Protein AF-A0A9Q0R7N0-F1 (afdb_monomer)

Organism: Anaeramoeba ignava (NCBI:txid1746090)

Secondary structure (DSSP, 8-state):
-TTSTTGGGSHHHHHHHHHHHHHHHHHHHHHHHHHHHHHHHHHHHHH-HHHHHHSHHHHHHHHHHHHHHHHHHHHHHHS--HHHHHTSTTHHHHHHHHHHHHHHHHHHHHHHHHHHHHHSGGGGGS-HHHHHHHHHTTT-HHHHHHHHHHH-SS--EEEEPTTSSSEEEEE-TT--EEEEEEEE-GGG-S-HHHHHHHHHHHHHHHHHHHHHHHHHHHHHHTSSSS--HHHHHHHHHHS-HHHHHHHHHHHHHHHHHHHHHSSHHHHHHHHHHHHHHHHHHHHHHTTS---HHHHHHHHHHHHHHHHHHHHHHHHHHTT--STT-HHHHTS-EEEE-TTS-TTTSEEEEETTEEEEE------SPPPPP--HHHHHHHHHHHHHHHTT--------TTSSHHHHHTTSEE---SPPPSS-----TT----EEEE-------------------

Structure (mmCIF, N/CA/C/O backbone):
data_AF-A0A9Q0R7N0-F1
#
_entry.id   AF-A0A9Q0R7N0-F1
#
loop_
_atom_site.group_PDB
_atom_site.id
_atom_site.type_symbol
_atom_site.label_atom_id
_atom_site.label_alt_id
_atom_site.label_comp_id
_atom_site.label_asym_id
_atom_site.label_entity_id
_atom_site.label_seq_id
_atom_site.pdbx_PDB_ins_code
_atom_site.Cartn_x
_atom_site.Cartn_y
_atom_site.Cartn_z
_atom_site.occupancy
_atom_site.B_iso_or_equiv
_atom_site.auth_seq_id
_atom_site.auth_comp_id
_atom_site.auth_asym_id
_atom_site.auth_atom_id
_atom_site.pdbx_PDB_model_num
ATOM 1 N N . MET A 1 1 ? 5.202 -20.655 -55.057 1.00 58.59 1 MET A N 1
ATOM 2 C CA . MET A 1 1 ? 5.910 -20.552 -56.353 1.00 58.59 1 MET A CA 1
ATOM 3 C C . MET A 1 1 ? 6.678 -21.834 -56.673 1.00 58.59 1 MET A C 1
ATOM 5 O O . MET A 1 1 ? 6.399 -22.392 -57.721 1.00 58.59 1 MET A O 1
ATOM 9 N N . LYS A 1 2 ? 7.528 -22.354 -55.762 1.00 58.66 2 LYS A N 1
ATOM 10 C CA . LYS A 1 2 ? 8.365 -23.578 -55.902 1.00 58.66 2 LYS A CA 1
ATOM 11 C C . LYS A 1 2 ? 7.694 -24.867 -56.412 1.00 58.66 2 LYS A C 1
ATOM 13 O O . LYS A 1 2 ? 8.379 -25.748 -56.905 1.00 58.66 2 LYS A O 1
ATOM 18 N N . THR A 1 3 ? 6.373 -24.982 -56.319 1.00 64.12 3 THR A N 1
ATOM 19 C CA . THR A 1 3 ? 5.592 -26.145 -56.775 1.00 64.12 3 THR A CA 1
ATOM 20 C C . THR A 1 3 ? 5.078 -26.042 -58.218 1.00 64.12 3 THR A C 1
ATOM 22 O O . THR A 1 3 ? 4.443 -26.975 -58.703 1.00 64.12 3 THR A O 1
ATOM 25 N N . LEU A 1 4 ? 5.320 -24.929 -58.921 1.00 64.62 4 LEU A N 1
ATOM 26 C CA . LEU A 1 4 ? 4.840 -24.712 -60.290 1.00 64.62 4 LEU A CA 1
ATOM 27 C C . LEU A 1 4 ? 5.820 -25.268 -61.334 1.00 64.62 4 LEU A C 1
ATOM 29 O O . LEU A 1 4 ? 7.022 -25.031 -61.275 1.00 64.62 4 LEU A O 1
ATOM 33 N N . HIS A 1 5 ? 5.283 -25.950 -62.348 1.00 62.41 5 HIS A N 1
ATOM 34 C CA . HIS A 1 5 ? 6.050 -26.671 -63.376 1.00 62.41 5 HIS A CA 1
ATOM 35 C C . HIS A 1 5 ? 6.982 -25.775 -64.225 1.00 62.41 5 HIS A C 1
ATOM 37 O O . HIS A 1 5 ? 7.976 -26.251 -64.767 1.00 62.41 5 HIS A O 1
ATOM 43 N N . PHE A 1 6 ? 6.689 -24.473 -64.315 1.00 63.47 6 PHE A N 1
ATOM 44 C CA . PHE A 1 6 ? 7.446 -23.487 -65.100 1.00 63.47 6 PHE A CA 1
ATOM 45 C C . PHE A 1 6 ? 8.586 -22.811 -64.326 1.00 63.47 6 PHE A C 1
ATOM 47 O O . PHE A 1 6 ? 9.254 -21.930 -64.864 1.00 63.47 6 PHE A O 1
ATOM 54 N N . ILE A 1 7 ? 8.824 -23.199 -63.069 1.00 67.56 7 ILE A N 1
ATOM 55 C CA . ILE A 1 7 ? 9.792 -22.497 -62.224 1.00 67.56 7 ILE A CA 1
ATOM 56 C C . ILE A 1 7 ? 11.246 -22.719 -62.638 1.00 67.56 7 ILE A C 1
ATOM 58 O O . ILE A 1 7 ? 12.070 -21.868 -62.335 1.00 67.56 7 ILE A O 1
ATOM 62 N N . LYS A 1 8 ? 11.548 -23.789 -63.389 1.00 70.88 8 LYS A N 1
ATOM 63 C CA . LYS A 1 8 ? 12.905 -24.100 -63.879 1.00 70.88 8 LYS A CA 1
ATOM 64 C C . LYS A 1 8 ? 13.552 -22.953 -64.667 1.00 70.88 8 LYS A C 1
ATOM 66 O O . LYS A 1 8 ? 14.768 -22.864 -64.718 1.00 70.88 8 LYS A O 1
ATOM 71 N N . VAL A 1 9 ? 12.747 -22.079 -65.282 1.00 79.25 9 VAL A N 1
ATOM 72 C CA . VAL A 1 9 ? 13.232 -20.912 -66.046 1.00 79.25 9 VAL A CA 1
ATOM 73 C C . VAL A 1 9 ? 13.730 -19.788 -65.129 1.00 79.25 9 VAL A C 1
ATOM 75 O O . VAL A 1 9 ? 14.633 -19.054 -65.504 1.00 79.25 9 VAL A O 1
ATOM 78 N N . PHE A 1 10 ? 13.167 -19.671 -63.925 1.00 82.19 10 PHE A N 1
ATOM 79 C CA . PHE A 1 10 ? 13.465 -18.610 -62.955 1.00 82.19 10 PHE A CA 1
ATOM 80 C C . PHE A 1 10 ? 14.066 -19.166 -61.663 1.00 82.19 10 PHE A C 1
ATOM 82 O O . PHE A 1 10 ? 14.082 -18.483 -60.646 1.00 82.19 10 PHE A O 1
ATOM 89 N N . GLU A 1 11 ? 14.500 -20.425 -61.668 1.00 81.06 11 GLU A N 1
ATOM 90 C CA . GLU A 1 11 ? 14.905 -21.144 -60.461 1.00 81.06 11 GLU A CA 1
ATOM 91 C C . GLU A 1 11 ? 16.113 -20.474 -59.801 1.00 81.06 11 GLU A C 1
ATOM 93 O O . GLU A 1 11 ? 16.091 -20.223 -58.598 1.00 81.06 11 GLU A O 1
ATOM 98 N N . GLU A 1 12 ? 17.107 -20.072 -60.596 1.00 84.75 12 GLU A N 1
ATOM 99 C CA . GLU A 1 12 ? 18.283 -19.340 -60.115 1.00 84.75 12 GLU A CA 1
ATOM 100 C C . GLU A 1 12 ? 17.916 -17.974 -59.514 1.00 84.75 12 GLU A C 1
ATOM 102 O O . GLU A 1 12 ? 18.366 -17.633 -58.419 1.00 84.75 12 GLU A O 1
ATOM 107 N N . GLU A 1 13 ? 17.053 -17.204 -60.185 1.00 86.00 13 GLU A N 1
ATOM 108 C CA . GLU A 1 13 ? 16.593 -15.906 -59.677 1.00 86.00 13 GLU A CA 1
ATOM 109 C C . GLU A 1 13 ? 15.749 -16.062 -58.409 1.00 86.00 13 GLU A C 1
ATOM 111 O O . GLU A 1 13 ? 15.900 -15.288 -57.463 1.00 86.00 13 GLU A O 1
ATOM 116 N N . ALA A 1 14 ? 14.877 -17.071 -58.365 1.00 86.12 14 ALA A N 1
ATOM 117 C CA . ALA A 1 14 ? 14.011 -17.348 -57.229 1.00 86.12 14 ALA A CA 1
ATOM 118 C C . ALA A 1 14 ? 14.816 -17.753 -55.989 1.00 86.12 14 AL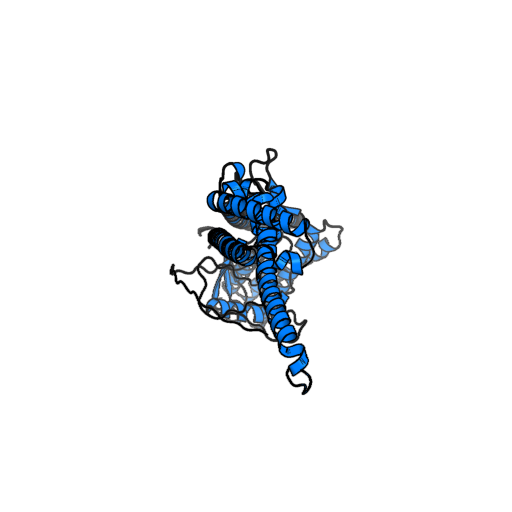A A C 1
ATOM 120 O O . ALA A 1 14 ? 14.521 -17.257 -54.903 1.00 86.12 14 ALA A O 1
ATOM 121 N N . ILE A 1 15 ? 15.845 -18.595 -56.145 1.00 87.50 15 ILE A N 1
ATOM 122 C CA . ILE A 1 15 ? 16.761 -18.970 -55.057 1.00 87.50 15 ILE A CA 1
ATOM 123 C C . ILE A 1 15 ? 17.552 -17.742 -54.588 1.00 87.50 15 ILE A C 1
ATOM 125 O O . ILE A 1 15 ? 17.596 -17.455 -53.395 1.00 87.50 15 ILE A O 1
ATOM 129 N N . ALA A 1 16 ? 18.097 -16.946 -55.513 1.00 88.62 16 ALA A N 1
ATOM 130 C CA . ALA A 1 16 ? 18.835 -15.734 -55.157 1.00 88.62 16 ALA A CA 1
ATOM 131 C C . ALA A 1 16 ? 17.966 -14.706 -54.405 1.00 88.62 16 ALA A C 1
ATOM 133 O O . ALA A 1 16 ? 18.448 -14.017 -53.502 1.00 88.62 16 ALA A O 1
ATOM 134 N N . TRP A 1 17 ? 16.687 -14.577 -54.769 1.00 90.44 17 TRP A N 1
ATOM 135 C CA . TRP A 1 17 ? 15.735 -13.730 -54.050 1.00 90.44 17 TRP A CA 1
ATOM 136 C C . TRP A 1 17 ? 15.337 -14.307 -52.699 1.00 90.44 17 TRP A C 1
ATOM 138 O O . TRP A 1 17 ? 15.247 -13.549 -51.739 1.00 90.44 17 TRP A O 1
ATOM 148 N N . GLU A 1 18 ? 15.133 -15.616 -52.599 1.00 89.06 18 GLU A N 1
ATOM 149 C CA . GLU A 1 18 ? 14.866 -16.284 -51.326 1.00 89.06 18 GLU A CA 1
ATOM 150 C C . GLU A 1 18 ? 16.014 -16.070 -50.335 1.00 89.06 18 GLU A C 1
ATOM 152 O O . GLU A 1 18 ? 15.772 -15.645 -49.208 1.00 89.06 18 GLU A O 1
ATOM 157 N N . ASP A 1 19 ? 17.264 -16.237 -50.770 1.00 89.19 19 ASP A N 1
ATOM 158 C CA . ASP A 1 19 ? 18.440 -15.976 -49.938 1.00 89.19 19 ASP A CA 1
ATOM 159 C C . ASP A 1 19 ? 18.516 -14.508 -49.499 1.00 89.19 19 ASP A C 1
ATOM 161 O O . ASP A 1 19 ? 18.787 -14.209 -48.332 1.00 89.19 19 ASP A O 1
ATOM 165 N N . LYS A 1 20 ? 18.238 -13.564 -50.411 1.00 90.38 20 LYS A N 1
ATOM 166 C CA . LYS A 1 20 ? 18.176 -12.132 -50.073 1.00 90.38 20 LYS A CA 1
ATOM 167 C C . LYS A 1 20 ? 17.072 -11.835 -49.060 1.00 90.38 20 LYS A C 1
ATOM 169 O O . LYS A 1 20 ? 17.319 -11.098 -48.110 1.00 90.38 20 LYS A O 1
ATOM 174 N N . LEU A 1 21 ? 15.877 -12.395 -49.242 1.00 92.44 21 LEU A N 1
ATOM 175 C CA . LEU A 1 21 ? 14.733 -12.186 -48.353 1.00 92.44 21 LEU A CA 1
ATOM 176 C C . LEU A 1 21 ? 14.968 -12.805 -46.972 1.00 92.44 21 LEU A C 1
ATOM 178 O O . LEU A 1 21 ? 14.682 -12.156 -45.971 1.00 92.44 21 LEU A O 1
ATOM 182 N N . ASN A 1 22 ? 15.563 -13.997 -46.904 1.00 92.12 22 ASN A N 1
ATOM 183 C CA . ASN A 1 22 ? 15.937 -14.633 -45.641 1.00 92.12 22 ASN A CA 1
ATOM 184 C C . ASN A 1 22 ? 16.984 -13.808 -44.883 1.00 92.12 22 ASN A C 1
ATOM 186 O O . ASN A 1 22 ? 16.848 -13.579 -43.681 1.00 92.12 22 ASN A O 1
ATOM 190 N N . ARG A 1 23 ? 18.001 -13.289 -45.584 1.00 90.38 23 ARG A N 1
ATOM 191 C CA . ARG A 1 23 ? 18.992 -12.385 -44.979 1.00 90.38 23 ARG A CA 1
ATOM 192 C C . ARG A 1 23 ? 18.360 -11.086 -44.483 1.00 90.38 23 ARG A C 1
ATOM 194 O O . ARG A 1 23 ? 18.744 -10.601 -43.425 1.00 90.38 23 ARG A O 1
ATOM 201 N N . LEU A 1 24 ? 17.404 -10.528 -45.226 1.00 92.31 24 LEU A N 1
ATOM 202 C CA . LEU A 1 24 ? 16.662 -9.338 -44.806 1.00 92.31 24 LEU A CA 1
ATOM 203 C C . LEU A 1 24 ? 15.805 -9.595 -43.568 1.00 92.31 24 LEU A C 1
ATOM 205 O O . LEU A 1 24 ? 15.784 -8.758 -42.672 1.00 92.31 24 LEU A O 1
ATOM 209 N N . HIS A 1 25 ? 15.133 -10.743 -43.502 1.00 92.38 25 HIS A N 1
ATOM 210 C CA . HIS A 1 25 ? 14.335 -11.132 -42.344 1.00 92.38 25 HIS A CA 1
ATOM 211 C C . HIS A 1 25 ? 15.197 -11.204 -41.078 1.00 92.38 25 HIS A C 1
ATOM 213 O O . HIS A 1 25 ? 14.907 -10.518 -40.102 1.00 92.38 25 HIS A O 1
ATOM 219 N N . LEU A 1 26 ? 16.309 -11.948 -41.124 1.00 91.25 26 LEU A N 1
ATOM 220 C CA . LEU A 1 26 ? 17.232 -12.072 -39.990 1.00 91.25 26 LEU A CA 1
ATOM 221 C C . LEU A 1 26 ? 17.825 -10.714 -39.569 1.00 91.25 26 LEU A C 1
ATOM 223 O O . LEU A 1 26 ? 17.963 -10.423 -38.376 1.00 91.25 26 LEU A O 1
ATOM 227 N N . LEU A 1 27 ? 18.156 -9.873 -40.554 1.00 93.00 27 LEU A N 1
ATOM 228 C CA . LEU A 1 27 ? 18.649 -8.522 -40.314 1.00 93.00 27 LEU A CA 1
ATOM 229 C C . LEU A 1 27 ? 17.617 -7.688 -39.553 1.00 93.00 27 LEU A C 1
ATOM 231 O O . LEU A 1 27 ? 17.965 -7.058 -38.557 1.00 93.00 27 LEU A O 1
ATOM 235 N N . PHE A 1 28 ? 16.357 -7.690 -39.993 1.00 93.94 28 PHE A N 1
ATOM 236 C CA . PHE A 1 28 ? 15.299 -6.914 -39.353 1.00 93.94 28 PHE A CA 1
ATOM 237 C C . PHE A 1 28 ? 14.934 -7.424 -37.961 1.00 93.94 28 PHE A C 1
ATOM 239 O O . PHE A 1 28 ? 14.733 -6.591 -37.078 1.00 93.94 28 PHE A O 1
ATOM 246 N N . ASP A 1 29 ? 14.918 -8.740 -37.738 1.00 93.69 29 ASP A N 1
ATOM 247 C CA . ASP A 1 29 ? 14.680 -9.325 -36.412 1.00 93.69 29 ASP A CA 1
ATOM 248 C C . ASP A 1 29 ? 15.728 -8.852 -35.399 1.00 93.69 29 ASP A C 1
ATOM 250 O O . ASP A 1 29 ? 15.405 -8.425 -34.289 1.00 93.69 29 ASP A O 1
ATOM 254 N N . THR A 1 30 ? 16.999 -8.861 -35.804 1.00 94.31 30 THR A N 1
ATOM 255 C CA . THR A 1 30 ? 18.092 -8.384 -34.948 1.00 94.31 30 THR A CA 1
ATOM 256 C C . THR A 1 30 ? 18.014 -6.870 -34.759 1.00 94.31 30 THR A C 1
ATOM 258 O O . THR A 1 30 ? 18.208 -6.357 -33.658 1.00 94.31 30 THR A O 1
ATOM 261 N N . TRP A 1 31 ? 17.708 -6.130 -35.827 1.00 95.44 31 TRP A N 1
ATOM 262 C CA . TRP A 1 31 ? 17.657 -4.671 -35.790 1.00 95.44 31 TRP A CA 1
ATOM 263 C C . TRP A 1 31 ? 16.549 -4.159 -34.877 1.00 95.44 31 TRP A C 1
ATOM 265 O O . TRP A 1 31 ? 16.802 -3.275 -34.059 1.00 95.44 31 TRP A O 1
ATOM 275 N N . ILE A 1 32 ? 15.336 -4.709 -34.973 1.00 94.88 32 ILE A N 1
ATOM 276 C CA . ILE A 1 32 ? 14.221 -4.248 -34.143 1.00 94.88 32 ILE A CA 1
ATOM 277 C C . ILE A 1 32 ? 14.491 -4.492 -32.655 1.00 94.88 32 ILE A C 1
ATOM 279 O O . ILE A 1 32 ? 14.171 -3.629 -31.837 1.00 94.88 32 ILE A O 1
ATOM 283 N N . ASP A 1 33 ? 15.129 -5.612 -32.302 1.00 93.44 33 ASP A N 1
ATOM 284 C CA . ASP A 1 33 ? 15.549 -5.900 -30.928 1.00 93.44 33 ASP A CA 1
ATOM 285 C C . ASP A 1 33 ? 16.608 -4.897 -30.435 1.00 93.44 33 ASP A C 1
ATOM 287 O O . ASP A 1 33 ? 16.434 -4.270 -29.387 1.00 93.44 33 ASP A O 1
ATOM 291 N N . VAL A 1 34 ? 17.657 -4.656 -31.234 1.00 96.19 34 VAL A N 1
ATOM 292 C CA . VAL A 1 34 ? 18.697 -3.653 -30.937 1.00 96.19 34 VAL A CA 1
ATOM 293 C C . VAL A 1 34 ? 18.085 -2.269 -30.738 1.00 96.19 34 VAL A C 1
ATOM 295 O O . VAL A 1 34 ? 18.389 -1.601 -29.753 1.00 96.19 34 VAL A O 1
ATOM 298 N N . GLN A 1 35 ? 17.201 -1.8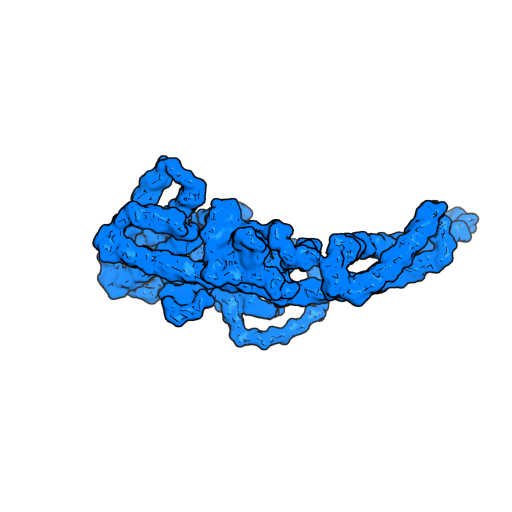39 -31.640 1.00 94.88 35 GLN A N 1
ATOM 299 C CA . GLN A 1 35 ? 16.579 -0.521 -31.571 1.00 94.88 35 GLN A CA 1
ATOM 300 C C . GLN A 1 35 ? 15.701 -0.378 -30.325 1.00 94.88 35 GLN A C 1
ATOM 302 O O . GLN A 1 35 ? 15.788 0.641 -29.646 1.00 94.88 35 GLN A O 1
ATOM 307 N N . ARG A 1 36 ? 14.886 -1.387 -29.987 1.00 93.81 36 ARG A N 1
ATOM 308 C CA . ARG A 1 36 ? 14.048 -1.363 -28.775 1.00 93.81 36 ARG A CA 1
ATOM 309 C C . ARG A 1 36 ? 14.894 -1.231 -27.509 1.00 93.81 36 ARG A C 1
ATOM 311 O O . ARG A 1 36 ? 14.623 -0.357 -26.689 1.00 93.81 36 ARG A O 1
ATOM 318 N N . LYS A 1 37 ? 15.941 -2.053 -27.376 1.00 93.00 37 LYS A N 1
ATOM 319 C CA . LYS A 1 37 ? 16.866 -2.008 -26.231 1.00 93.00 37 LYS A CA 1
ATOM 320 C C . LYS A 1 37 ? 17.619 -0.682 -26.157 1.00 93.00 37 LYS A C 1
ATOM 322 O O . LYS A 1 37 ? 17.760 -0.126 -25.071 1.00 93.00 37 LYS A O 1
ATOM 327 N N . TRP A 1 38 ? 18.082 -0.168 -27.296 1.00 95.06 38 TRP A N 1
ATOM 328 C CA . TRP A 1 38 ? 18.801 1.103 -27.356 1.00 95.06 38 TRP A CA 1
ATOM 329 C C . TRP A 1 38 ? 17.907 2.282 -26.964 1.00 95.06 38 TRP A C 1
ATOM 331 O O . TRP A 1 38 ? 18.322 3.056 -26.115 1.00 95.06 38 TRP A O 1
ATOM 341 N N . VAL A 1 39 ? 16.675 2.382 -27.483 1.00 92.06 39 VAL A N 1
ATOM 342 C CA . VAL A 1 39 ? 15.741 3.475 -27.129 1.00 92.06 39 VAL A CA 1
ATOM 343 C C . VAL A 1 39 ? 15.453 3.494 -25.627 1.00 92.06 39 VAL A C 1
ATOM 345 O O . VAL A 1 39 ? 15.472 4.556 -25.012 1.00 92.06 39 VAL A O 1
ATOM 348 N N . TYR A 1 40 ? 15.226 2.324 -25.023 1.00 89.19 40 TYR A N 1
ATOM 349 C CA . TYR A 1 40 ? 15.027 2.225 -23.578 1.00 89.19 40 TYR A CA 1
ATOM 350 C C . TYR A 1 40 ? 16.267 2.692 -22.801 1.00 89.19 40 TYR A C 1
ATOM 352 O O . TYR A 1 40 ? 16.175 3.579 -21.956 1.00 89.19 40 TYR A O 1
ATOM 360 N N . LEU A 1 41 ? 17.443 2.132 -23.104 1.00 90.00 41 LEU A N 1
ATOM 361 C CA . LEU A 1 41 ? 18.675 2.444 -22.373 1.00 90.00 41 LEU A CA 1
ATOM 362 C C . LEU A 1 41 ? 19.177 3.876 -22.614 1.00 90.00 41 LEU A C 1
ATOM 364 O O . LEU A 1 41 ? 19.794 4.449 -21.717 1.00 90.00 41 LEU A O 1
ATOM 368 N N . GLU A 1 42 ? 18.889 4.466 -23.775 1.00 89.44 42 GLU A N 1
ATOM 369 C CA . GLU A 1 42 ? 19.164 5.875 -24.073 1.00 89.44 42 GLU A CA 1
ATOM 370 C C . GLU A 1 42 ? 18.362 6.777 -23.135 1.00 89.44 42 GLU A C 1
ATOM 372 O O . GLU A 1 42 ? 18.959 7.590 -22.430 1.00 89.44 42 GLU A O 1
ATOM 377 N N . GLY A 1 43 ? 17.054 6.539 -22.998 1.00 84.44 43 GLY A N 1
ATOM 378 C CA . GLY A 1 43 ? 16.218 7.277 -22.051 1.00 84.44 43 GLY A CA 1
ATOM 379 C C . GLY A 1 43 ? 16.723 7.185 -20.605 1.00 84.44 43 GLY A C 1
ATOM 380 O O . GLY A 1 43 ? 16.700 8.176 -19.875 1.00 84.44 43 GLY A O 1
ATOM 381 N N . VAL A 1 44 ? 17.253 6.025 -20.203 1.00 84.94 44 VAL A N 1
ATOM 382 C CA . VAL A 1 44 ? 17.781 5.796 -18.847 1.00 84.94 44 VAL A CA 1
ATOM 383 C C . VAL A 1 44 ? 19.132 6.480 -18.618 1.00 84.94 44 VAL A C 1
ATOM 385 O O . VAL A 1 44 ? 19.296 7.219 -17.646 1.00 84.94 44 VAL A O 1
ATOM 388 N N . PHE A 1 45 ? 20.121 6.237 -19.483 1.00 85.38 45 PHE A N 1
ATOM 389 C CA . PHE A 1 45 ? 21.488 6.713 -19.262 1.00 85.38 45 PHE A CA 1
ATOM 390 C C . PHE A 1 45 ? 21.716 8.147 -19.743 1.00 85.38 45 PHE A C 1
ATOM 392 O O . PHE A 1 45 ? 22.532 8.843 -19.141 1.00 85.38 45 PHE A O 1
ATOM 399 N N . CYS A 1 46 ? 21.024 8.620 -20.781 1.00 75.81 46 CYS A N 1
ATOM 400 C CA . CYS A 1 46 ? 21.144 10.001 -21.262 1.00 75.81 46 CYS A CA 1
ATOM 401 C C . CYS A 1 46 ? 20.210 10.962 -20.510 1.00 75.81 46 CYS A C 1
ATOM 403 O O . CYS A 1 46 ? 20.550 12.135 -20.363 1.00 75.81 46 CYS A O 1
ATOM 405 N N . GLY A 1 47 ? 19.080 10.471 -19.987 1.00 67.44 47 GLY A N 1
ATOM 406 C CA . GLY A 1 47 ? 18.072 11.288 -19.303 1.00 67.44 47 GLY A CA 1
ATOM 407 C C . GLY A 1 47 ? 18.428 11.730 -17.877 1.00 67.44 47 GLY A C 1
ATOM 408 O O . GLY A 1 47 ? 17.925 12.757 -17.424 1.00 67.44 47 GLY A O 1
ATOM 409 N N . SER A 1 48 ? 19.302 11.006 -17.161 1.00 68.81 48 SER A N 1
ATOM 410 C CA . SER A 1 48 ? 19.684 11.334 -15.776 1.00 68.81 48 SER A CA 1
ATOM 411 C C . SER A 1 48 ? 21.194 11.234 -15.546 1.00 68.81 48 SER A C 1
ATOM 413 O O . SER A 1 48 ? 21.793 10.160 -15.636 1.00 68.81 48 SER A O 1
ATOM 415 N N . SER A 1 49 ? 21.818 12.356 -15.172 1.00 75.00 49 SER A N 1
ATOM 416 C CA . SER A 1 49 ? 23.230 12.396 -14.761 1.00 75.00 49 SER A CA 1
ATOM 417 C C . SER A 1 49 ? 23.503 11.563 -13.510 1.00 75.00 49 SER A C 1
ATOM 419 O O . SER A 1 49 ? 24.601 11.031 -13.352 1.00 75.00 49 SER A O 1
ATOM 421 N N . ASP A 1 50 ? 22.507 11.430 -12.637 1.00 75.62 50 ASP A N 1
ATOM 422 C CA . ASP A 1 50 ? 22.648 10.760 -11.347 1.00 75.62 50 ASP A CA 1
ATOM 423 C C . ASP A 1 50 ? 22.736 9.241 -11.538 1.00 75.62 50 ASP A C 1
ATOM 425 O O . ASP A 1 50 ? 23.574 8.582 -10.922 1.00 75.62 50 ASP A O 1
ATOM 429 N N . ILE A 1 51 ? 21.977 8.685 -12.490 1.00 79.75 51 ILE A N 1
ATOM 430 C CA . ILE A 1 51 ? 22.087 7.269 -12.873 1.00 79.75 51 ILE A CA 1
ATOM 431 C C . ILE A 1 51 ? 23.472 6.968 -13.465 1.00 79.75 51 ILE A C 1
ATOM 433 O O . ILE A 1 51 ? 24.059 5.930 -13.150 1.00 79.75 51 ILE A O 1
ATOM 437 N N . GLN A 1 52 ? 24.053 7.886 -14.252 1.00 82.44 52 GLN A N 1
ATOM 438 C CA . GLN A 1 52 ? 25.421 7.712 -14.765 1.00 82.44 52 GLN A CA 1
ATOM 439 C C . GLN A 1 52 ? 26.463 7.636 -13.640 1.00 82.44 52 GLN A C 1
ATOM 441 O O . GLN A 1 52 ? 27.458 6.926 -13.786 1.00 82.44 52 GLN A O 1
ATOM 446 N N . GLN A 1 53 ? 26.251 8.352 -12.531 1.00 83.44 53 GLN A N 1
ATOM 447 C CA . GLN A 1 53 ? 27.134 8.295 -11.363 1.00 83.44 53 GLN A CA 1
ATOM 448 C C . GLN A 1 53 ? 26.939 7.010 -10.551 1.00 83.44 53 GLN A C 1
ATOM 450 O O . GLN A 1 53 ? 27.910 6.479 -10.014 1.00 83.44 53 GLN A O 1
ATOM 455 N N . LEU A 1 54 ? 25.708 6.495 -10.481 1.00 82.69 54 LEU A N 1
ATOM 456 C CA . LEU A 1 54 ? 25.387 5.251 -9.776 1.00 82.69 54 LEU A CA 1
ATOM 457 C C . LEU A 1 54 ? 25.903 4.006 -10.513 1.00 82.69 54 LEU A C 1
ATOM 459 O O . LEU A 1 54 ? 26.356 3.061 -9.868 1.00 82.69 54 LEU A O 1
ATOM 463 N N . LEU A 1 55 ? 25.862 4.011 -11.850 1.00 87.06 55 LEU A N 1
ATOM 464 C CA . LEU A 1 55 ? 26.270 2.900 -12.716 1.00 87.06 55 LEU A CA 1
ATOM 465 C C . LEU A 1 55 ? 27.336 3.346 -13.742 1.00 87.06 55 LEU A C 1
ATOM 467 O O . LEU A 1 55 ? 27.079 3.360 -14.951 1.00 87.06 55 LEU A O 1
ATOM 471 N N . PRO A 1 56 ? 28.557 3.708 -13.298 1.00 89.88 56 PRO A N 1
ATOM 472 C CA . PRO A 1 56 ? 29.561 4.330 -14.163 1.00 89.88 56 PRO A CA 1
ATOM 473 C C . PRO A 1 56 ? 30.130 3.373 -15.218 1.00 89.88 56 PRO A C 1
ATOM 475 O O . PRO A 1 56 ? 30.386 3.782 -16.353 1.00 89.88 56 PRO A O 1
ATOM 478 N N . GLN A 1 57 ? 30.307 2.093 -14.871 1.00 91.00 57 GLN A N 1
ATOM 479 C CA . GLN A 1 57 ? 30.804 1.079 -15.807 1.00 91.00 57 GLN A CA 1
ATOM 480 C C . GLN A 1 57 ? 29.803 0.847 -16.945 1.00 91.00 57 GLN A C 1
ATOM 482 O O . GLN A 1 57 ? 30.179 0.821 -18.118 1.00 91.00 57 GLN A O 1
ATOM 487 N N . GLU A 1 58 ? 28.521 0.763 -16.599 1.00 91.44 58 GLU A N 1
ATOM 488 C CA . GLU A 1 58 ? 27.451 0.450 -17.545 1.00 91.44 58 GLU A CA 1
ATOM 489 C C . GLU A 1 58 ? 27.142 1.663 -18.421 1.00 91.44 58 GLU A C 1
ATOM 491 O O . GLU A 1 58 ? 26.995 1.516 -19.632 1.00 91.44 58 GLU A O 1
ATOM 496 N N . SER A 1 59 ? 27.197 2.869 -17.848 1.00 90.56 59 SER A N 1
ATOM 497 C CA . SER A 1 59 ? 27.140 4.134 -18.587 1.00 90.56 59 SER A CA 1
ATOM 498 C C . SER A 1 59 ? 28.283 4.263 -19.604 1.00 90.56 59 SER A C 1
ATOM 500 O O . SER A 1 59 ? 28.059 4.640 -20.754 1.00 90.56 59 SER A O 1
ATOM 502 N N . SER A 1 60 ? 29.518 3.894 -19.238 1.00 91.81 60 SER A N 1
ATOM 503 C CA . SER A 1 60 ? 30.658 3.922 -20.167 1.00 91.81 60 SER A CA 1
ATOM 504 C C . SER A 1 60 ? 30.506 2.917 -21.317 1.00 91.81 60 SER A C 1
ATOM 506 O O . SER A 1 60 ? 30.748 3.263 -22.479 1.00 91.81 60 SER A O 1
ATOM 508 N N . LYS A 1 61 ? 30.047 1.694 -21.017 1.00 92.62 61 LYS A N 1
ATOM 509 C CA . LYS A 1 61 ? 29.726 0.686 -22.039 1.00 92.62 61 LYS A CA 1
ATOM 510 C C . LYS A 1 61 ? 28.621 1.185 -22.967 1.00 92.62 61 LYS A C 1
ATOM 512 O O . LYS A 1 61 ? 28.783 1.114 -24.185 1.00 92.62 61 LYS A O 1
ATOM 517 N N . PHE A 1 62 ? 27.549 1.750 -22.410 1.00 94.19 62 PHE A N 1
ATOM 518 C CA . PHE A 1 62 ? 26.437 2.285 -23.188 1.00 94.19 62 PHE A CA 1
ATOM 519 C C . PHE A 1 62 ? 26.866 3.439 -24.100 1.00 94.19 62 PHE A C 1
ATOM 521 O O . PHE A 1 62 ? 26.521 3.422 -25.271 1.00 94.19 62 PHE A O 1
ATOM 528 N N . LYS A 1 63 ? 27.718 4.368 -23.645 1.00 92.56 63 LYS A N 1
ATOM 529 C CA . LYS A 1 63 ? 28.268 5.439 -24.507 1.00 92.56 63 LYS A CA 1
ATOM 530 C C . LYS A 1 63 ? 29.036 4.905 -25.719 1.00 92.56 63 LYS A C 1
ATOM 532 O O . LYS A 1 63 ? 29.040 5.529 -26.777 1.00 92.56 63 LYS A O 1
ATOM 537 N N . THR A 1 64 ? 29.703 3.762 -25.584 1.00 93.50 64 THR A N 1
ATOM 538 C CA . THR A 1 64 ? 30.393 3.121 -26.716 1.00 93.50 64 THR A CA 1
ATOM 539 C C . THR A 1 64 ? 29.382 2.533 -27.702 1.00 93.50 64 THR A C 1
ATOM 541 O O . THR A 1 64 ? 29.482 2.773 -28.903 1.00 93.50 64 THR A O 1
ATOM 544 N N . ILE A 1 65 ? 28.376 1.822 -27.183 1.00 94.75 65 ILE A N 1
ATOM 545 C CA . ILE A 1 65 ? 27.263 1.253 -27.961 1.00 94.75 65 ILE A CA 1
ATOM 546 C C . ILE A 1 65 ? 26.504 2.354 -28.709 1.00 94.75 65 ILE A C 1
ATOM 548 O O . ILE A 1 65 ? 26.213 2.202 -29.892 1.00 94.75 65 ILE A O 1
ATOM 552 N N . ASP A 1 66 ? 26.219 3.463 -28.031 1.00 94.81 66 ASP A N 1
ATOM 553 C CA . ASP A 1 66 ? 25.504 4.615 -28.567 1.00 94.81 66 ASP A CA 1
ATOM 554 C C . ASP A 1 66 ? 26.234 5.232 -29.766 1.00 94.81 66 ASP A C 1
ATOM 556 O O . ASP A 1 66 ? 25.665 5.375 -30.848 1.00 94.81 66 ASP A O 1
ATOM 560 N N . ASN A 1 67 ? 27.538 5.487 -29.627 1.00 94.44 67 ASN A N 1
ATOM 561 C CA . ASN A 1 67 ? 28.356 5.986 -30.730 1.00 94.44 67 ASN A CA 1
ATOM 562 C C . ASN A 1 67 ? 28.369 5.025 -31.929 1.00 94.44 67 ASN A C 1
ATOM 564 O O . ASN A 1 67 ? 28.192 5.464 -33.069 1.00 94.44 67 ASN A O 1
ATOM 568 N N . ASP A 1 68 ? 28.544 3.723 -31.689 1.00 93.50 68 ASP A N 1
ATOM 569 C CA . ASP A 1 68 ? 28.550 2.707 -32.746 1.00 93.50 68 ASP A CA 1
ATOM 570 C C . ASP A 1 68 ? 27.191 2.625 -33.464 1.00 93.50 68 ASP A C 1
ATOM 572 O O . ASP A 1 68 ? 27.137 2.562 -34.699 1.00 93.50 68 ASP A O 1
ATOM 576 N N . PHE A 1 69 ? 26.090 2.685 -32.708 1.00 94.88 69 PHE A N 1
ATOM 577 C CA . PHE A 1 69 ? 24.731 2.690 -33.243 1.00 94.88 69 PHE A CA 1
ATOM 578 C C . PHE A 1 69 ? 24.458 3.950 -34.074 1.00 94.88 69 PHE A C 1
ATOM 580 O O . PHE A 1 69 ? 23.994 3.853 -35.210 1.00 94.88 69 PHE A O 1
ATOM 587 N N . LEU A 1 70 ? 24.833 5.138 -33.589 1.00 94.06 70 LEU A N 1
ATOM 588 C CA . LEU A 1 70 ? 24.667 6.393 -34.328 1.00 94.06 70 LEU A CA 1
ATOM 589 C C . LEU A 1 70 ? 25.514 6.441 -35.608 1.00 94.06 70 LEU A C 1
ATOM 591 O O . LEU A 1 70 ? 25.053 6.944 -36.637 1.00 94.06 70 LEU A O 1
ATOM 595 N N . ILE A 1 71 ? 26.741 5.907 -35.590 1.00 92.62 71 ILE A N 1
ATOM 596 C CA . ILE A 1 71 ? 27.581 5.783 -36.794 1.00 92.62 71 ILE A CA 1
ATOM 597 C C . ILE A 1 71 ? 26.916 4.854 -37.817 1.00 92.62 71 ILE A C 1
ATOM 599 O O . ILE A 1 71 ? 26.896 5.174 -39.010 1.00 92.62 71 ILE A O 1
ATOM 603 N N . MET A 1 72 ? 26.355 3.727 -37.371 1.00 91.81 72 MET A N 1
ATOM 604 C CA . MET A 1 72 ? 25.600 2.813 -38.230 1.00 91.81 72 MET A CA 1
ATOM 605 C C . MET A 1 72 ? 24.371 3.506 -38.826 1.00 91.81 72 MET A C 1
ATOM 607 O O . MET A 1 72 ? 24.214 3.524 -40.047 1.00 91.81 72 MET A O 1
ATOM 611 N N . MET A 1 73 ? 23.550 4.152 -37.996 1.00 93.50 73 MET A N 1
ATOM 612 C CA . MET A 1 73 ? 22.338 4.843 -38.436 1.00 93.50 73 MET A CA 1
ATOM 613 C C . MET A 1 73 ? 22.638 5.985 -39.416 1.00 93.50 73 MET A C 1
ATOM 615 O O . MET A 1 73 ? 21.887 6.177 -40.368 1.00 93.50 73 MET A O 1
ATOM 619 N N . LYS A 1 74 ? 23.771 6.689 -39.278 1.00 93.56 74 LYS A N 1
ATOM 620 C CA . LYS A 1 74 ? 24.228 7.682 -40.272 1.00 93.56 74 LYS A CA 1
ATOM 621 C C . LYS A 1 74 ? 24.544 7.058 -41.634 1.00 93.56 74 LYS A C 1
ATOM 623 O O . LYS A 1 74 ? 24.243 7.666 -42.660 1.00 93.56 74 LYS A O 1
ATOM 628 N N . LYS A 1 75 ? 25.143 5.860 -41.670 1.00 90.25 75 LYS A N 1
ATOM 629 C CA . LYS A 1 75 ? 25.393 5.132 -42.930 1.00 90.25 75 LYS A CA 1
ATOM 630 C C . LYS A 1 75 ? 24.078 4.716 -43.587 1.00 90.25 75 LYS A C 1
ATOM 632 O O . LYS A 1 75 ? 23.915 4.924 -44.783 1.00 90.25 75 LYS A O 1
ATOM 637 N N . VAL A 1 76 ? 23.136 4.209 -42.794 1.00 92.31 76 VAL A N 1
ATOM 638 C CA . VAL A 1 76 ? 21.797 3.808 -43.254 1.00 92.31 76 VAL A CA 1
ATOM 639 C C . VAL A 1 76 ? 21.014 5.013 -43.781 1.00 92.31 76 VAL A C 1
ATOM 641 O O . VAL A 1 76 ? 20.437 4.947 -44.859 1.00 92.31 76 VAL A O 1
ATOM 644 N N . ALA A 1 77 ? 21.060 6.149 -43.082 1.00 93.31 77 ALA A N 1
ATOM 645 C CA . ALA A 1 77 ? 20.400 7.381 -43.511 1.00 93.31 77 ALA A CA 1
ATOM 646 C C . ALA A 1 77 ? 20.957 7.936 -44.835 1.00 93.31 77 ALA A C 1
ATOM 648 O O . ALA A 1 77 ? 20.227 8.578 -45.587 1.00 93.31 77 ALA A O 1
ATOM 649 N N . LYS A 1 78 ? 22.238 7.683 -45.141 1.00 92.25 78 LYS A N 1
ATOM 650 C CA . LYS A 1 78 ? 22.865 8.101 -46.404 1.00 92.25 78 LYS A CA 1
ATOM 651 C C . LYS A 1 78 ? 22.350 7.304 -47.610 1.00 92.25 78 LYS A C 1
ATOM 653 O O . LYS A 1 78 ? 22.283 7.856 -48.705 1.00 92.25 78 LYS A O 1
ATOM 658 N N . SER A 1 79 ? 21.999 6.034 -47.423 1.00 90.25 79 SER A N 1
ATOM 659 C CA . SER A 1 79 ? 21.462 5.149 -48.465 1.00 90.25 79 SER A CA 1
ATOM 660 C C . SER A 1 79 ? 20.296 4.326 -47.899 1.00 90.25 79 SER A C 1
ATOM 662 O O . SER A 1 79 ? 20.509 3.193 -47.464 1.00 90.25 79 SER A O 1
ATOM 664 N N . PRO A 1 80 ? 19.069 4.883 -47.877 1.00 90.75 80 PRO A N 1
ATOM 665 C CA . PRO A 1 80 ? 17.931 4.279 -47.179 1.00 90.75 80 PRO A CA 1
ATOM 666 C C . PRO A 1 80 ? 17.292 3.103 -47.933 1.00 90.75 80 PRO A C 1
ATOM 668 O O . PRO A 1 80 ? 16.403 2.440 -47.400 1.00 90.75 80 PRO A O 1
ATOM 671 N N . HIS A 1 81 ? 17.699 2.835 -49.178 1.00 92.19 81 HIS A N 1
ATOM 672 C CA . HIS A 1 81 ? 17.174 1.708 -49.941 1.00 92.19 81 HIS A CA 1
ATOM 673 C C . HIS A 1 81 ? 17.626 0.385 -49.324 1.00 92.19 81 HIS A C 1
ATOM 675 O O . HIS A 1 81 ? 18.813 0.131 -49.144 1.00 92.19 81 HIS A O 1
ATOM 681 N N . ILE A 1 82 ? 16.666 -0.493 -49.036 1.00 89.88 82 ILE A N 1
ATOM 682 C CA . ILE A 1 82 ? 16.907 -1.705 -48.248 1.00 89.88 82 ILE A CA 1
ATOM 683 C C . ILE A 1 82 ? 17.944 -2.658 -48.866 1.00 89.88 82 ILE A C 1
ATOM 685 O O . ILE A 1 82 ? 18.711 -3.300 -48.151 1.00 89.88 82 ILE A O 1
ATOM 689 N N . LEU A 1 83 ? 18.014 -2.716 -50.198 1.00 88.62 83 LEU A N 1
ATOM 690 C CA . LEU A 1 83 ? 19.013 -3.520 -50.902 1.00 88.62 83 LEU A CA 1
ATOM 691 C C . LEU A 1 83 ? 20.427 -2.937 -50.755 1.00 88.62 83 LEU A C 1
ATOM 693 O O . LEU A 1 83 ? 21.383 -3.700 -50.654 1.00 88.62 83 LEU A O 1
ATOM 697 N N . ASP A 1 84 ? 20.559 -1.611 -50.675 1.00 89.06 84 ASP A N 1
ATOM 698 C CA . ASP A 1 84 ? 21.840 -0.944 -50.424 1.00 89.06 84 ASP A CA 1
ATOM 699 C C . ASP A 1 84 ? 22.276 -1.144 -48.970 1.00 89.06 84 ASP A C 1
ATOM 701 O O . ASP A 1 84 ? 23.446 -1.417 -48.705 1.00 89.06 84 ASP A O 1
ATOM 705 N N . VAL A 1 85 ? 21.323 -1.096 -48.034 1.00 89.50 85 VAL A N 1
ATOM 706 C CA . VAL A 1 85 ? 21.554 -1.383 -46.611 1.00 89.50 85 VAL A CA 1
ATOM 707 C C . VAL A 1 85 ? 22.045 -2.819 -46.410 1.00 89.50 85 VAL A C 1
ATOM 709 O O . VAL A 1 85 ? 23.015 -3.035 -45.685 1.00 89.50 85 VAL A O 1
ATOM 712 N N . LEU A 1 86 ? 21.450 -3.798 -47.102 1.00 87.81 86 LEU A N 1
ATOM 713 C CA . LEU A 1 86 ? 21.888 -5.200 -47.056 1.00 87.81 86 LEU A CA 1
ATOM 714 C C . LEU A 1 86 ? 23.325 -5.395 -47.579 1.00 87.81 86 LEU A C 1
ATOM 716 O O . LEU A 1 86 ? 24.012 -6.336 -47.172 1.00 87.81 86 LEU A O 1
ATOM 720 N N . ASN A 1 87 ? 23.781 -4.508 -48.468 1.00 87.12 87 ASN A N 1
ATOM 721 C CA . ASN A 1 87 ? 25.127 -4.523 -49.040 1.00 87.12 87 ASN A CA 1
ATOM 722 C C . ASN A 1 87 ? 26.172 -3.804 -48.166 1.00 87.12 87 ASN A C 1
ATOM 724 O O . ASN A 1 87 ? 27.364 -3.852 -48.482 1.00 87.12 87 ASN A O 1
ATOM 728 N N . ILE A 1 88 ? 25.771 -3.166 -47.059 1.00 87.25 88 ILE A N 1
ATOM 729 C CA . ILE A 1 88 ? 26.715 -2.582 -46.101 1.00 87.25 88 ILE A CA 1
ATOM 730 C C . ILE A 1 88 ? 27.541 -3.711 -45.472 1.00 87.25 88 ILE A C 1
ATOM 732 O O . ILE A 1 88 ? 27.027 -4.587 -44.772 1.00 87.25 88 ILE A O 1
ATOM 736 N N . GLN A 1 89 ? 28.855 -3.674 -45.700 1.00 85.94 89 GLN A N 1
ATOM 737 C CA . GLN A 1 89 ? 29.772 -4.697 -45.203 1.00 85.94 89 GLN A CA 1
ATOM 738 C C . GLN A 1 89 ? 29.738 -4.788 -43.671 1.00 85.94 89 GLN A C 1
ATOM 740 O O . GLN A 1 89 ? 29.916 -3.792 -42.970 1.00 85.94 89 GLN A O 1
ATOM 745 N N . GLY A 1 90 ? 29.526 -6.004 -43.160 1.00 86.88 90 GLY A N 1
ATOM 746 C CA . GLY A 1 90 ? 29.556 -6.299 -41.726 1.00 86.88 90 GLY A CA 1
ATOM 747 C C . GLY A 1 90 ? 28.369 -5.764 -40.919 1.00 86.88 90 GLY A C 1
ATOM 748 O O . GLY A 1 90 ? 28.439 -5.791 -39.691 1.00 86.88 90 GLY A O 1
ATOM 749 N N . LEU A 1 91 ? 27.286 -5.297 -41.558 1.00 89.69 91 LEU A N 1
ATOM 750 C CA . LEU A 1 91 ? 26.115 -4.757 -40.853 1.00 89.69 91 LEU A CA 1
ATOM 751 C C . LEU A 1 91 ? 25.489 -5.781 -39.895 1.00 89.69 91 LEU A C 1
ATOM 753 O O . LEU A 1 91 ? 25.322 -5.476 -38.717 1.00 89.69 91 LEU A O 1
ATOM 757 N N . GLN A 1 92 ? 25.226 -6.999 -40.381 1.00 90.12 92 GLN A N 1
ATOM 758 C CA . GLN A 1 92 ? 24.641 -8.091 -39.591 1.00 90.12 92 GLN A CA 1
ATOM 759 C C . GLN A 1 92 ? 25.466 -8.385 -38.329 1.00 90.12 92 GLN A C 1
ATOM 761 O O . GLN A 1 92 ? 24.960 -8.290 -37.218 1.00 90.12 92 GLN A O 1
ATOM 766 N N . HIS A 1 93 ? 26.767 -8.632 -38.496 1.00 92.06 93 HIS A N 1
ATOM 767 C CA . HIS A 1 93 ? 27.680 -8.899 -37.382 1.00 92.06 93 HIS A CA 1
ATOM 768 C C . HIS A 1 93 ? 27.769 -7.710 -36.410 1.00 92.06 93 HIS A C 1
ATOM 770 O O . HIS A 1 93 ? 27.934 -7.881 -35.204 1.00 92.06 93 HIS A O 1
ATOM 776 N N . THR A 1 94 ? 27.668 -6.477 -36.917 1.00 92.12 94 THR A N 1
ATOM 777 C CA . THR A 1 94 ? 27.658 -5.290 -36.055 1.00 92.12 94 THR A CA 1
ATOM 778 C C . THR A 1 94 ? 26.385 -5.238 -35.213 1.00 92.12 94 THR A C 1
ATOM 780 O O . THR A 1 94 ? 26.486 -4.987 -34.017 1.00 92.12 94 THR A O 1
ATOM 783 N N . LEU A 1 95 ? 25.212 -5.508 -35.797 1.00 93.75 95 LEU A N 1
ATOM 784 C CA . LEU A 1 95 ? 23.940 -5.574 -35.070 1.00 93.75 95 LEU A CA 1
ATOM 785 C C . LEU A 1 95 ? 23.919 -6.704 -34.037 1.00 93.75 95 LEU A C 1
ATOM 787 O O . LEU A 1 95 ? 23.516 -6.465 -32.905 1.00 93.75 95 LEU A O 1
ATOM 791 N N . GLU A 1 96 ? 24.416 -7.892 -34.380 1.00 94.06 96 GLU A N 1
ATOM 792 C CA . GLU A 1 96 ? 24.540 -9.018 -33.442 1.00 94.06 96 GLU A CA 1
ATOM 793 C C . GLU A 1 96 ? 25.447 -8.659 -32.256 1.00 94.06 96 GLU A C 1
ATOM 795 O O . GLU A 1 96 ? 25.074 -8.857 -31.098 1.00 94.06 96 GLU A O 1
ATOM 800 N N . ARG A 1 97 ? 26.602 -8.030 -32.526 1.00 95.25 97 ARG A N 1
ATOM 801 C CA . ARG A 1 97 ? 27.505 -7.529 -31.479 1.00 95.25 97 ARG A CA 1
ATOM 802 C C . ARG A 1 97 ? 26.831 -6.470 -30.603 1.00 95.25 97 ARG A C 1
ATOM 804 O O . ARG A 1 97 ? 26.971 -6.521 -29.384 1.00 95.25 97 ARG A O 1
ATOM 811 N N . LEU A 1 98 ? 26.116 -5.512 -31.201 1.00 94.94 98 LEU A N 1
ATOM 812 C CA . LEU A 1 98 ? 25.383 -4.491 -30.446 1.00 94.94 98 LEU A CA 1
ATOM 813 C C . LEU A 1 98 ? 24.270 -5.117 -29.599 1.00 94.94 98 LEU A C 1
ATOM 815 O O . LEU A 1 98 ? 24.112 -4.711 -28.453 1.00 94.94 98 LEU A O 1
ATOM 819 N N . SER A 1 99 ? 23.552 -6.122 -30.109 1.00 94.44 99 SER A N 1
ATOM 820 C CA . SER A 1 99 ? 22.509 -6.828 -29.356 1.00 94.44 99 SER A CA 1
ATOM 821 C C . SER A 1 99 ? 23.076 -7.537 -28.123 1.00 94.44 99 SER A C 1
ATOM 823 O O . SER A 1 99 ? 22.541 -7.370 -27.024 1.00 94.44 99 SER A O 1
ATOM 825 N N . ASP A 1 100 ? 24.196 -8.257 -28.254 1.00 94.81 100 ASP A N 1
ATOM 826 C CA . ASP A 1 100 ? 24.858 -8.913 -27.115 1.00 94.81 100 ASP A CA 1
ATOM 827 C C . ASP A 1 100 ? 25.347 -7.887 -26.076 1.00 94.81 100 ASP A C 1
ATOM 829 O O . ASP A 1 100 ? 25.096 -8.018 -24.875 1.00 94.81 100 ASP A O 1
ATOM 833 N N . MET A 1 101 ? 25.981 -6.802 -26.532 1.00 94.56 101 MET A N 1
ATOM 834 C CA . MET A 1 101 ? 26.436 -5.727 -25.646 1.00 94.56 101 MET A CA 1
ATOM 835 C C . MET A 1 101 ? 25.271 -5.030 -24.923 1.00 94.56 101 MET A C 1
ATOM 837 O O . MET A 1 101 ? 25.355 -4.814 -23.713 1.00 94.56 101 MET A O 1
ATOM 841 N N . LEU A 1 102 ? 24.178 -4.719 -25.628 1.00 94.81 102 LEU A N 1
ATOM 842 C CA . LEU A 1 102 ? 22.962 -4.136 -25.049 1.00 94.81 102 LEU A CA 1
ATOM 843 C C . LEU A 1 102 ? 22.323 -5.081 -24.030 1.00 94.81 102 LEU A C 1
ATOM 845 O O . LEU A 1 102 ? 21.946 -4.642 -22.948 1.00 94.81 102 LEU A O 1
ATOM 849 N N . SER A 1 103 ? 22.260 -6.379 -24.333 1.00 94.56 103 SER A N 1
ATOM 850 C CA . SER A 1 103 ? 21.682 -7.388 -23.438 1.00 94.56 103 SER A CA 1
ATOM 851 C C . SER A 1 103 ? 22.474 -7.506 -22.132 1.00 94.56 103 SER A C 1
ATOM 853 O O . SER A 1 103 ? 21.886 -7.609 -21.057 1.00 94.56 103 SER A O 1
ATOM 855 N N . LYS A 1 104 ? 23.809 -7.405 -22.192 1.00 93.62 104 LYS A N 1
ATOM 856 C CA . LYS A 1 104 ? 24.671 -7.365 -20.998 1.00 93.62 104 LYS A CA 1
ATOM 857 C C . LYS A 1 104 ? 24.424 -6.124 -20.140 1.00 93.62 104 LYS A C 1
ATOM 859 O O . LYS A 1 104 ? 24.341 -6.243 -18.920 1.00 93.62 104 LYS A O 1
ATOM 864 N N . VAL A 1 105 ? 24.288 -4.950 -20.761 1.00 93.81 105 VAL A N 1
ATOM 865 C CA . VAL A 1 105 ? 23.976 -3.700 -20.044 1.00 93.81 105 VAL A CA 1
ATOM 866 C C . VAL A 1 105 ? 22.580 -3.767 -19.420 1.00 93.81 105 VAL A C 1
ATOM 868 O O . VAL A 1 105 ? 22.416 -3.423 -18.252 1.00 93.81 105 VAL A O 1
ATOM 871 N N . GLN A 1 106 ? 21.589 -4.270 -20.158 1.00 91.50 106 GLN A N 1
ATOM 872 C CA . GLN A 1 106 ? 20.220 -4.437 -19.672 1.00 91.50 106 GLN A CA 1
ATOM 873 C C . GLN A 1 106 ? 20.150 -5.410 -18.489 1.00 91.50 106 GLN A C 1
ATOM 875 O O . GLN A 1 106 ? 19.486 -5.114 -17.498 1.00 91.50 106 GLN A O 1
ATOM 880 N N . LYS A 1 107 ? 20.867 -6.539 -18.555 1.00 92.62 107 LYS A N 1
ATOM 881 C CA . LYS A 1 107 ? 20.941 -7.502 -17.450 1.00 92.62 107 LYS A CA 1
ATOM 882 C C . LYS A 1 107 ? 21.538 -6.870 -16.190 1.00 92.62 107 LYS A C 1
ATOM 884 O O . LYS A 1 107 ? 20.947 -6.986 -15.123 1.00 92.62 107 LYS A O 1
ATOM 889 N N . ALA A 1 108 ? 22.655 -6.152 -16.322 1.00 91.38 108 ALA A N 1
ATOM 890 C CA . ALA A 1 108 ? 23.286 -5.462 -15.197 1.00 91.38 108 ALA A CA 1
ATOM 891 C C . ALA A 1 108 ? 22.365 -4.394 -14.574 1.00 91.38 108 ALA A C 1
ATOM 893 O O . ALA A 1 108 ? 22.305 -4.257 -13.352 1.00 91.38 108 ALA A O 1
ATOM 894 N N . LEU A 1 109 ? 21.607 -3.665 -15.403 1.00 91.25 109 LEU A N 1
ATOM 895 C CA . LEU A 1 109 ? 20.595 -2.721 -14.926 1.00 91.25 109 LEU A CA 1
ATOM 896 C C . LEU A 1 109 ? 19.474 -3.439 -14.158 1.00 91.25 109 LEU A C 1
ATOM 898 O O . LEU A 1 109 ? 19.108 -2.995 -13.073 1.00 91.25 109 LEU A O 1
ATOM 902 N N . GLY A 1 110 ? 18.970 -4.560 -14.680 1.00 92.25 110 GLY A N 1
ATOM 903 C CA . GLY A 1 110 ? 17.952 -5.376 -14.012 1.00 92.25 110 GLY A CA 1
ATOM 904 C C . GLY A 1 110 ? 18.414 -5.902 -12.650 1.00 92.25 110 GLY A C 1
ATOM 905 O O . GLY A 1 110 ? 17.705 -5.748 -11.659 1.00 92.25 110 GLY A O 1
ATOM 906 N N . GLU A 1 111 ? 19.637 -6.432 -12.566 1.00 92.38 111 GLU A N 1
ATOM 907 C CA . GLU A 1 111 ? 20.248 -6.879 -11.304 1.00 92.38 111 GLU A CA 1
ATOM 908 C C . GLU A 1 111 ? 20.381 -5.730 -10.289 1.00 92.38 111 GLU A C 1
ATOM 910 O O . GLU A 1 111 ? 20.132 -5.906 -9.093 1.00 92.38 111 GLU A O 1
ATOM 915 N N . TYR A 1 112 ? 20.733 -4.527 -10.755 1.00 90.56 112 TYR A N 1
ATOM 916 C CA . TYR A 1 112 ? 20.784 -3.342 -9.901 1.00 90.56 112 TYR A CA 1
ATOM 917 C C . TYR A 1 112 ? 19.400 -2.952 -9.364 1.00 90.56 112 TYR A C 1
ATOM 919 O O . TYR A 1 112 ? 19.269 -2.692 -8.163 1.00 90.56 112 TYR A O 1
ATOM 927 N N . LEU A 1 113 ? 18.372 -2.926 -10.218 1.00 91.56 113 LEU A N 1
ATOM 928 C CA . LEU A 1 113 ? 16.999 -2.617 -9.805 1.00 91.56 113 LEU A CA 1
ATOM 929 C C . LEU A 1 113 ? 16.475 -3.647 -8.802 1.00 91.56 113 LEU A C 1
ATOM 931 O O . LEU A 1 113 ? 15.896 -3.267 -7.785 1.00 91.56 113 LEU A O 1
ATOM 935 N N . GLU A 1 114 ? 16.756 -4.930 -9.017 1.00 92.31 114 GLU A N 1
ATOM 936 C CA . GLU A 1 114 ? 16.355 -5.998 -8.100 1.00 92.31 114 GLU A CA 1
ATOM 937 C C . GLU A 1 114 ? 17.042 -5.881 -6.733 1.00 92.31 114 GLU A C 1
ATOM 939 O O . GLU A 1 114 ? 16.422 -6.080 -5.683 1.00 92.31 114 GLU A O 1
ATOM 944 N N . LYS A 1 115 ? 18.309 -5.450 -6.711 1.00 91.44 115 LYS A N 1
ATOM 945 C CA . LYS A 1 115 ? 19.008 -5.125 -5.463 1.00 91.44 115 LYS A CA 1
ATOM 946 C C . LYS A 1 115 ? 18.347 -3.959 -4.725 1.00 91.44 115 LYS A C 1
ATOM 948 O O . LYS A 1 115 ? 18.249 -4.005 -3.498 1.00 91.44 115 LYS A O 1
ATOM 953 N N . GLN A 1 116 ? 17.884 -2.928 -5.438 1.00 89.50 116 GLN A N 1
ATOM 954 C CA . GLN A 1 116 ? 17.129 -1.833 -4.814 1.00 89.50 116 GLN A CA 1
ATOM 955 C C . GLN A 1 116 ? 15.776 -2.322 -4.283 1.00 89.50 116 GLN A C 1
ATOM 957 O O . GLN A 1 116 ? 15.427 -1.991 -3.151 1.00 89.50 116 GLN A O 1
ATOM 962 N N . ARG A 1 117 ? 15.052 -3.160 -5.037 1.00 92.25 117 ARG A N 1
ATOM 963 C CA . ARG A 1 117 ? 13.787 -3.775 -4.593 1.00 92.25 117 ARG A CA 1
ATOM 964 C C . ARG A 1 117 ? 13.949 -4.641 -3.353 1.00 92.25 117 ARG A C 1
ATOM 966 O O . ARG A 1 117 ? 13.146 -4.564 -2.431 1.00 92.25 117 ARG A O 1
ATOM 973 N N . SER A 1 118 ? 15.031 -5.404 -3.289 1.00 90.62 118 SER A N 1
ATOM 974 C CA . SER A 1 118 ? 15.369 -6.202 -2.111 1.00 90.62 118 SER A CA 1
ATOM 975 C C . SER A 1 118 ? 15.709 -5.335 -0.893 1.00 90.62 118 SER A C 1
ATOM 977 O O . SER A 1 118 ? 15.392 -5.712 0.232 1.00 90.62 118 SER A O 1
ATOM 979 N N . ALA A 1 119 ? 16.323 -4.163 -1.098 1.00 89.50 119 ALA A N 1
ATOM 980 C CA . ALA A 1 119 ? 16.639 -3.220 -0.022 1.00 89.50 119 ALA A CA 1
ATOM 981 C C . ALA A 1 119 ? 15.410 -2.445 0.491 1.00 89.50 119 ALA A C 1
ATOM 983 O O . ALA A 1 119 ? 15.384 -2.022 1.650 1.00 89.50 119 ALA A O 1
ATOM 984 N N . PHE A 1 120 ? 14.400 -2.252 -0.359 1.00 90.94 120 PHE A N 1
ATOM 985 C CA . PHE A 1 120 ? 13.126 -1.641 0.006 1.00 90.94 120 PHE A CA 1
ATOM 986 C C . PHE A 1 120 ? 11.963 -2.347 -0.707 1.00 90.94 120 PHE A C 1
ATOM 988 O O . PHE A 1 120 ? 11.645 -2.008 -1.852 1.00 90.94 120 PHE A O 1
ATOM 995 N N . PRO A 1 121 ? 11.288 -3.300 -0.031 1.00 88.31 121 PRO A N 1
ATOM 996 C CA . PRO A 1 121 ? 10.268 -4.153 -0.646 1.00 88.31 121 PRO A CA 1
ATOM 997 C C . PRO A 1 121 ? 9.110 -3.406 -1.323 1.00 88.31 121 PRO A C 1
ATOM 999 O O . PRO A 1 121 ? 8.476 -3.934 -2.231 1.00 88.31 121 PRO A O 1
ATOM 1002 N N . ARG A 1 122 ? 8.821 -2.153 -0.954 1.00 89.56 122 ARG A N 1
ATOM 1003 C CA . ARG A 1 122 ? 7.749 -1.392 -1.619 1.00 89.56 122 ARG A CA 1
ATOM 1004 C C . ARG A 1 122 ? 8.069 -1.033 -3.068 1.00 89.56 122 ARG A C 1
ATOM 1006 O O . ARG A 1 122 ? 7.153 -0.717 -3.823 1.00 89.56 122 ARG A O 1
ATOM 1013 N N . PHE A 1 123 ? 9.328 -1.136 -3.490 1.00 89.75 123 PHE A N 1
ATOM 1014 C CA . PHE A 1 123 ? 9.684 -0.974 -4.895 1.00 89.75 123 PHE A CA 1
ATOM 1015 C C . PHE A 1 123 ? 9.184 -2.115 -5.797 1.00 89.75 123 PHE A C 1
ATOM 1017 O O . PHE A 1 123 ? 9.194 -1.962 -7.015 1.00 89.75 123 PHE A O 1
ATOM 1024 N N . TYR A 1 124 ? 8.696 -3.233 -5.245 1.00 88.56 124 TYR A N 1
ATOM 1025 C CA . TYR A 1 124 ? 7.985 -4.239 -6.046 1.00 88.56 124 TYR A CA 1
ATOM 1026 C C . TYR A 1 124 ? 6.610 -3.744 -6.533 1.00 88.56 124 TYR A C 1
ATOM 1028 O O . TYR A 1 124 ? 6.070 -4.307 -7.478 1.00 88.56 124 TYR A O 1
ATOM 1036 N N . PHE A 1 125 ? 6.050 -2.680 -5.939 1.00 87.81 125 PHE A N 1
ATOM 1037 C CA . PHE A 1 125 ? 4.777 -2.081 -6.372 1.00 87.81 125 PHE A CA 1
ATOM 1038 C C . PHE A 1 125 ? 4.930 -1.041 -7.493 1.00 87.81 125 PHE A C 1
ATOM 1040 O O . PHE A 1 125 ? 3.939 -0.446 -7.920 1.00 87.81 125 PHE A O 1
ATOM 1047 N N . VAL A 1 126 ? 6.159 -0.778 -7.947 1.00 89.25 126 VAL A N 1
ATOM 1048 C CA . VAL A 1 126 ? 6.448 0.178 -9.022 1.00 89.25 126 VAL A CA 1
ATOM 1049 C C . VAL A 1 126 ? 7.162 -0.515 -10.181 1.00 89.25 126 VAL A C 1
ATOM 1051 O O . VAL A 1 126 ? 7.985 -1.416 -9.986 1.00 89.25 126 VAL A O 1
ATOM 1054 N N . GLY A 1 127 ? 6.836 -0.087 -11.402 1.00 89.38 127 GLY A N 1
ATOM 1055 C CA . GLY A 1 127 ? 7.505 -0.564 -12.611 1.00 89.38 127 GLY A CA 1
ATOM 1056 C C . GLY A 1 127 ? 8.951 -0.070 -12.698 1.00 89.38 127 GLY A C 1
ATOM 1057 O O . GLY A 1 127 ? 9.358 0.824 -11.955 1.00 89.38 127 GLY A O 1
ATOM 1058 N N . ASP A 1 128 ? 9.725 -0.638 -13.623 1.00 88.94 128 ASP A N 1
ATOM 1059 C CA . ASP A 1 128 ? 11.138 -0.280 -13.811 1.00 88.94 128 ASP A CA 1
ATOM 1060 C C . ASP A 1 128 ? 11.320 1.209 -14.155 1.00 88.94 128 ASP A C 1
ATOM 1062 O O . ASP A 1 128 ? 12.206 1.857 -13.603 1.00 88.94 128 ASP A O 1
ATOM 1066 N N . GLU A 1 129 ? 10.448 1.777 -14.995 1.00 86.31 129 GLU A N 1
ATOM 1067 C CA . GLU A 1 129 ? 10.489 3.198 -15.376 1.00 86.31 129 GLU A CA 1
ATOM 1068 C C . GLU A 1 129 ? 10.282 4.130 -14.172 1.00 86.31 129 GLU A C 1
ATOM 1070 O O . GLU A 1 129 ? 11.086 5.031 -13.935 1.00 86.31 129 GLU A O 1
ATOM 1075 N N . ASP A 1 130 ? 9.245 3.870 -13.365 1.00 90.00 130 ASP A N 1
ATOM 1076 C CA . ASP A 1 130 ? 8.974 4.619 -12.132 1.00 90.00 130 ASP A CA 1
ATOM 1077 C C . ASP A 1 130 ? 10.145 4.496 -11.146 1.00 90.00 130 ASP A C 1
ATOM 1079 O O . ASP A 1 130 ? 10.548 5.472 -10.517 1.00 90.00 130 ASP A O 1
ATOM 1083 N N . LEU A 1 131 ? 10.696 3.288 -10.991 1.00 90.56 131 LEU A N 1
ATOM 1084 C CA . LEU A 1 131 ? 11.801 3.037 -10.072 1.00 90.56 131 LEU A CA 1
ATOM 1085 C C . LEU A 1 131 ? 13.063 3.800 -10.493 1.00 90.56 131 LEU A C 1
ATOM 1087 O O . LEU A 1 131 ? 13.755 4.368 -9.647 1.00 90.56 131 LEU A O 1
ATOM 1091 N N . LEU A 1 132 ? 13.344 3.856 -11.794 1.00 88.31 132 LEU A N 1
ATOM 1092 C CA . LEU A 1 132 ? 14.454 4.632 -12.338 1.00 88.31 132 LEU A CA 1
ATOM 1093 C C . LEU A 1 132 ? 14.244 6.136 -12.151 1.00 88.31 132 LEU A C 1
ATOM 1095 O O . LEU A 1 132 ? 15.197 6.824 -11.787 1.00 88.31 132 LEU A O 1
ATOM 1099 N N . GLU A 1 133 ? 13.020 6.646 -12.313 1.00 87.12 133 GLU A N 1
ATOM 1100 C CA . GLU A 1 133 ? 12.702 8.051 -12.030 1.00 87.12 133 GLU A CA 1
ATOM 1101 C C . GLU A 1 133 ? 12.930 8.394 -10.549 1.00 87.12 133 GLU A C 1
ATOM 1103 O O . GLU A 1 133 ? 13.534 9.424 -10.237 1.00 87.12 133 GLU A O 1
ATOM 1108 N N . ILE A 1 134 ? 12.513 7.503 -9.643 1.00 89.19 134 ILE A N 1
ATOM 1109 C CA . ILE A 1 134 ? 12.701 7.633 -8.192 1.00 89.19 134 ILE A CA 1
ATOM 1110 C C . ILE A 1 134 ? 14.195 7.651 -7.827 1.00 89.19 134 ILE A C 1
ATOM 1112 O O . ILE A 1 134 ? 14.639 8.510 -7.062 1.00 89.19 134 ILE A O 1
ATOM 1116 N N . ILE A 1 135 ? 14.991 6.733 -8.383 1.00 86.94 135 ILE A N 1
ATOM 1117 C CA . ILE A 1 135 ? 16.436 6.642 -8.117 1.00 86.94 135 ILE A CA 1
ATOM 1118 C C . ILE A 1 135 ? 17.182 7.838 -8.726 1.00 86.94 135 ILE A C 1
ATOM 1120 O O . ILE A 1 135 ? 18.029 8.444 -8.062 1.00 86.94 135 ILE A O 1
ATOM 1124 N N . GLY A 1 136 ? 16.843 8.203 -9.964 1.00 83.81 136 GLY A N 1
ATOM 1125 C CA . GLY A 1 136 ? 17.455 9.304 -10.706 1.00 83.81 136 GLY A CA 1
ATOM 1126 C C . GLY A 1 136 ? 17.151 10.688 -10.131 1.00 83.81 136 GLY A C 1
ATOM 1127 O O . GLY A 1 136 ? 17.878 11.627 -10.431 1.00 83.81 136 GLY A O 1
ATOM 1128 N N . HIS A 1 137 ? 16.121 10.815 -9.290 1.00 84.00 137 HIS A N 1
ATOM 1129 C CA . HIS A 1 137 ? 15.761 12.046 -8.583 1.00 84.00 137 HIS A CA 1
ATOM 1130 C C . HIS A 1 137 ? 15.826 11.891 -7.063 1.00 84.00 137 HIS A C 1
ATOM 1132 O O . HIS A 1 137 ? 15.096 12.562 -6.341 1.00 84.00 137 HIS A O 1
ATOM 1138 N N . SER A 1 138 ? 16.714 11.031 -6.556 1.00 80.81 138 SER A N 1
ATOM 1139 C CA . SER A 1 138 ? 16.737 10.624 -5.142 1.00 80.81 138 SER A CA 1
ATOM 1140 C C . SER A 1 138 ? 16.807 11.757 -4.105 1.00 80.81 138 SER A C 1
ATOM 1142 O O . SER A 1 138 ? 16.411 11.553 -2.956 1.00 80.81 138 SER A O 1
ATOM 1144 N N . LYS A 1 139 ? 17.291 12.942 -4.500 1.00 77.62 139 LYS A N 1
ATOM 1145 C CA . LYS A 1 139 ? 17.394 14.148 -3.659 1.00 77.62 139 LYS A CA 1
ATOM 1146 C C . LYS A 1 139 ? 16.223 15.126 -3.815 1.00 77.62 139 LYS A C 1
ATOM 1148 O O . LYS A 1 139 ? 16.086 16.034 -2.998 1.00 77.62 139 LYS A O 1
ATOM 1153 N N . ASP A 1 140 ? 15.399 14.966 -4.846 1.00 84.62 140 ASP A N 1
ATOM 1154 C CA . ASP A 1 140 ? 14.254 15.825 -5.150 1.00 84.62 140 ASP A CA 1
ATOM 1155 C C . ASP A 1 140 ? 12.958 15.137 -4.696 1.00 84.62 140 ASP A C 1
ATOM 1157 O O . ASP A 1 140 ? 12.305 14.398 -5.438 1.00 84.62 140 ASP A O 1
ATOM 1161 N N . VAL A 1 141 ? 12.584 15.379 -3.436 1.00 86.00 141 VAL A N 1
ATOM 1162 C CA . VAL A 1 141 ? 11.392 14.767 -2.828 1.00 86.00 141 VAL A CA 1
ATOM 1163 C C . VAL A 1 141 ? 10.120 15.164 -3.575 1.00 86.00 141 VAL A C 1
ATOM 1165 O O . VAL A 1 141 ? 9.212 14.344 -3.694 1.00 86.00 141 VAL A O 1
ATOM 1168 N N . VAL A 1 142 ? 10.052 16.371 -4.142 1.00 86.38 142 VAL A N 1
ATOM 1169 C CA . VAL A 1 142 ? 8.854 16.866 -4.835 1.00 86.38 142 VAL A CA 1
ATOM 1170 C C . VAL A 1 142 ? 8.502 15.975 -6.026 1.00 86.38 142 VAL A C 1
ATOM 1172 O O . VAL A 1 142 ? 7.325 15.656 -6.222 1.00 86.38 142 VAL A O 1
ATOM 1175 N N . LYS A 1 143 ? 9.507 15.511 -6.781 1.00 86.12 143 LYS A N 1
ATOM 1176 C CA . LYS A 1 143 ? 9.308 14.542 -7.870 1.00 86.12 143 LYS A CA 1
ATOM 1177 C C . LYS A 1 143 ? 8.899 13.169 -7.344 1.00 86.12 143 LYS A C 1
ATOM 1179 O O . LYS A 1 143 ? 7.911 12.603 -7.814 1.00 86.12 143 LYS A O 1
ATOM 1184 N N . ILE A 1 144 ? 9.581 12.680 -6.307 1.00 88.62 144 ILE A N 1
ATOM 1185 C CA . ILE A 1 144 ? 9.335 11.351 -5.719 1.00 88.62 144 ILE A CA 1
ATOM 1186 C C . ILE A 1 144 ? 7.907 11.224 -5.167 1.00 88.62 144 ILE A C 1
ATOM 1188 O O . ILE A 1 144 ? 7.299 10.155 -5.270 1.00 88.62 144 ILE A O 1
ATOM 1192 N N . GLN A 1 145 ? 7.326 12.311 -4.644 1.00 88.81 145 GLN A N 1
ATOM 1193 C CA . GLN A 1 145 ? 5.965 12.318 -4.091 1.00 88.81 145 GLN A CA 1
ATOM 1194 C C . GLN A 1 145 ? 4.898 11.772 -5.048 1.00 88.81 145 GLN A C 1
ATOM 1196 O O . GLN A 1 145 ? 3.923 11.169 -4.599 1.00 88.81 145 GLN A O 1
ATOM 1201 N N . ARG A 1 146 ? 5.085 11.916 -6.366 1.00 89.44 146 ARG A N 1
ATOM 1202 C CA . ARG A 1 146 ? 4.148 11.394 -7.374 1.00 89.44 146 ARG A CA 1
ATOM 1203 C C . ARG A 1 146 ? 4.033 9.869 -7.340 1.00 89.44 146 ARG A C 1
ATOM 1205 O O . ARG A 1 146 ? 2.953 9.336 -7.594 1.00 89.44 146 ARG A O 1
ATOM 1212 N N . HIS A 1 147 ? 5.109 9.180 -6.967 1.00 90.25 147 HIS A N 1
ATOM 1213 C CA . HIS A 1 147 ? 5.163 7.720 -6.911 1.00 90.25 147 HIS A CA 1
ATOM 1214 C C . HIS A 1 147 ? 4.813 7.161 -5.522 1.00 90.25 147 HIS A C 1
ATOM 1216 O O . HIS A 1 147 ? 4.514 5.973 -5.406 1.00 90.25 147 HIS A O 1
ATOM 1222 N N . LEU A 1 148 ? 4.763 7.992 -4.469 1.00 88.56 148 LEU A N 1
ATOM 1223 C CA . LEU A 1 148 ? 4.413 7.537 -3.112 1.00 88.56 148 LEU A CA 1
ATOM 1224 C C . LEU A 1 148 ? 3.038 6.858 -3.062 1.00 88.56 148 LEU A C 1
ATOM 1226 O O . LEU A 1 148 ? 2.890 5.852 -2.380 1.00 88.56 148 LEU A O 1
ATOM 1230 N N . ARG A 1 149 ? 2.068 7.314 -3.867 1.00 86.44 149 ARG A N 1
ATOM 1231 C CA . ARG A 1 149 ? 0.722 6.706 -3.971 1.00 86.44 149 ARG A CA 1
ATOM 1232 C C . ARG A 1 149 ? 0.716 5.280 -4.541 1.00 86.44 149 ARG A C 1
ATOM 1234 O O . ARG A 1 149 ? -0.291 4.570 -4.436 1.00 86.44 149 ARG A O 1
ATOM 1241 N N . LYS A 1 150 ? 1.795 4.880 -5.222 1.00 87.56 150 LYS A N 1
ATOM 1242 C CA . LYS A 1 150 ? 1.999 3.504 -5.697 1.00 87.56 150 LYS A CA 1
ATOM 1243 C C . LYS A 1 150 ? 2.607 2.633 -4.591 1.00 87.56 150 LYS A C 1
ATOM 1245 O O . LYS A 1 150 ? 2.219 1.479 -4.473 1.00 87.56 150 LYS A O 1
ATOM 1250 N N . MET A 1 151 ? 3.483 3.201 -3.756 1.00 87.12 151 MET A N 1
ATOM 1251 C CA . MET A 1 151 ? 4.231 2.485 -2.708 1.00 87.12 151 MET A CA 1
ATOM 1252 C C . MET A 1 151 ? 3.521 2.418 -1.343 1.00 87.12 151 MET A C 1
ATOM 1254 O O . MET A 1 151 ? 3.745 1.484 -0.572 1.00 87.12 151 MET A O 1
ATOM 1258 N N . PHE A 1 152 ? 2.682 3.403 -1.025 1.00 88.38 152 PHE A N 1
ATOM 1259 C CA . PHE A 1 152 ? 1.985 3.537 0.254 1.00 88.38 152 PHE A CA 1
ATOM 1260 C C . PHE A 1 152 ? 0.475 3.612 0.044 1.00 88.38 152 PHE A C 1
ATOM 1262 O O . PHE A 1 152 ? -0.001 4.136 -0.966 1.00 88.38 152 PHE A O 1
ATOM 1269 N N . ALA A 1 153 ? -0.284 3.092 1.010 1.00 84.81 153 ALA A N 1
ATOM 1270 C CA . ALA A 1 153 ? -1.742 3.076 0.921 1.00 84.81 153 ALA A CA 1
ATOM 1271 C C . ALA A 1 153 ? -2.347 4.478 1.114 1.00 84.81 153 ALA A C 1
ATOM 1273 O O . ALA A 1 153 ? -3.126 4.928 0.276 1.00 84.81 153 ALA A O 1
ATOM 1274 N N . GLY A 1 154 ? -1.975 5.160 2.202 1.00 86.06 154 GLY A N 1
ATOM 1275 C CA . GLY A 1 154 ? -2.559 6.442 2.607 1.00 86.06 154 GLY A CA 1
ATOM 1276 C C . GLY A 1 154 ? -1.655 7.662 2.463 1.00 86.06 154 GLY A C 1
ATOM 1277 O O . GLY A 1 154 ? -2.154 8.783 2.550 1.00 86.06 154 GLY A O 1
ATOM 1278 N N . ILE A 1 155 ? -0.348 7.488 2.234 1.00 91.88 155 ILE A N 1
ATOM 1279 C CA . ILE A 1 155 ? 0.572 8.621 2.049 1.00 91.88 155 ILE A CA 1
ATOM 1280 C C . ILE A 1 155 ? 0.404 9.177 0.633 1.00 91.88 155 ILE A C 1
ATOM 1282 O O . ILE A 1 155 ? 0.795 8.552 -0.354 1.00 91.88 155 ILE A O 1
ATOM 1286 N N . ALA A 1 156 ? -0.157 10.380 0.537 1.00 90.25 156 ALA A N 1
ATOM 1287 C CA . ALA A 1 156 ? -0.257 11.117 -0.715 1.00 90.25 156 ALA A CA 1
ATOM 1288 C C . ALA A 1 156 ? 0.904 12.098 -0.899 1.00 90.25 156 ALA A C 1
ATOM 1290 O O . ALA A 1 156 ? 1.368 12.259 -2.026 1.00 90.25 156 ALA A O 1
ATOM 1291 N N . LEU A 1 157 ? 1.334 12.756 0.183 1.00 93.19 157 LEU A N 1
ATOM 1292 C CA . LEU A 1 157 ? 2.416 13.743 0.206 1.00 93.19 157 LEU A CA 1
ATOM 1293 C C . LEU A 1 157 ? 3.215 13.618 1.509 1.00 93.19 157 LEU A C 1
ATOM 1295 O O . LEU A 1 157 ? 2.715 13.108 2.513 1.00 93.19 157 LEU A O 1
ATOM 1299 N N . LEU A 1 158 ? 4.447 14.113 1.491 1.00 94.06 158 LEU A N 1
ATOM 1300 C CA . LEU A 1 158 ? 5.302 14.254 2.661 1.00 94.06 158 LEU A CA 1
ATOM 1301 C C . LEU A 1 158 ? 5.380 15.732 3.033 1.00 94.06 158 LEU A C 1
ATOM 1303 O O . LEU A 1 158 ? 5.541 16.600 2.178 1.00 94.06 158 LEU A O 1
ATOM 1307 N N . LYS A 1 159 ? 5.265 16.026 4.324 1.00 93.88 159 LYS A N 1
ATOM 1308 C CA . LYS A 1 159 ? 5.432 17.383 4.830 1.00 93.88 159 LYS A CA 1
ATOM 1309 C C . LYS A 1 159 ? 6.922 17.659 4.974 1.00 93.88 159 LYS A C 1
ATOM 1311 O O . LYS A 1 159 ? 7.598 16.970 5.738 1.00 93.88 159 LYS A O 1
ATOM 1316 N N . LEU A 1 160 ? 7.425 18.643 4.240 1.00 93.50 160 LEU A N 1
ATOM 1317 C CA . LEU A 1 160 ? 8.808 19.102 4.346 1.00 93.50 160 LEU A CA 1
ATOM 1318 C C . LEU A 1 160 ? 8.918 20.223 5.384 1.00 93.50 160 LEU A C 1
ATOM 1320 O O . LEU A 1 160 ? 7.947 20.936 5.636 1.00 93.50 160 LEU A O 1
ATOM 1324 N N . SER A 1 161 ? 10.092 20.355 5.996 1.00 92.56 161 SER A N 1
ATOM 1325 C CA . SER A 1 161 ? 10.446 21.529 6.796 1.00 92.56 161 SER A CA 1
ATOM 1326 C C . SER A 1 161 ? 10.594 22.780 5.919 1.00 92.56 161 SER A C 1
ATOM 1328 O O . SER A 1 161 ? 10.790 22.666 4.711 1.00 92.56 161 SER A O 1
ATOM 1330 N N . ASP A 1 162 ? 10.530 23.974 6.518 1.00 88.50 162 ASP A N 1
ATOM 1331 C CA . ASP A 1 162 ? 10.603 25.256 5.787 1.00 88.50 162 ASP A CA 1
ATOM 1332 C C . ASP A 1 162 ? 11.916 25.439 5.000 1.00 88.50 162 ASP A C 1
ATOM 1334 O O . ASP A 1 162 ? 11.961 26.136 3.991 1.00 88.50 162 ASP A O 1
ATOM 1338 N N . ASP A 1 163 ? 12.995 24.800 5.453 1.00 87.75 163 ASP A N 1
ATOM 1339 C CA . ASP A 1 163 ? 14.308 24.758 4.800 1.00 87.75 163 ASP A CA 1
ATOM 1340 C C . ASP A 1 163 ? 14.454 23.597 3.790 1.00 87.75 163 ASP A C 1
ATOM 1342 O O . ASP A 1 163 ? 15.514 23.407 3.182 1.00 87.75 163 ASP A O 1
ATOM 1346 N N . GLU A 1 164 ? 13.397 22.798 3.619 1.00 85.75 164 GLU A N 1
ATOM 1347 C CA . GLU A 1 164 ? 13.326 21.615 2.763 1.00 85.75 164 GLU A CA 1
ATOM 1348 C C . GLU A 1 164 ? 14.487 20.636 3.001 1.00 85.75 164 GLU A C 1
ATOM 1350 O O . GLU A 1 164 ? 15.017 20.046 2.063 1.00 85.75 164 GLU A O 1
ATOM 1355 N N . THR A 1 165 ? 14.985 20.494 4.231 1.00 88.19 165 THR A N 1
ATOM 1356 C CA . THR A 1 165 ? 16.086 19.558 4.542 1.00 88.19 165 THR A CA 1
ATOM 1357 C C . THR A 1 165 ? 15.607 18.261 5.174 1.00 88.19 165 THR A C 1
ATOM 1359 O O . THR A 1 165 ? 16.305 17.241 5.119 1.00 88.19 165 THR A O 1
ATOM 1362 N N . SER A 1 166 ? 14.409 18.291 5.753 1.00 92.25 166 SER A N 1
ATOM 1363 C CA . SER A 1 166 ? 13.855 17.195 6.524 1.00 92.25 166 SER A CA 1
ATOM 1364 C C . SER A 1 166 ? 12.383 16.967 6.209 1.00 92.25 166 SER A C 1
ATOM 1366 O O . SER A 1 166 ? 11.654 17.878 5.819 1.00 92.25 166 SER A O 1
ATOM 1368 N N . ILE A 1 167 ? 11.956 15.720 6.368 1.00 94.50 167 ILE A N 1
ATOM 1369 C CA . ILE A 1 167 ? 10.554 15.327 6.304 1.00 94.50 167 ILE A CA 1
ATOM 1370 C C . ILE A 1 167 ? 10.028 15.311 7.737 1.00 94.50 167 ILE A C 1
ATOM 1372 O O . ILE A 1 167 ? 10.518 14.548 8.570 1.00 94.50 167 ILE A O 1
ATOM 1376 N N . ILE A 1 168 ? 9.038 16.153 8.011 1.00 95.88 168 ILE A N 1
ATOM 1377 C CA . ILE A 1 168 ? 8.467 16.378 9.346 1.00 95.88 168 ILE A CA 1
ATOM 1378 C C . ILE A 1 168 ? 7.104 15.705 9.535 1.00 95.88 168 ILE A C 1
ATOM 1380 O O . ILE A 1 168 ? 6.577 15.690 10.642 1.00 95.88 168 ILE A O 1
ATOM 1384 N N . GLY A 1 169 ? 6.523 15.137 8.479 1.00 95.38 169 GLY A N 1
ATOM 1385 C CA . GLY A 1 169 ? 5.234 14.461 8.562 1.00 95.38 169 GLY A CA 1
ATOM 1386 C C . GLY A 1 169 ? 4.755 13.893 7.233 1.00 95.38 169 GLY A C 1
ATOM 1387 O O . GLY A 1 169 ? 5.453 13.933 6.218 1.00 95.38 169 GLY A O 1
ATOM 1388 N N . MET A 1 170 ? 3.528 13.389 7.239 1.00 95.44 170 MET A N 1
ATOM 1389 C CA . MET A 1 170 ? 2.852 12.805 6.083 1.00 95.44 170 MET A CA 1
ATOM 1390 C C . MET A 1 170 ? 1.426 13.336 5.955 1.00 95.44 170 MET A C 1
ATOM 1392 O O . MET A 1 170 ? 0.775 13.634 6.958 1.00 95.44 170 MET A O 1
ATOM 1396 N N . LEU A 1 171 ? 0.942 13.436 4.716 1.00 94.94 171 LEU A N 1
ATOM 1397 C CA . LEU A 1 171 ? -0.410 13.886 4.399 1.00 94.94 171 LEU A CA 1
ATOM 1398 C C . LEU A 1 171 ? -1.163 12.847 3.569 1.00 94.94 171 LEU A C 1
ATOM 1400 O O . LEU A 1 171 ? -0.600 12.231 2.657 1.00 94.94 171 LEU A O 1
ATOM 1404 N N . SER A 1 172 ? -2.457 12.698 3.852 1.00 93.25 172 SER A N 1
ATOM 1405 C CA . SER A 1 172 ? -3.381 11.936 3.010 1.00 93.25 172 SER A CA 1
ATOM 1406 C C . SER A 1 172 ? -3.867 12.748 1.807 1.00 93.25 172 SER A C 1
ATOM 1408 O O . SER A 1 172 ? -3.605 13.945 1.675 1.00 93.25 172 SER A O 1
ATOM 1410 N N . ARG A 1 173 ? -4.618 12.097 0.912 1.00 88.62 173 ARG A N 1
ATOM 1411 C CA . ARG A 1 173 ? -5.270 12.758 -0.228 1.00 88.62 173 ARG A CA 1
ATOM 1412 C C . ARG A 1 173 ? -6.304 13.793 0.227 1.00 88.62 173 ARG A C 1
ATOM 1414 O O . ARG A 1 173 ? -6.500 14.807 -0.438 1.00 88.62 173 ARG A O 1
ATOM 1421 N N . GLU A 1 174 ? -6.945 13.538 1.359 1.00 88.62 174 GLU A N 1
ATOM 1422 C CA . GLU A 1 174 ? -7.933 14.398 2.005 1.00 88.62 174 GLU A CA 1
ATOM 1423 C C . GLU A 1 174 ? -7.278 15.481 2.877 1.00 88.62 174 GLU A C 1
ATOM 1425 O O . GLU A 1 174 ? -7.987 16.204 3.571 1.00 88.62 174 GLU A O 1
ATOM 1430 N N . HIS A 1 175 ? -5.948 15.624 2.805 1.00 89.81 175 HIS A N 1
ATOM 1431 C CA . HIS A 1 175 ? -5.142 16.576 3.574 1.00 89.81 175 HIS A CA 1
ATOM 1432 C C . HIS A 1 175 ? -5.164 16.319 5.091 1.00 89.81 175 HIS A C 1
ATOM 1434 O O . HIS A 1 175 ? -4.919 17.227 5.881 1.00 89.81 175 HI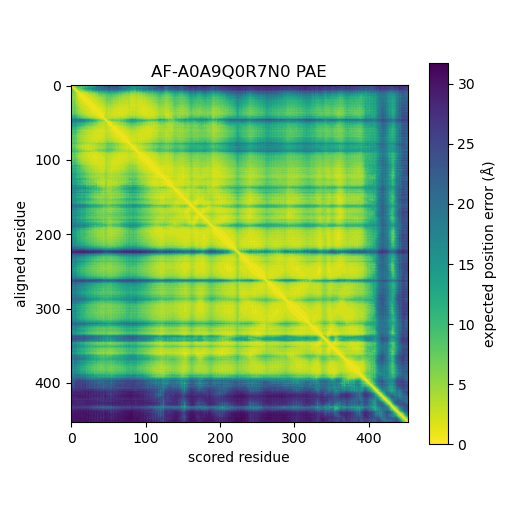S A O 1
ATOM 1440 N N . GLU A 1 176 ? -5.416 15.073 5.509 1.00 93.50 176 GLU A N 1
ATOM 1441 C CA . GLU A 1 176 ? -5.178 14.658 6.892 1.00 93.50 176 GLU A CA 1
ATOM 1442 C C . GLU A 1 176 ? -3.671 14.588 7.144 1.00 93.50 176 GLU A C 1
ATOM 1444 O O . GLU A 1 176 ? -2.964 13.853 6.450 1.00 93.50 176 GLU A O 1
ATOM 1449 N N . GLU A 1 177 ? -3.192 15.347 8.127 1.00 93.88 177 GLU A N 1
ATOM 1450 C CA . GLU A 1 177 ? -1.774 15.478 8.453 1.00 93.88 177 GLU A CA 1
ATOM 1451 C C . GLU A 1 177 ? -1.415 14.686 9.715 1.00 93.88 177 GLU A C 1
ATOM 1453 O O . GLU A 1 177 ? -2.106 14.763 10.732 1.00 93.88 177 GLU A O 1
ATOM 1458 N N . ILE A 1 178 ? -0.290 13.969 9.665 1.00 95.25 178 ILE A N 1
ATOM 1459 C CA . ILE A 1 178 ? 0.334 13.338 10.830 1.00 95.25 178 ILE A CA 1
ATOM 1460 C C . ILE A 1 178 ? 1.808 13.734 10.875 1.00 95.25 178 ILE A C 1
ATOM 1462 O O . ILE A 1 178 ? 2.563 13.456 9.942 1.00 95.25 178 ILE A O 1
ATOM 1466 N N . ASN A 1 179 ? 2.219 14.357 11.979 1.00 95.50 179 ASN A N 1
ATOM 1467 C CA . ASN A 1 179 ? 3.603 14.763 12.199 1.00 95.50 179 ASN A CA 1
ATOM 1468 C C . ASN A 1 179 ? 4.461 13.601 12.722 1.00 95.50 179 ASN A C 1
ATOM 1470 O O . ASN A 1 179 ? 3.993 12.709 13.441 1.00 95.50 179 ASN A O 1
ATOM 1474 N N . PHE A 1 180 ? 5.732 13.609 12.339 1.00 95.44 180 PHE A N 1
ATOM 1475 C CA . PHE A 1 180 ? 6.732 12.657 12.803 1.00 95.44 180 PHE A CA 1
ATOM 1476 C C . PHE A 1 180 ? 7.331 13.132 14.133 1.00 95.44 180 PHE A C 1
ATOM 1478 O O . PHE A 1 180 ? 7.694 14.304 14.233 1.00 95.44 180 PHE A O 1
ATOM 1485 N N . PRO A 1 181 ? 7.436 12.258 15.156 1.00 90.94 181 PRO A N 1
ATOM 1486 C CA . PRO A 1 181 ? 8.144 12.568 16.394 1.00 90.94 181 PRO A CA 1
ATOM 1487 C C . PRO A 1 181 ? 9.586 12.997 16.128 1.00 90.94 181 PRO A C 1
ATOM 1489 O O . PRO A 1 181 ? 10.027 14.005 16.673 1.00 90.94 181 PRO A O 1
ATOM 1492 N N . ASP A 1 182 ? 10.272 12.270 15.239 1.00 92.12 182 ASP A N 1
ATOM 1493 C CA . ASP A 1 182 ? 11.631 12.584 14.814 1.00 92.12 182 ASP A CA 1
ATOM 1494 C C . ASP A 1 182 ? 11.658 12.889 13.305 1.00 92.12 182 ASP A C 1
ATOM 1496 O O . ASP A 1 182 ? 11.344 12.013 12.489 1.00 92.12 182 ASP A O 1
ATOM 1500 N N . PRO A 1 183 ? 12.053 14.110 12.898 1.00 93.50 183 PRO A N 1
ATOM 1501 C CA . PRO A 1 183 ? 12.187 14.466 11.490 1.00 93.50 183 PRO A CA 1
ATOM 1502 C C . PRO A 1 183 ? 13.214 13.603 10.745 1.00 93.50 183 PRO A C 1
ATOM 1504 O O . PRO A 1 183 ? 14.326 13.369 11.224 1.00 93.50 183 PRO A O 1
ATOM 1507 N N . VAL A 1 184 ? 12.885 13.190 9.519 1.00 93.56 184 VAL A N 1
ATOM 1508 C CA . VAL A 1 184 ? 13.793 12.411 8.663 1.00 93.56 184 VAL A CA 1
ATOM 1509 C C . VAL A 1 184 ? 14.623 13.355 7.798 1.00 93.56 184 VAL A C 1
ATOM 1511 O O . VAL A 1 184 ? 14.125 13.939 6.835 1.00 93.56 184 VAL A O 1
ATOM 1514 N N . LYS A 1 185 ? 15.911 13.494 8.115 1.00 91.50 185 LYS A N 1
ATOM 1515 C CA . LYS A 1 185 ? 16.862 14.338 7.373 1.00 91.50 185 LYS A CA 1
ATOM 1516 C C . LYS A 1 185 ? 17.344 13.675 6.081 1.00 91.50 185 LYS A C 1
ATOM 1518 O O . LYS A 1 185 ? 18.466 13.181 5.988 1.00 91.50 185 LYS A O 1
ATOM 1523 N N . TYR A 1 186 ? 16.491 13.660 5.065 1.00 87.56 186 TYR A N 1
ATOM 1524 C CA . TYR A 1 186 ? 16.762 12.946 3.815 1.00 87.56 186 TYR A CA 1
ATOM 1525 C C . TYR A 1 186 ? 17.960 13.505 3.024 1.00 87.56 186 TYR A C 1
ATOM 1527 O O . TYR A 1 186 ? 18.621 12.740 2.329 1.00 87.56 186 TYR A O 1
ATOM 1535 N N . LYS A 1 187 ? 18.292 14.803 3.144 1.00 84.19 187 LYS A N 1
ATOM 1536 C CA . LYS A 1 187 ? 19.446 15.404 2.438 1.00 84.19 187 LYS A CA 1
ATOM 1537 C C . LYS A 1 187 ? 20.809 14.910 2.942 1.00 84.19 187 LYS A C 1
ATOM 1539 O O . LYS A 1 187 ? 21.771 14.930 2.178 1.00 84.19 187 LYS A O 1
ATOM 1544 N N . GLU A 1 188 ? 20.900 14.478 4.203 1.00 85.19 188 GLU A N 1
ATOM 1545 C CA . GLU A 1 188 ? 22.129 13.914 4.789 1.00 85.19 188 GLU A CA 1
ATOM 1546 C C . GLU A 1 188 ? 22.337 12.442 4.377 1.00 85.19 188 GLU A C 1
ATOM 1548 O O . GLU A 1 188 ? 23.436 11.900 4.506 1.00 85.19 188 GLU A O 1
ATOM 1553 N N . ILE A 1 189 ? 21.295 11.792 3.849 1.00 82.69 189 ILE A N 1
ATOM 1554 C CA . ILE A 1 189 ? 21.281 10.364 3.538 1.00 82.69 189 ILE A CA 1
ATOM 1555 C C . ILE A 1 189 ? 21.600 10.156 2.057 1.00 82.69 189 ILE A C 1
ATOM 1557 O O . ILE A 1 189 ? 20.929 10.670 1.166 1.00 82.69 189 ILE A O 1
ATOM 1561 N N . SER A 1 190 ? 22.638 9.365 1.787 1.00 76.44 190 SER A N 1
ATOM 1562 C CA . SER A 1 190 ? 23.124 9.147 0.418 1.00 76.44 190 SER A CA 1
ATOM 1563 C C . SER A 1 190 ? 22.220 8.244 -0.427 1.00 76.44 190 SER A C 1
ATOM 1565 O O . SER A 1 190 ? 22.133 8.441 -1.638 1.00 76.44 190 SER A O 1
ATOM 1567 N N . LYS A 1 191 ? 21.556 7.251 0.181 1.00 84.12 191 LYS A N 1
ATOM 1568 C CA . LYS A 1 191 ? 20.760 6.251 -0.542 1.00 84.12 191 LYS A CA 1
ATOM 1569 C C . LYS A 1 191 ? 19.269 6.435 -0.303 1.00 84.12 191 LYS A C 1
ATOM 1571 O O . LYS A 1 191 ? 18.814 6.531 0.833 1.00 84.12 191 LYS A O 1
ATOM 1576 N N . ILE A 1 192 ? 18.492 6.374 -1.382 1.00 88.12 192 ILE A N 1
ATOM 1577 C CA . ILE A 1 192 ? 17.045 6.593 -1.328 1.00 88.12 192 ILE A CA 1
ATOM 1578 C C . ILE A 1 192 ? 16.290 5.587 -0.453 1.00 88.12 192 ILE A C 1
ATOM 1580 O O . ILE A 1 192 ? 15.433 5.971 0.340 1.00 88.12 192 ILE A O 1
ATOM 1584 N N . HIS A 1 193 ? 16.629 4.301 -0.552 1.00 89.00 193 HIS A N 1
ATOM 1585 C CA . HIS A 1 193 ? 15.959 3.264 0.233 1.00 89.00 193 HIS A CA 1
ATOM 1586 C C . HIS A 1 193 ? 16.180 3.440 1.742 1.00 89.00 193 HIS A C 1
ATOM 1588 O O . HIS A 1 193 ? 15.323 3.051 2.525 1.00 89.00 193 HIS A O 1
ATOM 1594 N N . GLU A 1 194 ? 17.298 4.035 2.171 1.00 90.75 194 GLU A N 1
ATOM 1595 C CA . GLU A 1 194 ? 17.588 4.253 3.594 1.00 90.75 194 GLU A CA 1
ATOM 1596 C C . GLU A 1 194 ? 16.621 5.279 4.192 1.00 90.75 194 GLU A C 1
ATOM 1598 O O . GLU A 1 194 ? 15.966 4.989 5.193 1.00 90.75 194 GLU A O 1
ATOM 1603 N N . TRP A 1 195 ? 16.448 6.442 3.554 1.00 92.06 195 TRP A N 1
ATOM 1604 C CA . TRP A 1 195 ? 15.525 7.450 4.081 1.00 92.06 195 TRP A CA 1
ATOM 1605 C C . TRP A 1 195 ? 14.056 7.044 3.899 1.00 92.06 195 TRP A C 1
ATOM 1607 O O . TRP A 1 195 ? 13.246 7.336 4.776 1.00 92.06 195 TRP A O 1
ATOM 1617 N N . LEU A 1 196 ? 13.698 6.312 2.834 1.00 92.50 196 LEU A N 1
ATOM 1618 C CA . LEU A 1 196 ? 12.346 5.754 2.678 1.00 92.50 196 LEU A CA 1
ATOM 1619 C C . LEU A 1 196 ? 12.016 4.730 3.773 1.00 92.50 196 LEU A C 1
ATOM 1621 O O . LEU A 1 196 ? 10.919 4.767 4.329 1.00 92.50 196 LEU A O 1
ATOM 1625 N N . ASN A 1 197 ? 12.973 3.873 4.145 1.00 92.06 197 ASN A N 1
ATOM 1626 C CA . ASN A 1 197 ? 12.834 2.972 5.292 1.00 92.06 197 ASN A CA 1
ATOM 1627 C C . ASN A 1 197 ? 12.655 3.752 6.606 1.00 92.06 197 ASN A C 1
ATOM 1629 O O . ASN A 1 197 ? 11.848 3.363 7.451 1.00 92.06 197 ASN A O 1
ATOM 1633 N N . MET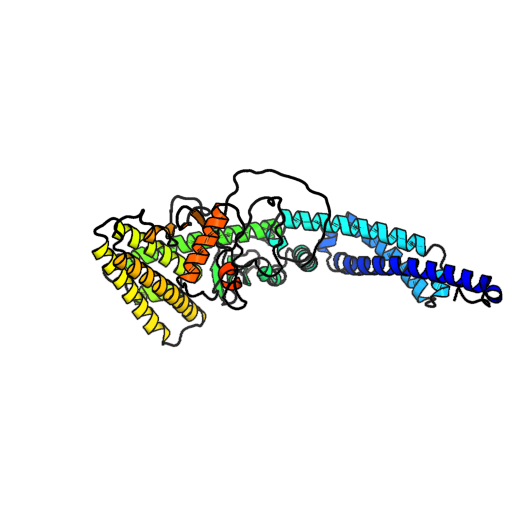 A 1 198 ? 13.365 4.874 6.780 1.00 93.19 198 MET A N 1
ATOM 1634 C CA . MET A 1 198 ? 13.176 5.745 7.946 1.00 93.19 198 MET A CA 1
ATOM 1635 C C . MET A 1 198 ? 11.788 6.391 7.967 1.00 93.19 198 MET A C 1
ATOM 1637 O O . MET A 1 198 ? 11.174 6.430 9.028 1.00 93.19 198 MET A O 1
ATOM 1641 N N . VAL A 1 199 ? 11.268 6.843 6.822 1.00 93.75 199 VAL A N 1
ATOM 1642 C CA . VAL A 1 199 ? 9.896 7.369 6.704 1.00 93.75 199 VAL A CA 1
ATOM 1643 C C . VAL A 1 199 ? 8.870 6.294 7.049 1.00 93.75 199 VAL A C 1
ATOM 1645 O O . VAL A 1 199 ? 7.943 6.560 7.808 1.00 93.75 199 VAL A O 1
ATOM 1648 N N . GLU A 1 200 ? 9.044 5.066 6.558 1.00 92.19 200 GLU A N 1
ATOM 1649 C CA . GLU A 1 200 ? 8.166 3.946 6.905 1.00 92.19 200 GLU A CA 1
ATOM 1650 C C . GLU A 1 200 ? 8.205 3.623 8.407 1.00 92.19 200 GLU A C 1
ATOM 1652 O O . GLU A 1 200 ? 7.166 3.363 9.017 1.00 92.19 200 GLU A O 1
ATOM 1657 N N . ASN A 1 201 ? 9.385 3.669 9.026 1.00 91.88 201 ASN A N 1
ATOM 1658 C CA . ASN A 1 201 ? 9.509 3.477 10.465 1.00 91.88 201 ASN A CA 1
ATOM 1659 C C . ASN A 1 201 ? 8.845 4.620 11.252 1.00 91.88 201 ASN A C 1
ATOM 1661 O O . ASN A 1 201 ? 8.065 4.360 12.166 1.00 91.88 201 ASN A O 1
ATOM 1665 N N . GLN A 1 202 ? 9.095 5.876 10.868 1.00 93.88 202 GLN A N 1
ATOM 1666 C CA . GLN A 1 202 ? 8.487 7.044 11.509 1.00 93.88 202 GLN A CA 1
ATOM 1667 C C . GLN A 1 202 ? 6.966 7.055 11.350 1.00 93.88 202 GLN A C 1
ATOM 1669 O O . GLN A 1 202 ? 6.271 7.321 12.321 1.00 93.88 202 GLN A O 1
ATOM 1674 N N . MET A 1 203 ? 6.424 6.646 10.199 1.00 92.94 203 MET A N 1
ATOM 1675 C CA . MET A 1 203 ? 4.983 6.441 10.014 1.00 92.94 203 MET A CA 1
ATOM 1676 C C . MET A 1 203 ? 4.404 5.503 11.085 1.00 92.94 203 MET A C 1
ATOM 1678 O O . MET A 1 203 ? 3.400 5.834 11.720 1.00 92.94 203 MET A O 1
ATOM 1682 N N . ARG A 1 204 ? 5.043 4.348 11.320 1.00 90.38 204 ARG A N 1
ATOM 1683 C CA . ARG A 1 204 ? 4.580 3.374 12.323 1.00 90.38 204 ARG A CA 1
ATOM 1684 C C . ARG A 1 204 ? 4.653 3.936 13.739 1.00 90.38 204 ARG A C 1
ATOM 1686 O O . ARG A 1 204 ? 3.691 3.815 14.498 1.00 90.38 204 ARG A O 1
ATOM 1693 N N . VAL A 1 205 ? 5.781 4.558 14.085 1.00 91.44 205 VAL A N 1
ATOM 1694 C CA . VAL A 1 205 ? 6.004 5.159 15.408 1.00 91.44 205 VAL A CA 1
ATOM 1695 C C . VAL A 1 205 ? 5.005 6.291 15.658 1.00 91.44 205 VAL A C 1
ATOM 1697 O O . VAL A 1 205 ? 4.365 6.306 16.709 1.00 91.44 205 VAL A O 1
ATOM 1700 N N . SER A 1 206 ? 4.795 7.180 14.683 1.00 93.69 206 SER A N 1
ATOM 1701 C CA . SER A 1 206 ? 3.789 8.244 14.734 1.00 93.69 206 SER A CA 1
ATOM 1702 C C . SER A 1 206 ? 2.400 7.702 15.017 1.00 93.69 206 SER A C 1
ATOM 1704 O O . SER A 1 206 ? 1.756 8.160 15.954 1.00 93.69 206 SER A O 1
ATOM 1706 N N . LEU A 1 207 ? 1.934 6.711 14.251 1.00 92.25 207 LEU A N 1
ATOM 1707 C CA . LEU A 1 207 ? 0.592 6.155 14.438 1.00 92.25 207 LEU A CA 1
ATOM 1708 C C . LEU A 1 207 ? 0.445 5.464 15.799 1.00 92.25 207 LEU A C 1
ATOM 1710 O O . LEU A 1 207 ? -0.578 5.632 16.462 1.00 92.25 207 LEU A O 1
ATOM 1714 N N . GLY A 1 208 ? 1.472 4.734 16.244 1.00 91.25 208 GLY A N 1
ATOM 1715 C CA . GLY A 1 208 ? 1.503 4.138 17.579 1.00 91.25 208 GLY A CA 1
ATOM 1716 C C . GLY A 1 208 ? 1.452 5.186 18.696 1.00 91.25 208 GLY A C 1
ATOM 1717 O O . GLY A 1 208 ? 0.720 5.009 19.669 1.00 91.25 208 GLY A O 1
ATOM 1718 N N . ASN A 1 209 ? 2.177 6.296 18.551 1.00 91.88 209 ASN A N 1
ATOM 1719 C CA . ASN A 1 209 ? 2.162 7.401 19.510 1.00 91.88 209 ASN A CA 1
ATOM 1720 C C . ASN A 1 209 ? 0.824 8.150 19.494 1.00 91.88 209 ASN A C 1
ATOM 1722 O O . ASN A 1 209 ? 0.277 8.437 20.555 1.00 91.88 209 ASN A O 1
ATOM 1726 N N . CYS A 1 210 ? 0.253 8.411 18.315 1.00 93.56 210 CYS A N 1
ATOM 1727 C CA . CYS A 1 210 ? -1.077 9.004 18.189 1.00 93.56 210 CYS A CA 1
ATOM 1728 C C . CYS A 1 210 ? -2.145 8.136 18.863 1.00 93.56 210 CYS A C 1
ATOM 1730 O O . CYS A 1 210 ? -3.022 8.676 19.530 1.00 93.56 210 CYS A O 1
ATOM 1732 N N . LEU A 1 211 ? -2.068 6.807 18.730 1.00 93.25 211 LEU A N 1
ATOM 1733 C CA . LEU A 1 211 ? -2.989 5.895 19.408 1.00 93.25 211 LEU A CA 1
ATOM 1734 C C . LEU A 1 211 ? -2.801 5.907 20.933 1.00 93.25 211 LEU A C 1
ATOM 1736 O O . LEU A 1 211 ? -3.792 5.942 21.655 1.00 93.25 211 LEU A O 1
ATOM 1740 N N . ASP A 1 212 ? -1.558 5.947 21.423 1.00 92.06 212 ASP A N 1
ATOM 1741 C CA . ASP A 1 212 ? -1.247 6.074 22.857 1.00 92.06 212 ASP A CA 1
ATOM 1742 C C . ASP A 1 212 ? -1.867 7.343 23.461 1.00 92.06 212 ASP A C 1
ATOM 1744 O O . ASP A 1 212 ? -2.570 7.288 24.471 1.00 92.06 212 ASP A O 1
ATOM 1748 N N . ILE A 1 213 ? -1.651 8.483 22.796 1.00 92.56 213 ILE A N 1
ATOM 1749 C CA . ILE A 1 213 ? -2.197 9.784 23.194 1.00 92.56 213 ILE A CA 1
ATOM 1750 C C . ILE A 1 213 ? -3.728 9.743 23.148 1.00 92.56 213 ILE A C 1
ATOM 1752 O O . ILE A 1 213 ? -4.380 10.071 24.137 1.00 92.56 213 ILE A O 1
ATOM 1756 N N . SER A 1 214 ? -4.299 9.264 22.040 1.00 94.44 214 SER A N 1
ATOM 1757 C CA . SER A 1 214 ? -5.747 9.201 21.828 1.00 94.44 214 SER A CA 1
ATOM 1758 C C . SER A 1 214 ? -6.456 8.326 22.868 1.00 94.44 214 SER A C 1
ATOM 1760 O O . SER A 1 214 ? -7.516 8.706 23.364 1.00 94.44 214 SER A O 1
ATOM 1762 N N . LEU A 1 215 ? -5.866 7.188 23.254 1.00 92.69 215 LEU A N 1
ATOM 1763 C CA . LEU A 1 215 ? -6.396 6.322 24.310 1.00 92.69 215 LEU A CA 1
ATOM 1764 C C . LEU A 1 215 ? -6.386 7.017 25.675 1.00 92.69 215 LEU A C 1
ATOM 1766 O O . LEU A 1 215 ? -7.386 6.961 26.388 1.00 92.69 215 LEU A O 1
ATOM 1770 N N . ARG A 1 216 ? -5.290 7.696 26.038 1.00 90.81 216 ARG A N 1
ATOM 1771 C CA . ARG A 1 216 ? -5.195 8.427 27.313 1.00 90.81 216 ARG A CA 1
ATOM 1772 C C . ARG A 1 216 ? -6.189 9.577 27.388 1.00 90.81 216 ARG A C 1
ATOM 1774 O O . ARG A 1 216 ? -6.871 9.713 28.403 1.00 90.81 216 ARG A O 1
ATOM 1781 N N . GLU A 1 217 ? -6.294 10.364 26.322 1.00 90.75 217 GLU A N 1
ATOM 1782 C CA . GLU A 1 217 ? -7.279 11.440 26.218 1.00 90.75 217 GLU A CA 1
ATOM 1783 C C . GLU A 1 217 ? -8.693 10.880 26.365 1.00 90.75 217 GLU A C 1
ATOM 1785 O O . GLU A 1 217 ? -9.446 11.334 27.222 1.00 90.75 217 GLU A O 1
ATOM 1790 N N . PHE A 1 218 ? -9.040 9.822 25.627 1.00 89.25 218 PHE A N 1
ATOM 1791 C CA . PHE A 1 218 ? -10.377 9.238 25.703 1.00 89.25 218 PHE A CA 1
ATOM 1792 C C . PHE A 1 218 ? -10.703 8.675 27.094 1.00 89.25 218 PHE A C 1
ATOM 1794 O O . PHE A 1 218 ? -11.810 8.865 27.601 1.00 89.25 218 PHE A O 1
ATOM 1801 N N . ILE A 1 219 ? -9.749 8.009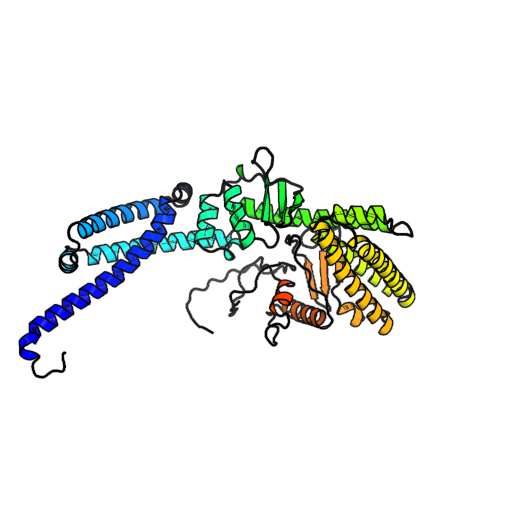 27.751 1.00 85.31 219 ILE A N 1
ATOM 1802 C CA . ILE A 1 219 ? -9.931 7.524 29.126 1.00 85.31 219 ILE A CA 1
ATOM 1803 C C . ILE A 1 219 ? -10.245 8.696 30.062 1.00 85.31 219 ILE A C 1
ATOM 1805 O O . ILE A 1 219 ? -11.190 8.598 30.844 1.00 85.31 219 ILE A O 1
ATOM 1809 N N . GLN A 1 220 ? -9.532 9.820 29.938 1.00 84.44 220 GLN A N 1
ATOM 1810 C CA . GLN A 1 220 ? -9.812 11.025 30.723 1.00 84.44 220 GLN A CA 1
ATOM 1811 C C . GLN A 1 220 ? -11.217 11.578 30.438 1.00 84.44 220 GLN A C 1
ATOM 1813 O O . GLN A 1 220 ? -11.942 11.895 31.383 1.00 84.44 220 GLN A O 1
ATOM 1818 N N . LEU A 1 221 ? -11.649 11.605 29.171 1.00 81.69 221 LEU A N 1
ATOM 1819 C CA . LEU A 1 221 ? -13.004 12.024 28.779 1.00 81.69 221 LEU A CA 1
ATOM 1820 C C . LEU A 1 221 ? -14.097 11.135 29.382 1.00 81.69 221 LEU A C 1
ATOM 1822 O O . LEU A 1 221 ? -15.160 11.625 29.745 1.00 81.69 221 LEU A O 1
ATOM 1826 N N . SER A 1 222 ? -13.823 9.835 29.503 1.00 71.81 222 SER A N 1
ATOM 1827 C CA . SER A 1 222 ? -14.775 8.827 29.988 1.00 71.81 222 SER A CA 1
ATOM 1828 C C . SER A 1 222 ? -14.712 8.551 31.495 1.00 71.81 222 SER A C 1
ATOM 1830 O O . SER A 1 222 ? -15.436 7.689 31.985 1.00 71.81 222 SER A O 1
ATOM 1832 N N . SER A 1 223 ? -13.828 9.241 32.224 1.00 65.50 223 SER A N 1
ATOM 1833 C CA . SER A 1 223 ? -13.642 9.049 33.671 1.00 65.50 223 SER A CA 1
ATOM 1834 C C . SER A 1 223 ? -14.679 9.784 34.526 1.00 65.50 223 SER A C 1
ATOM 1836 O O . SER A 1 223 ? -14.861 9.449 35.694 1.00 65.50 223 SER A O 1
ATOM 1838 N N . LYS A 1 224 ? -15.369 10.770 33.947 1.00 60.97 224 LYS A N 1
ATOM 1839 C CA . LYS A 1 224 ? -16.567 11.382 34.526 1.00 60.97 224 LYS A CA 1
ATOM 1840 C C . LYS A 1 224 ? -17.767 10.526 34.113 1.00 60.97 224 LYS A C 1
ATOM 1842 O O . LYS A 1 224 ? -17.804 10.065 32.976 1.00 60.97 224 LYS A O 1
ATOM 1847 N N . ASP A 1 225 ? -18.732 10.318 35.011 1.00 58.78 225 ASP A N 1
ATOM 1848 C CA . ASP A 1 225 ? -19.908 9.452 34.783 1.00 58.78 225 ASP A CA 1
ATOM 1849 C C . ASP A 1 225 ? -20.729 9.816 33.522 1.00 58.78 225 ASP A C 1
ATOM 1851 O O . ASP A 1 225 ? -21.523 9.007 33.042 1.00 58.78 225 ASP A O 1
ATOM 1855 N N . GLU A 1 226 ? -20.499 10.996 32.937 1.00 70.38 226 GLU A N 1
ATOM 1856 C CA . GLU A 1 226 ? -21.042 11.423 31.650 1.00 70.38 226 GLU A CA 1
ATOM 1857 C C . GLU A 1 226 ? -19.935 11.844 30.672 1.00 70.38 226 GLU A C 1
ATOM 1859 O O . GLU A 1 226 ? -18.968 12.519 31.038 1.00 70.38 226 GLU A O 1
ATOM 1864 N N . LEU A 1 227 ? -20.111 11.471 29.399 1.00 78.00 227 LEU A N 1
ATOM 1865 C CA . LEU A 1 227 ? -19.246 11.895 28.302 1.00 78.00 227 LEU A CA 1
ATOM 1866 C C . LEU A 1 227 ? -19.428 13.396 28.048 1.00 78.00 227 LEU A C 1
ATOM 1868 O O . LEU A 1 227 ? -20.505 13.837 27.642 1.00 78.00 227 LEU A O 1
ATOM 1872 N N . ASP A 1 228 ? -18.355 14.163 28.221 1.00 84.62 228 ASP A N 1
ATOM 1873 C CA . ASP A 1 228 ? -18.320 15.569 27.826 1.00 84.62 228 ASP A CA 1
ATOM 1874 C C . ASP A 1 228 ? -18.402 15.678 26.294 1.00 84.62 228 ASP A C 1
ATOM 1876 O O . ASP A 1 228 ? -17.477 15.297 25.567 1.00 84.62 228 ASP A O 1
ATOM 1880 N N . LYS A 1 229 ? -19.553 16.153 25.806 1.00 86.38 229 LYS A N 1
ATOM 1881 C CA . LYS A 1 229 ? -19.892 16.198 24.378 1.00 86.38 229 LYS A CA 1
ATOM 1882 C C . LYS A 1 229 ? -18.943 17.103 23.599 1.00 86.38 229 LYS A C 1
ATOM 1884 O O . LYS A 1 229 ? -18.489 16.709 22.529 1.00 86.38 229 LYS A O 1
ATOM 1889 N N . ASP A 1 230 ? -18.618 18.274 24.137 1.00 87.06 230 ASP A N 1
ATOM 1890 C CA . ASP A 1 230 ? -17.796 19.263 23.438 1.00 87.06 230 ASP A CA 1
ATOM 1891 C C . ASP A 1 230 ? -16.349 18.780 23.335 1.00 87.06 230 ASP A C 1
ATOM 1893 O O . AS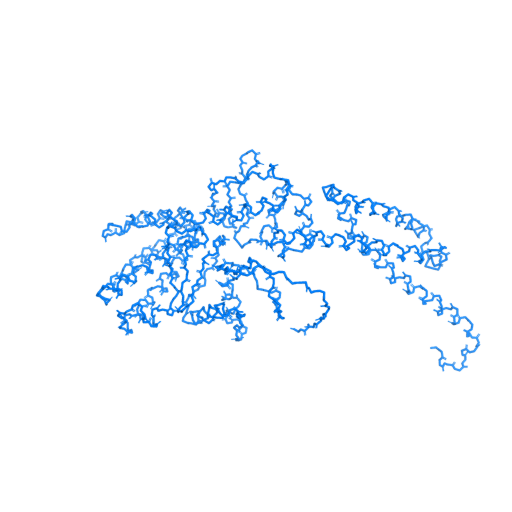P A 1 230 ? -15.720 18.868 22.277 1.00 87.06 230 ASP A O 1
ATOM 1897 N N . LEU A 1 231 ? -15.832 18.187 24.415 1.00 89.00 231 LEU A N 1
ATOM 1898 C CA . LEU A 1 231 ? -14.502 17.590 24.398 1.00 89.00 231 LEU A CA 1
ATOM 1899 C C . LEU A 1 231 ? -14.424 16.364 23.478 1.00 89.00 231 LEU A C 1
ATOM 1901 O O . LEU A 1 231 ? -13.413 16.186 22.799 1.00 89.00 231 LEU A O 1
ATOM 1905 N N . PHE A 1 232 ? -15.477 15.544 23.413 1.00 91.06 232 PHE A N 1
ATOM 1906 C CA . PHE A 1 232 ? -15.543 14.423 22.477 1.00 91.06 232 PHE A CA 1
ATOM 1907 C C . PHE A 1 232 ? -15.508 14.899 21.020 1.00 91.06 232 PHE A C 1
ATOM 1909 O O . PHE A 1 232 ? -14.716 14.385 20.233 1.00 91.06 232 PHE A O 1
ATOM 1916 N N . LEU A 1 233 ? -16.315 15.902 20.655 1.00 91.00 233 LEU A N 1
ATOM 1917 C CA . LEU A 1 233 ? -16.324 16.445 19.292 1.00 91.00 233 LEU A CA 1
ATOM 1918 C C . LEU A 1 233 ? -14.959 17.040 18.925 1.00 91.00 233 LEU A C 1
ATOM 1920 O O . LEU A 1 233 ? -14.434 16.741 17.852 1.00 91.00 233 LEU A O 1
ATOM 1924 N N . LYS A 1 234 ? -14.334 17.775 19.854 1.00 91.69 234 LYS A N 1
ATOM 1925 C CA . LYS A 1 234 ? -12.974 18.301 19.682 1.00 91.69 234 LYS A CA 1
ATOM 1926 C C . LYS A 1 234 ? -11.944 17.189 19.468 1.00 91.69 234 LYS A C 1
ATOM 1928 O O . LYS A 1 234 ? -11.100 17.306 18.585 1.00 91.69 234 LYS A O 1
ATOM 1933 N N . TRP A 1 235 ? -12.027 16.103 20.236 1.00 94.06 235 TRP A N 1
ATOM 1934 C CA . TRP A 1 235 ? -11.147 14.942 20.079 1.00 94.06 235 TRP A CA 1
ATOM 1935 C C . TRP A 1 235 ? -11.290 14.288 18.696 1.00 94.06 235 TRP A C 1
ATOM 1937 O O . TRP A 1 235 ? -10.282 13.922 18.086 1.00 94.06 235 TRP A O 1
ATOM 1947 N N . VAL A 1 236 ? -12.513 14.186 18.160 1.00 92.94 236 VAL A N 1
ATOM 1948 C CA . VAL A 1 236 ? -12.742 13.662 16.800 1.00 92.94 236 VAL A CA 1
ATOM 1949 C C . VAL A 1 236 ? -12.159 14.591 15.727 1.00 92.94 236 VAL A C 1
ATOM 1951 O O . VAL A 1 236 ? -11.646 14.124 14.711 1.00 92.94 236 VAL A O 1
ATOM 1954 N N . GLU A 1 237 ? -12.202 15.906 15.925 1.00 90.81 237 GLU A N 1
ATOM 1955 C CA . GLU A 1 237 ? -11.618 16.855 14.973 1.00 90.81 237 GLU A CA 1
ATOM 1956 C C . GLU A 1 237 ? -10.088 16.760 14.929 1.00 90.81 237 GLU A C 1
ATOM 1958 O O . GLU A 1 237 ? -9.515 16.641 13.840 1.00 90.81 237 GLU A O 1
ATOM 1963 N N . THR A 1 238 ? -9.429 16.747 16.093 1.00 91.81 238 THR A N 1
ATOM 1964 C CA . THR A 1 238 ? -7.960 16.794 16.200 1.00 91.81 238 THR A CA 1
ATOM 1965 C C . THR A 1 238 ? -7.276 15.458 15.930 1.00 91.81 238 THR A C 1
ATOM 1967 O O . THR A 1 238 ? -6.131 15.434 15.485 1.00 91.81 238 THR A O 1
ATOM 1970 N N . THR A 1 239 ? -7.949 14.338 16.190 1.00 94.12 239 THR A N 1
ATOM 1971 C CA . THR A 1 239 ? -7.346 13.005 16.057 1.00 94.12 239 THR A CA 1
ATOM 1972 C C . THR A 1 239 ? -7.464 12.491 14.614 1.00 94.12 239 THR A C 1
ATOM 1974 O O . THR A 1 239 ? -8.506 12.690 13.986 1.00 94.12 239 THR A O 1
ATOM 1977 N N . PRO A 1 240 ? -6.453 11.805 14.047 1.00 94.56 240 PRO A N 1
ATOM 1978 C CA . PRO A 1 240 ? -6.563 11.213 12.710 1.00 94.56 240 PRO A CA 1
ATOM 1979 C C . PRO A 1 240 ? -7.668 10.149 12.605 1.00 94.56 240 PRO A C 1
ATOM 1981 O O . PRO A 1 240 ? -7.900 9.385 13.545 1.00 94.56 240 PRO A O 1
ATOM 1984 N N . ALA A 1 241 ? -8.317 10.046 11.443 1.00 92.00 241 ALA A N 1
ATOM 1985 C CA . ALA A 1 241 ? -9.486 9.199 11.197 1.00 92.00 241 ALA A CA 1
ATOM 1986 C C . ALA A 1 241 ? -9.234 7.721 11.530 1.00 92.00 241 ALA A C 1
ATOM 1988 O O . ALA A 1 241 ? -10.049 7.073 12.192 1.00 92.00 241 ALA A O 1
ATOM 1989 N N . GLN A 1 242 ? -8.083 7.196 11.104 1.00 91.44 242 GLN A N 1
ATOM 1990 C CA . GLN A 1 242 ? -7.665 5.822 11.390 1.00 91.44 242 GLN A CA 1
ATOM 1991 C C . GLN A 1 242 ? -7.509 5.580 12.899 1.00 91.44 242 GLN A C 1
ATOM 1993 O O . GLN A 1 242 ? -7.958 4.555 13.411 1.00 91.44 242 GLN A O 1
ATOM 1998 N N . ILE A 1 243 ? -6.905 6.532 13.614 1.00 94.31 243 ILE A N 1
ATOM 1999 C CA . ILE A 1 243 ? -6.620 6.420 15.048 1.00 94.31 243 ILE A CA 1
ATOM 2000 C C . ILE A 1 243 ? -7.910 6.458 15.863 1.00 94.31 243 ILE A C 1
ATOM 2002 O O . ILE A 1 243 ? -8.085 5.625 16.744 1.00 94.31 243 ILE A O 1
ATOM 2006 N N . ILE A 1 244 ? -8.853 7.336 15.516 1.00 94.31 244 ILE A N 1
ATOM 2007 C CA . ILE A 1 244 ? -10.159 7.432 16.184 1.00 94.31 244 ILE A CA 1
ATOM 2008 C C . ILE A 1 244 ? -10.891 6.084 16.184 1.00 94.31 244 ILE A C 1
ATOM 2010 O O . ILE A 1 244 ? -11.372 5.627 17.222 1.00 94.31 244 ILE A O 1
ATOM 2014 N N . VAL A 1 245 ? -10.937 5.413 15.029 1.00 92.62 245 VAL A N 1
ATOM 2015 C CA . VAL A 1 245 ? -11.572 4.094 14.905 1.00 92.62 245 VAL A CA 1
ATOM 2016 C C . VAL A 1 245 ? -10.853 3.048 15.761 1.00 92.62 245 VAL A C 1
ATOM 2018 O O . VAL A 1 245 ? -11.514 2.248 16.422 1.00 92.62 245 VAL A O 1
ATOM 2021 N N . LEU A 1 246 ? -9.517 3.041 15.769 1.00 93.19 246 LEU A N 1
ATOM 2022 C CA . LEU A 1 246 ? -8.735 2.101 16.580 1.00 93.19 246 LEU A CA 1
ATOM 2023 C C . LEU A 1 246 ? -8.944 2.330 18.080 1.00 93.19 246 LEU A C 1
ATOM 2025 O O . LEU A 1 246 ? -9.159 1.363 18.809 1.00 93.19 246 LEU A O 1
ATOM 2029 N N . THR A 1 247 ? -8.954 3.587 18.530 1.00 94.81 247 THR A N 1
ATOM 2030 C CA . THR A 1 247 ? -9.227 3.956 19.924 1.00 94.81 247 THR A CA 1
ATOM 2031 C C . THR A 1 247 ? -10.582 3.413 20.369 1.00 94.81 247 THR A C 1
ATOM 2033 O O . THR A 1 247 ? -10.664 2.710 21.377 1.00 94.81 247 THR A O 1
ATOM 2036 N N . ILE A 1 248 ? -11.640 3.639 19.581 1.00 93.81 248 ILE A N 1
ATOM 2037 C CA . ILE A 1 248 ? -12.983 3.128 19.893 1.00 93.81 248 ILE A CA 1
ATOM 2038 C C . ILE A 1 248 ? -13.016 1.597 19.931 1.00 93.81 248 ILE A C 1
ATOM 2040 O O . ILE A 1 248 ? -13.617 1.031 20.840 1.00 93.81 248 ILE A O 1
ATOM 2044 N N . LYS A 1 249 ? -12.339 0.908 19.006 1.00 94.00 249 LYS A N 1
ATOM 2045 C CA . LYS A 1 249 ? -12.261 -0.563 18.995 1.00 94.00 249 LYS A CA 1
ATOM 2046 C C . LYS A 1 249 ? -11.574 -1.142 20.232 1.00 94.00 249 LYS A C 1
ATOM 2048 O O . LYS A 1 249 ? -12.067 -2.117 20.804 1.00 94.00 249 LYS A O 1
ATOM 2053 N N . VAL A 1 250 ? -10.460 -0.547 20.660 1.00 94.81 250 VAL A N 1
ATOM 2054 C CA . VAL A 1 250 ? -9.733 -0.964 21.870 1.00 94.81 250 VAL A CA 1
ATOM 2055 C C . VAL A 1 250 ? -10.603 -0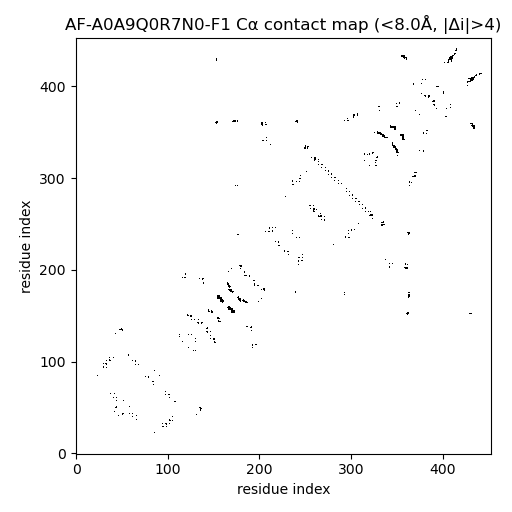.756 23.110 1.00 94.81 250 VAL A C 1
ATOM 2057 O O . VAL A 1 250 ? -10.785 -1.679 23.902 1.00 94.81 250 VAL A O 1
ATOM 2060 N N . ILE A 1 251 ? -11.195 0.430 23.256 1.00 93.69 251 ILE A N 1
ATOM 2061 C CA . ILE A 1 251 ? -12.006 0.781 24.430 1.00 93.69 251 ILE A CA 1
ATOM 2062 C C . ILE A 1 251 ? -13.274 -0.062 24.496 1.00 93.69 251 ILE A C 1
ATOM 2064 O O . ILE A 1 251 ? -13.647 -0.536 25.569 1.00 93.69 251 ILE A O 1
ATOM 2068 N N . TRP A 1 252 ? -13.919 -0.290 23.354 1.00 94.56 252 TRP A N 1
ATOM 2069 C CA . TRP A 1 252 ? -15.065 -1.182 23.265 1.00 94.56 252 TRP A CA 1
ATOM 2070 C C . TRP A 1 252 ? -14.702 -2.608 23.686 1.00 94.56 252 TRP A C 1
ATOM 2072 O O . TRP A 1 252 ? -15.390 -3.173 24.535 1.00 94.56 252 TRP A O 1
ATOM 2082 N N . THR A 1 253 ? -13.589 -3.152 23.178 1.00 95.25 253 THR A N 1
ATOM 2083 C CA . THR A 1 253 ? -13.100 -4.488 23.565 1.00 95.25 253 THR A CA 1
ATOM 2084 C C . THR A 1 253 ? -12.912 -4.564 25.082 1.00 95.25 253 THR A C 1
ATOM 2086 O O . THR A 1 253 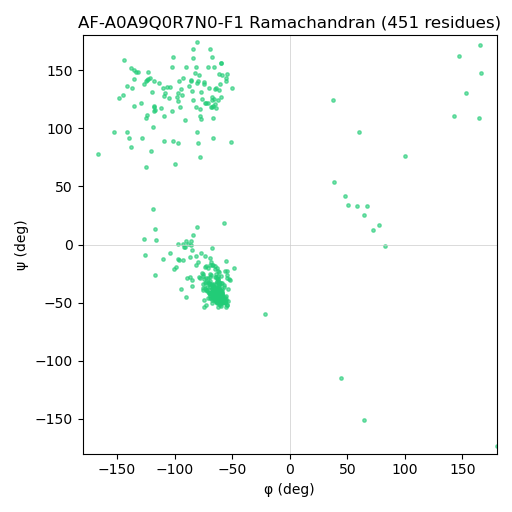? -13.470 -5.447 25.729 1.00 95.25 253 THR A O 1
ATOM 2089 N N . GLN A 1 254 ? -12.217 -3.590 25.678 1.00 93.69 254 GLN A N 1
ATOM 2090 C CA . GLN A 1 254 ? -11.995 -3.534 27.126 1.00 93.69 254 GLN A CA 1
ATOM 2091 C C . GLN A 1 254 ? -13.306 -3.435 27.923 1.00 93.69 254 GLN A C 1
ATOM 2093 O O . GLN A 1 254 ? -13.472 -4.132 28.924 1.00 93.69 254 GLN A O 1
ATOM 2098 N N . LYS A 1 255 ? -14.260 -2.597 27.494 1.00 92.19 255 LYS A N 1
ATOM 2099 C CA . LYS A 1 255 ? -15.567 -2.457 28.160 1.00 92.19 255 LYS A CA 1
ATOM 2100 C C . LYS A 1 255 ? -16.379 -3.750 28.105 1.00 92.19 255 LYS A C 1
ATOM 2102 O O . LYS A 1 255 ? -16.928 -4.152 29.129 1.00 92.19 255 LYS A O 1
ATOM 2107 N N . VAL A 1 256 ? -16.422 -4.420 26.952 1.00 94.06 256 VAL A N 1
ATOM 2108 C CA . VAL A 1 256 ? -17.140 -5.693 26.797 1.00 94.06 256 VAL A CA 1
ATOM 2109 C C . VAL A 1 256 ? -16.490 -6.796 27.627 1.00 94.06 256 VAL A C 1
ATOM 2111 O O . VAL A 1 256 ? -17.201 -7.520 28.317 1.00 94.06 256 VAL A O 1
ATOM 2114 N N . GLU A 1 257 ? -15.161 -6.907 27.649 1.00 94.25 257 GLU A N 1
ATOM 2115 C CA . GLU A 1 257 ? -14.492 -7.922 28.473 1.00 94.25 257 GLU A CA 1
ATOM 2116 C C . GLU A 1 257 ? -14.667 -7.672 29.978 1.00 94.25 257 GLU A C 1
ATOM 2118 O O . GLU A 1 257 ? -14.917 -8.612 30.742 1.00 94.25 257 GLU A O 1
ATOM 2123 N N . ASN A 1 258 ? -14.623 -6.408 30.407 1.00 92.25 258 ASN A N 1
ATOM 2124 C CA . ASN A 1 258 ? -14.922 -6.024 31.787 1.00 92.25 258 ASN A CA 1
ATOM 2125 C C . ASN A 1 258 ? -16.375 -6.340 32.163 1.00 92.25 258 ASN A C 1
ATOM 2127 O O . ASN A 1 258 ? -16.623 -6.809 33.275 1.00 92.25 258 ASN A O 1
ATOM 2131 N N . ALA A 1 259 ? -17.321 -6.132 31.241 1.00 91.56 259 ALA A N 1
ATOM 2132 C CA . ALA A 1 259 ? -18.715 -6.517 31.423 1.00 91.56 259 ALA A CA 1
ATOM 2133 C C . ALA A 1 259 ? -18.864 -8.041 31.503 1.00 91.56 259 ALA A C 1
ATOM 2135 O O . ALA A 1 259 ? -19.471 -8.555 32.430 1.00 91.56 259 ALA A O 1
ATOM 2136 N N . LEU A 1 260 ? -18.262 -8.805 30.591 1.00 91.38 260 LEU A N 1
ATOM 2137 C CA . LEU A 1 260 ? -18.331 -10.269 30.621 1.00 91.38 260 LEU A CA 1
ATOM 2138 C C . LEU A 1 260 ? -17.700 -10.868 31.887 1.00 91.38 260 LEU A C 1
ATOM 2140 O O . LEU A 1 260 ? -18.163 -11.905 32.358 1.00 91.38 260 LEU A O 1
ATOM 2144 N N . SER A 1 261 ? -16.700 -10.198 32.463 1.00 90.56 261 SER A N 1
ATOM 2145 C CA . SER A 1 261 ? -16.066 -10.603 33.724 1.00 90.56 261 SER A CA 1
ATOM 2146 C C . SER A 1 261 ? -16.898 -10.248 34.965 1.00 90.56 261 SER A C 1
ATOM 2148 O O . SER A 1 261 ? -16.832 -10.962 35.964 1.00 90.56 261 SER A O 1
ATOM 2150 N N . ASN A 1 262 ? -17.709 -9.184 34.911 1.00 84.44 262 ASN A N 1
ATOM 2151 C CA . ASN A 1 262 ? -18.497 -8.672 36.035 1.00 84.44 262 ASN A CA 1
ATOM 2152 C C . ASN A 1 262 ? -19.981 -8.597 35.665 1.00 84.44 262 ASN A C 1
ATOM 2154 O O . ASN A 1 262 ? -20.351 -7.760 34.863 1.00 84.44 262 ASN A O 1
ATOM 2158 N N . ASN A 1 263 ? -20.850 -9.424 36.261 1.00 79.62 263 ASN A N 1
ATOM 2159 C CA . ASN A 1 263 ? -22.314 -9.402 36.052 1.00 79.62 263 ASN A CA 1
ATOM 2160 C C . ASN A 1 263 ? -22.751 -9.107 34.590 1.00 79.62 263 ASN A C 1
ATOM 2162 O O . ASN A 1 263 ? -23.530 -8.181 34.334 1.00 79.62 263 ASN A O 1
ATOM 2166 N N . SER A 1 264 ? -22.213 -9.909 33.657 1.00 78.50 264 SER A N 1
ATOM 2167 C CA . SER A 1 264 ? -22.340 -9.824 32.186 1.00 78.50 264 SER A CA 1
ATOM 2168 C C . SER A 1 264 ? -23.540 -9.045 31.662 1.00 78.50 264 SER A C 1
ATOM 2170 O O . SER A 1 264 ? -23.381 -8.044 30.974 1.00 78.50 264 SER A O 1
ATOM 2172 N N . GLN A 1 265 ? -24.755 -9.458 31.997 1.00 85.00 265 GLN A N 1
ATOM 2173 C CA . GLN A 1 265 ? -25.963 -8.905 31.387 1.00 85.00 265 GLN A CA 1
ATOM 2174 C C . GLN A 1 265 ? -26.246 -7.440 31.751 1.00 85.00 265 GLN A C 1
ATOM 2176 O O . GLN A 1 265 ? -26.758 -6.696 30.916 1.00 85.00 265 GLN A O 1
ATOM 2181 N N . VAL A 1 266 ? -25.931 -7.005 32.973 1.00 88.12 266 VAL A N 1
ATOM 2182 C CA . VAL A 1 266 ? -26.187 -5.618 33.401 1.00 88.12 266 VAL A CA 1
ATOM 2183 C C . VAL A 1 266 ? -25.173 -4.677 32.760 1.00 88.12 266 VAL A C 1
ATOM 2185 O O . VAL A 1 266 ? -25.549 -3.672 32.159 1.00 88.12 266 VAL A O 1
ATOM 2188 N N . PHE A 1 267 ? -23.893 -5.036 32.816 1.00 88.75 267 PHE A N 1
ATOM 2189 C CA . PHE A 1 267 ? -22.819 -4.200 32.283 1.00 88.75 267 PHE A CA 1
ATOM 2190 C C . PHE A 1 267 ? -22.782 -4.189 30.746 1.00 88.75 267 PHE A C 1
ATOM 2192 O O . PHE A 1 267 ? -22.424 -3.173 30.149 1.00 88.75 267 PHE A O 1
ATOM 2199 N N . LEU A 1 268 ? -23.227 -5.263 30.079 1.00 91.06 268 LEU A N 1
ATOM 2200 C CA . LEU A 1 268 ? -23.429 -5.251 28.626 1.00 91.06 268 LEU A CA 1
ATOM 2201 C C . LEU A 1 268 ? -24.535 -4.268 28.220 1.00 91.06 268 LEU A C 1
ATOM 2203 O O . LEU A 1 268 ? -24.366 -3.555 27.235 1.00 91.06 268 LEU A O 1
ATOM 2207 N N . LYS A 1 269 ? -25.633 -4.174 28.985 1.00 91.81 269 LYS A N 1
ATOM 2208 C CA . LYS A 1 269 ? -26.686 -3.171 28.738 1.00 91.81 269 LYS A CA 1
ATOM 2209 C C . LYS A 1 269 ? -26.178 -1.746 28.950 1.00 91.81 269 LYS A C 1
ATOM 2211 O O . LYS A 1 269 ? -26.399 -0.908 28.092 1.00 91.81 269 LYS A O 1
ATOM 2216 N N . GLN A 1 270 ? -25.412 -1.497 30.010 1.00 90.69 270 GLN A N 1
ATOM 2217 C CA . GLN A 1 270 ? -24.777 -0.187 30.219 1.00 90.69 270 GLN A CA 1
ATOM 2218 C C . GLN A 1 270 ? -23.823 0.183 29.075 1.00 90.69 270 GLN A C 1
ATOM 2220 O O . GLN A 1 270 ? -23.797 1.324 28.624 1.00 90.69 270 GLN A O 1
ATOM 2225 N N . THR A 1 271 ? -23.058 -0.790 28.569 1.00 91.12 271 THR A N 1
ATOM 2226 C CA . THR A 1 271 ? -22.186 -0.579 27.403 1.00 91.12 271 THR A CA 1
ATOM 2227 C C . THR A 1 271 ? -23.012 -0.297 26.144 1.00 91.12 271 THR A C 1
ATOM 2229 O O . THR A 1 271 ? -22.632 0.552 25.344 1.00 91.12 271 THR A O 1
ATOM 2232 N N . LEU A 1 272 ? -24.163 -0.959 25.978 1.00 93.31 272 LEU A N 1
ATOM 2233 C CA . LEU A 1 272 ? -25.096 -0.709 24.878 1.00 93.31 272 LEU A CA 1
ATOM 2234 C C . LEU A 1 272 ? -25.667 0.717 24.919 1.00 93.31 272 LEU A C 1
ATOM 2236 O O . LEU A 1 272 ? -25.681 1.385 23.886 1.00 93.31 272 LEU A O 1
ATOM 2240 N N . ASP A 1 273 ? -26.091 1.181 26.095 1.00 92.00 273 ASP A N 1
ATOM 2241 C CA . ASP A 1 273 ? -26.614 2.537 26.301 1.00 92.00 273 ASP A CA 1
ATOM 2242 C C . ASP A 1 273 ? -25.525 3.590 26.051 1.00 92.00 273 ASP A C 1
ATOM 2244 O O . ASP A 1 273 ? -25.763 4.596 25.384 1.00 92.00 273 ASP A O 1
ATOM 2248 N N . TRP A 1 274 ? -24.292 3.321 26.497 1.00 90.44 274 TRP A N 1
ATOM 2249 C CA . TRP A 1 274 ? -23.129 4.165 26.217 1.00 90.44 274 TRP A CA 1
ATOM 2250 C C . TRP A 1 274 ? -22.871 4.324 24.709 1.00 90.44 274 TRP A C 1
ATOM 2252 O O . TRP A 1 274 ? -22.684 5.449 24.243 1.00 90.44 274 TRP A O 1
ATOM 2262 N N . ILE A 1 275 ? -22.926 3.235 23.928 1.00 92.81 275 ILE A N 1
ATOM 2263 C CA . ILE A 1 275 ? -22.816 3.314 22.460 1.00 92.81 275 ILE A CA 1
ATOM 2264 C C . ILE A 1 275 ? -23.986 4.105 21.865 1.00 92.81 275 ILE A C 1
ATOM 2266 O O . ILE A 1 275 ? -23.775 4.907 20.956 1.00 92.81 275 ILE A O 1
ATOM 2270 N N . GLY A 1 276 ? -25.206 3.892 22.370 1.00 92.56 276 GLY A N 1
ATOM 2271 C CA . GLY A 1 276 ? -26.403 4.620 21.943 1.00 92.56 276 GLY A CA 1
ATOM 2272 C C . GLY A 1 276 ? -26.237 6.133 22.077 1.00 92.56 276 GLY A C 1
ATOM 2273 O O . GLY A 1 276 ? -26.411 6.853 21.100 1.00 92.56 276 GLY A O 1
ATOM 2274 N N . ASN A 1 277 ? -25.770 6.598 23.237 1.00 91.25 277 ASN A N 1
ATOM 2275 C CA . ASN A 1 277 ? -25.545 8.021 23.497 1.00 91.25 277 ASN A CA 1
ATOM 2276 C C . ASN A 1 277 ? -24.515 8.649 22.541 1.00 91.25 277 ASN A C 1
ATOM 2278 O O . ASN A 1 277 ? -24.697 9.781 22.090 1.00 91.25 277 ASN A O 1
ATOM 2282 N N . ILE A 1 278 ? -23.436 7.926 22.213 1.00 92.06 278 ILE A N 1
ATOM 2283 C CA . ILE A 1 278 ? -22.427 8.403 21.251 1.00 92.06 278 ILE A CA 1
ATOM 2284 C C . ILE A 1 278 ? -23.003 8.427 19.832 1.00 92.06 278 ILE A C 1
ATOM 2286 O O . ILE A 1 278 ? -22.771 9.385 19.095 1.00 92.06 278 ILE A O 1
ATOM 2290 N N . LEU A 1 279 ? -23.761 7.399 19.443 1.00 94.12 279 LEU A N 1
ATOM 2291 C CA . LEU A 1 279 ? -24.425 7.349 18.141 1.00 94.12 279 LEU A CA 1
ATOM 2292 C C . LEU A 1 279 ? -25.409 8.504 17.965 1.00 94.12 279 LEU A C 1
ATOM 2294 O O . LEU A 1 279 ? -25.382 9.143 16.919 1.00 94.12 279 LEU A O 1
ATOM 2298 N N . ASP A 1 280 ? -26.224 8.802 18.975 1.00 92.81 280 ASP A N 1
ATOM 2299 C CA . ASP A 1 280 ? -27.182 9.909 18.931 1.00 92.81 280 ASP A CA 1
ATOM 2300 C C . ASP A 1 280 ? -26.463 11.262 18.824 1.00 92.81 280 ASP A C 1
ATOM 2302 O O . ASP A 1 280 ? -26.862 12.120 18.033 1.00 92.81 280 ASP A O 1
ATOM 2306 N N . LEU A 1 281 ? -25.351 11.433 19.552 1.00 92.25 281 LEU A N 1
ATOM 2307 C CA . LEU A 1 281 ? -24.503 12.622 19.451 1.00 92.25 281 LEU A CA 1
ATOM 2308 C C . LEU A 1 281 ? -23.930 12.788 18.038 1.00 92.25 281 LEU A C 1
ATOM 2310 O O . LEU A 1 281 ? -24.026 13.871 17.459 1.00 92.25 281 LEU A O 1
ATOM 2314 N N . LEU A 1 282 ? -23.338 11.735 17.472 1.00 92.69 282 LEU A N 1
ATOM 2315 C CA . LEU A 1 282 ? -22.756 11.776 16.130 1.00 92.69 282 LEU A CA 1
ATOM 2316 C C . LEU A 1 282 ? -23.831 11.980 15.056 1.00 92.69 282 LEU A C 1
ATOM 2318 O O . LEU A 1 282 ? -23.651 12.810 14.169 1.00 92.69 282 LEU A O 1
ATOM 2322 N N . ALA A 1 283 ? -24.963 11.280 15.154 1.00 90.81 283 ALA A N 1
ATOM 2323 C CA . ALA A 1 283 ? -26.072 11.393 14.211 1.00 90.81 283 ALA A CA 1
ATOM 2324 C C . ALA A 1 283 ? -26.657 12.809 14.183 1.00 90.81 283 ALA A C 1
ATOM 2326 O O . ALA A 1 283 ? -26.952 13.322 13.106 1.00 90.81 283 ALA A O 1
ATOM 2327 N N . PHE A 1 284 ? -26.771 13.461 15.344 1.00 91.50 284 PHE A N 1
ATOM 2328 C CA . PHE A 1 284 ? -27.188 14.858 15.423 1.00 91.50 284 PHE A CA 1
ATOM 2329 C C . PHE A 1 284 ? -26.162 15.797 14.775 1.00 91.50 284 PHE A C 1
ATOM 2331 O O . PHE A 1 284 ? -26.533 16.662 13.985 1.00 91.50 284 PHE A O 1
ATOM 2338 N N . ASN A 1 285 ? -24.869 15.610 15.062 1.00 91.81 285 ASN A N 1
ATOM 2339 C CA . ASN A 1 285 ? -23.820 16.503 14.564 1.00 91.81 285 ASN A CA 1
ATOM 2340 C C . ASN A 1 285 ? -23.568 16.377 13.050 1.00 91.81 285 ASN A C 1
ATOM 2342 O O . ASN A 1 285 ? -23.225 17.365 12.406 1.00 91.81 285 ASN A O 1
ATOM 2346 N N . VAL A 1 286 ? -23.799 15.204 12.451 1.00 90.88 286 VAL A N 1
ATOM 2347 C CA . VAL A 1 286 ? -23.685 14.996 10.991 1.00 90.88 286 VAL A CA 1
ATOM 2348 C C . VAL A 1 286 ? -24.694 15.832 10.186 1.00 90.88 286 VAL A C 1
ATOM 2350 O O . VAL A 1 286 ? -24.469 16.076 9.000 1.00 90.88 286 VAL A O 1
ATOM 2353 N N . LEU A 1 287 ? -25.785 16.304 10.804 1.00 88.31 287 LEU A N 1
ATOM 2354 C CA . LEU A 1 287 ? -26.794 17.139 10.139 1.00 88.31 287 LEU A CA 1
ATOM 2355 C C . LEU A 1 287 ? -26.318 18.575 9.865 1.00 88.31 287 LEU A C 1
ATOM 2357 O O . LEU A 1 287 ? -26.921 19.259 9.037 1.00 88.31 287 LEU A O 1
ATOM 2361 N N . PHE A 1 288 ? -25.269 19.039 10.548 1.00 91.00 288 PHE A N 1
ATOM 2362 C CA . PHE A 1 288 ? -24.719 20.380 10.351 1.00 91.00 288 PHE A CA 1
ATOM 2363 C C . PHE A 1 288 ? -23.739 20.436 9.174 1.00 91.00 288 PHE A C 1
ATOM 2365 O O . PHE A 1 288 ? -23.297 19.418 8.626 1.00 91.00 288 PHE A O 1
ATOM 2372 N N . ASP A 1 289 ? -23.389 21.658 8.771 1.00 88.81 289 ASP A N 1
ATOM 2373 C CA . ASP A 1 289 ? -22.324 21.861 7.798 1.00 88.81 289 ASP A CA 1
ATOM 2374 C C . ASP A 1 289 ? -20.966 21.608 8.464 1.00 88.81 289 ASP A C 1
ATOM 2376 O O . ASP A 1 289 ? -20.631 22.206 9.486 1.00 88.81 289 ASP A O 1
ATOM 2380 N N . LEU A 1 290 ? -20.211 20.666 7.908 1.00 89.69 290 LEU A N 1
ATOM 2381 C CA . LEU A 1 290 ? -18.975 20.144 8.482 1.00 89.69 290 LEU A CA 1
ATOM 2382 C C . LEU A 1 290 ? -17.911 20.131 7.400 1.00 89.69 290 LEU A C 1
ATOM 2384 O O . LEU A 1 290 ? -18.203 19.851 6.235 1.00 89.69 290 LEU A O 1
ATOM 2388 N N . GLN A 1 291 ? -16.655 20.320 7.801 1.00 90.12 291 GLN A N 1
ATOM 2389 C CA . GLN A 1 291 ? -15.545 20.087 6.887 1.00 90.12 291 GLN A CA 1
ATOM 2390 C C . GLN A 1 291 ? -15.609 18.652 6.328 1.00 90.12 291 GLN A C 1
ATOM 2392 O O . GLN A 1 291 ? -15.915 17.719 7.082 1.00 90.12 291 GLN A O 1
ATOM 2397 N N . PRO A 1 292 ? -15.292 18.438 5.035 1.00 90.19 292 PRO A N 1
ATOM 2398 C CA . PRO A 1 292 ? -15.422 17.127 4.398 1.00 90.19 292 PRO A CA 1
ATOM 2399 C C . PRO A 1 292 ? -14.705 15.997 5.148 1.00 90.19 292 PRO A C 1
ATOM 2401 O O . PRO A 1 292 ? -15.234 14.893 5.264 1.00 90.19 292 PRO A O 1
ATOM 2404 N N . ILE A 1 293 ? -13.523 16.282 5.705 1.00 91.19 293 ILE A N 1
ATOM 2405 C CA . ILE A 1 293 ? -12.748 15.319 6.492 1.00 91.19 293 ILE A CA 1
ATOM 2406 C C . ILE A 1 293 ? -13.455 14.937 7.799 1.00 91.19 293 ILE A C 1
ATOM 2408 O O . ILE A 1 293 ? -13.581 13.754 8.105 1.00 91.19 293 ILE A O 1
ATOM 2412 N N . THR A 1 294 ? -13.976 15.916 8.541 1.00 91.69 294 THR A N 1
ATOM 2413 C CA . THR A 1 294 ? -14.699 15.694 9.800 1.00 91.69 294 THR A CA 1
ATOM 2414 C C . THR A 1 294 ? -15.970 14.888 9.564 1.00 91.69 294 THR A C 1
ATOM 2416 O O . THR A 1 294 ? -16.254 13.952 10.308 1.00 91.69 294 THR A O 1
ATOM 2419 N N . ARG A 1 295 ? -16.689 15.172 8.470 1.00 92.56 295 ARG A N 1
ATOM 2420 C CA . ARG A 1 295 ? -17.861 14.386 8.065 1.00 92.56 295 ARG A CA 1
ATOM 2421 C C . ARG A 1 295 ? -17.508 12.913 7.845 1.00 92.56 295 ARG A C 1
ATOM 2423 O O . ARG A 1 295 ? -18.160 12.050 8.427 1.00 92.56 295 ARG A O 1
ATOM 2430 N N . LYS A 1 296 ? -16.434 12.621 7.100 1.00 91.38 296 LYS A N 1
ATOM 2431 C CA . LYS A 1 296 ? -15.956 11.239 6.919 1.00 91.38 296 LYS A CA 1
ATOM 2432 C C . LYS A 1 296 ? -15.560 10.575 8.242 1.00 91.38 296 LYS A C 1
ATOM 2434 O O . LYS A 1 296 ? -15.886 9.411 8.464 1.00 91.38 296 LYS A O 1
ATOM 2439 N N . LYS A 1 297 ? -14.903 11.300 9.159 1.00 93.25 297 LYS A N 1
ATOM 2440 C CA . LYS A 1 297 ? -14.577 10.780 10.503 1.00 93.25 297 LYS A CA 1
ATOM 2441 C C . LYS A 1 297 ? -15.841 10.366 11.268 1.00 93.25 297 LYS A C 1
ATOM 2443 O O . LYS A 1 297 ? -15.863 9.284 11.856 1.00 93.25 297 LYS A O 1
ATOM 2448 N N . TYR A 1 298 ? -16.901 11.178 11.223 1.00 93.75 298 TYR A N 1
ATOM 2449 C CA . TYR A 1 298 ? -18.188 10.837 11.838 1.00 93.75 298 TYR A CA 1
ATOM 2450 C C . TYR A 1 298 ? -18.831 9.617 11.178 1.00 93.75 298 TYR A C 1
ATOM 2452 O O . TYR A 1 298 ? -19.245 8.703 11.885 1.00 93.75 298 TYR A O 1
ATOM 2460 N N . GLU A 1 299 ? -18.853 9.544 9.847 1.00 91.69 299 GLU A N 1
ATOM 2461 C CA . GLU A 1 299 ? -19.364 8.377 9.116 1.00 91.69 299 GLU A CA 1
ATOM 2462 C C . GLU A 1 299 ? -18.625 7.088 9.518 1.00 91.69 299 GLU A C 1
ATOM 2464 O O . GLU A 1 299 ? -19.255 6.076 9.831 1.00 91.69 299 GLU A O 1
ATOM 2469 N N . HIS A 1 300 ? -17.291 7.125 9.600 1.00 89.62 300 HIS A N 1
ATOM 2470 C CA . HIS A 1 300 ? -16.477 5.969 9.992 1.00 89.62 300 HIS A CA 1
ATOM 2471 C C . HIS A 1 300 ? -16.752 5.494 11.421 1.00 89.62 300 HIS A C 1
ATOM 2473 O O . HIS A 1 300 ? -16.726 4.282 11.683 1.00 89.62 300 HIS A O 1
ATOM 2479 N N . LEU A 1 301 ? -16.990 6.438 12.336 1.00 93.50 301 LEU A N 1
ATOM 2480 C CA . LEU A 1 301 ? -17.375 6.157 13.715 1.00 93.50 301 LEU A CA 1
ATOM 2481 C C . LEU A 1 301 ? -18.785 5.585 13.804 1.00 93.50 301 LEU A C 1
ATOM 2483 O O . LEU A 1 301 ? -18.979 4.580 14.476 1.00 93.50 301 LEU A O 1
ATOM 2487 N N . ILE A 1 302 ? -19.753 6.178 13.106 1.00 93.75 302 ILE A N 1
ATOM 2488 C CA . ILE A 1 302 ? -21.140 5.702 13.093 1.00 93.75 302 ILE A CA 1
ATOM 2489 C C . ILE A 1 302 ? -21.194 4.260 12.579 1.00 93.75 302 ILE A C 1
ATOM 2491 O O . ILE A 1 302 ? -21.815 3.411 13.217 1.00 93.75 302 ILE A O 1
ATOM 2495 N N . ILE A 1 303 ? -20.498 3.957 11.477 1.00 90.62 303 ILE A N 1
ATOM 2496 C CA . ILE A 1 303 ? -20.424 2.597 10.922 1.00 90.62 303 ILE A CA 1
ATOM 2497 C C . ILE A 1 303 ? -19.844 1.612 11.951 1.00 90.62 303 ILE A C 1
ATOM 2499 O O . ILE A 1 303 ? -20.388 0.523 12.127 1.00 90.62 303 ILE A O 1
ATOM 2503 N N . GLU A 1 304 ? -18.770 1.995 12.650 1.00 92.25 304 GLU A N 1
ATOM 2504 C CA . GLU A 1 304 ? -18.157 1.160 13.693 1.00 92.25 304 GLU A CA 1
ATOM 2505 C C . GLU A 1 304 ? -19.101 0.915 14.871 1.00 92.25 304 GLU A C 1
ATOM 2507 O O . GLU A 1 304 ? -19.308 -0.219 15.293 1.00 92.25 304 GLU A O 1
ATOM 2512 N N . LEU A 1 305 ? -19.684 1.986 15.403 1.00 94.56 305 LEU A N 1
ATOM 2513 C CA . LEU A 1 305 ? -20.515 1.947 16.598 1.00 94.56 305 LEU A CA 1
ATOM 2514 C C . LEU A 1 305 ? -21.826 1.194 16.347 1.00 94.56 305 LEU A C 1
ATOM 2516 O O . LEU A 1 305 ? -22.303 0.490 17.236 1.00 94.56 305 LEU A O 1
ATOM 2520 N N . ILE A 1 306 ? -22.391 1.275 15.136 1.00 94.69 306 ILE A N 1
ATOM 2521 C CA . ILE A 1 306 ? -23.536 0.447 14.731 1.00 94.69 306 ILE A CA 1
ATOM 2522 C C . ILE A 1 306 ? -23.171 -1.039 14.805 1.00 94.69 306 ILE A C 1
ATOM 2524 O O . ILE A 1 306 ? -23.908 -1.806 15.426 1.00 94.69 306 ILE A O 1
ATOM 2528 N N . HIS A 1 307 ? -22.028 -1.436 14.237 1.00 92.62 307 HIS A N 1
ATOM 2529 C CA . HIS A 1 307 ? -21.562 -2.820 14.307 1.00 92.62 307 HIS A CA 1
ATOM 2530 C C . HIS A 1 307 ? -21.351 -3.267 15.762 1.00 92.62 307 HIS A C 1
ATOM 2532 O O . HIS A 1 307 ? -21.920 -4.272 16.184 1.00 92.62 307 HIS A O 1
ATOM 2538 N N . GLN A 1 308 ? -20.635 -2.478 16.567 1.00 94.69 308 GLN A N 1
ATOM 2539 C CA . GLN A 1 308 ? -20.383 -2.765 17.984 1.00 94.69 308 GLN A CA 1
ATOM 2540 C C . GLN A 1 308 ? -21.671 -2.905 18.810 1.00 94.69 308 GLN A C 1
ATOM 2542 O O . GLN A 1 308 ? -21.798 -3.818 19.630 1.00 94.69 308 GLN A O 1
ATOM 2547 N N . ARG A 1 309 ? -22.663 -2.038 18.575 1.00 95.44 309 ARG A N 1
ATOM 2548 C CA . ARG A 1 309 ? -23.998 -2.128 19.185 1.00 95.44 309 ARG A CA 1
ATOM 2549 C C . ARG A 1 309 ? -24.689 -3.440 18.819 1.00 95.44 309 ARG A C 1
ATOM 2551 O O . ARG A 1 309 ? -25.278 -4.095 19.680 1.00 95.44 309 ARG A O 1
ATOM 2558 N N . ASP A 1 310 ? -24.645 -3.811 17.544 1.00 94.94 310 ASP A N 1
ATOM 2559 C CA . ASP A 1 310 ? -25.318 -5.004 17.039 1.00 94.94 310 ASP A CA 1
ATOM 2560 C C . ASP A 1 310 ? -24.635 -6.291 17.541 1.00 94.94 310 ASP A C 1
ATOM 2562 O O . ASP A 1 310 ? -25.328 -7.252 17.885 1.00 94.94 310 ASP A O 1
ATOM 2566 N N . VAL A 1 311 ? -23.306 -6.286 17.712 1.00 94.56 311 VAL A N 1
ATOM 2567 C CA . VAL A 1 311 ? -22.558 -7.345 18.415 1.00 94.56 311 VAL A CA 1
ATOM 2568 C C . VAL A 1 311 ? -23.030 -7.470 19.866 1.00 94.56 311 VAL A C 1
ATOM 2570 O O . VAL A 1 311 ? -23.420 -8.557 20.284 1.00 94.56 311 VAL A O 1
ATOM 2573 N N . ILE A 1 312 ? -23.082 -6.374 20.636 1.00 94.75 312 ILE A N 1
ATOM 2574 C CA . ILE A 1 312 ? -23.532 -6.425 22.041 1.00 94.75 312 ILE A CA 1
ATOM 2575 C C . ILE A 1 312 ? -24.956 -6.981 22.148 1.00 94.75 312 ILE A C 1
ATOM 2577 O O . ILE A 1 312 ? -25.234 -7.811 23.016 1.00 94.75 312 ILE A O 1
ATOM 2581 N N . ARG A 1 313 ? -25.864 -6.578 21.251 1.00 95.19 313 ARG A N 1
ATOM 2582 C CA . ARG A 1 313 ? -27.229 -7.127 21.204 1.00 95.19 313 ARG A CA 1
ATOM 2583 C C . ARG A 1 313 ? -27.225 -8.639 20.987 1.00 95.19 313 ARG A C 1
ATOM 2585 O O . ARG A 1 313 ? -27.964 -9.333 21.685 1.00 95.19 313 ARG A O 1
ATOM 2592 N N . ARG A 1 314 ? -26.382 -9.153 20.084 1.00 94.12 314 ARG A N 1
ATOM 2593 C CA . ARG A 1 314 ? -26.211 -10.602 19.883 1.00 94.12 314 ARG A CA 1
ATOM 2594 C C . ARG A 1 314 ? -25.662 -11.293 21.131 1.00 94.12 314 ARG A C 1
ATOM 2596 O O . ARG A 1 314 ? -26.210 -12.319 21.520 1.00 94.12 314 ARG A O 1
ATOM 2603 N N . LEU A 1 315 ? -24.658 -10.721 21.799 1.00 94.06 315 LEU A N 1
ATOM 2604 C CA . LEU A 1 315 ? -24.085 -11.283 23.033 1.00 94.06 315 LEU A CA 1
ATOM 2605 C C . LEU A 1 315 ? -25.119 -11.368 24.169 1.00 94.06 315 LEU A C 1
ATOM 2607 O O . LEU A 1 315 ? -25.185 -12.373 24.880 1.00 94.06 315 LEU A O 1
ATOM 2611 N N . ILE A 1 316 ? -25.956 -10.334 24.321 1.00 93.81 316 ILE A N 1
ATOM 2612 C CA . ILE A 1 316 ? -27.062 -10.311 25.290 1.00 93.81 316 ILE A CA 1
ATOM 2613 C C . ILE A 1 316 ? -28.093 -11.393 24.946 1.00 93.81 316 ILE A C 1
ATOM 2615 O O . ILE A 1 316 ? -28.471 -12.171 25.820 1.00 93.81 316 ILE A O 1
ATOM 2619 N N . GLN A 1 317 ? -28.520 -11.476 23.681 1.00 93.44 317 GLN A N 1
ATOM 2620 C CA . GLN A 1 317 ? -29.496 -12.472 23.217 1.00 93.44 317 GLN A CA 1
ATOM 2621 C C . GLN A 1 317 ? -28.992 -13.912 23.379 1.00 93.44 317 GLN A C 1
ATOM 2623 O O . GLN A 1 317 ? -29.756 -14.779 23.794 1.00 93.44 317 GLN A O 1
ATOM 2628 N N . ALA A 1 318 ? -27.711 -14.158 23.096 1.00 91.44 318 ALA A N 1
ATOM 2629 C CA . ALA A 1 318 ? -27.065 -15.454 23.284 1.00 91.44 318 ALA A CA 1
ATOM 2630 C C . ALA A 1 318 ? -26.800 -15.788 24.764 1.00 91.44 318 ALA A C 1
ATOM 2632 O O . ALA A 1 318 ? -26.453 -16.921 25.088 1.00 91.44 318 ALA A O 1
ATOM 2633 N N . GLY A 1 319 ? -26.976 -14.827 25.679 1.00 90.50 319 GLY A N 1
ATOM 2634 C CA . GLY A 1 319 ? -26.784 -15.045 27.108 1.00 90.50 319 GLY A CA 1
ATOM 2635 C C . GLY A 1 319 ? -25.329 -15.324 27.488 1.00 90.50 319 GLY A C 1
ATOM 2636 O O . GLY A 1 319 ? -25.095 -16.082 28.430 1.00 90.50 319 GLY A O 1
ATOM 2637 N N . VAL A 1 320 ? -24.365 -14.729 26.774 1.00 89.94 320 VAL A N 1
ATOM 2638 C CA . VAL A 1 320 ? -22.924 -14.952 26.981 1.00 89.94 320 VAL A CA 1
ATOM 2639 C C . VAL A 1 320 ? -22.504 -14.529 28.390 1.00 89.94 320 VAL A C 1
ATOM 2641 O O . VAL A 1 320 ? -22.863 -13.450 28.867 1.00 89.94 320 VAL A O 1
ATOM 2644 N N . LYS A 1 321 ? -21.733 -15.389 29.067 1.00 85.19 321 LYS A N 1
ATOM 2645 C CA . LYS A 1 321 ? -21.277 -15.173 30.457 1.00 85.19 321 LYS A CA 1
ATOM 2646 C C . LYS A 1 321 ? -19.770 -15.265 30.652 1.00 85.19 321 LYS A C 1
ATOM 2648 O O . LYS A 1 321 ? -19.300 -14.998 31.750 1.00 85.19 321 LYS A O 1
ATOM 2653 N N . THR A 1 322 ? -19.020 -15.706 29.644 1.00 87.75 322 THR A N 1
ATOM 2654 C CA . THR A 1 322 ? -17.582 -15.959 29.789 1.00 87.75 322 THR A CA 1
ATOM 2655 C C . THR A 1 322 ? -16.807 -15.395 28.609 1.00 87.75 322 THR A C 1
ATOM 2657 O O . THR A 1 322 ? -17.301 -15.388 27.486 1.00 87.75 322 THR A O 1
ATOM 2660 N N . LEU A 1 323 ? -15.559 -14.993 28.851 1.00 90.56 323 LEU A N 1
ATOM 2661 C CA . LEU A 1 323 ? -14.642 -14.512 27.809 1.00 90.56 323 LEU A CA 1
ATOM 2662 C C . LEU A 1 323 ? -14.237 -15.596 26.798 1.00 90.56 323 LEU A C 1
ATOM 2664 O O . LEU A 1 323 ? -13.721 -15.282 25.732 1.00 90.56 323 LEU A O 1
ATOM 2668 N N . LYS A 1 324 ? -14.436 -16.873 27.143 1.00 90.94 324 LYS A N 1
ATOM 2669 C CA . LYS A 1 324 ? -14.106 -18.021 26.285 1.00 90.94 324 LYS A CA 1
ATOM 2670 C C . LYS A 1 324 ? -15.269 -18.444 25.389 1.00 90.94 324 LYS A C 1
ATOM 2672 O O . LYS A 1 324 ? -15.123 -19.399 24.633 1.00 90.94 324 LYS A O 1
ATOM 2677 N N . ASP A 1 325 ? -16.418 -17.788 25.514 1.00 93.06 325 ASP A N 1
ATOM 2678 C CA . ASP A 1 325 ? -17.590 -18.100 24.710 1.00 93.06 325 ASP A CA 1
ATOM 2679 C C . ASP A 1 325 ? -17.317 -17.802 23.236 1.00 93.06 325 ASP A C 1
ATOM 2681 O O . ASP A 1 325 ? -16.787 -16.740 22.892 1.00 93.06 325 ASP A O 1
ATOM 2685 N N . PHE A 1 326 ? -17.690 -18.739 22.364 1.00 92.25 326 PHE A N 1
ATOM 2686 C CA . PHE A 1 326 ? -17.436 -18.608 20.939 1.00 92.25 326 PHE A CA 1
ATOM 2687 C C . PHE A 1 326 ? -18.079 -17.344 20.364 1.00 92.25 326 PHE A C 1
ATOM 2689 O O . PHE A 1 326 ? -17.417 -16.658 19.597 1.00 92.25 326 PHE A O 1
ATOM 2696 N N . ALA A 1 327 ? -19.283 -16.976 20.818 1.00 92.44 327 ALA A N 1
ATOM 2697 C CA . ALA A 1 327 ? -19.990 -15.784 20.348 1.00 92.44 327 ALA A CA 1
ATOM 2698 C C . ALA A 1 327 ? -19.239 -14.470 20.639 1.00 92.44 327 ALA A C 1
ATOM 2700 O O . ALA A 1 327 ? -19.465 -13.473 19.964 1.00 92.44 327 ALA A O 1
ATOM 2701 N N . TRP A 1 328 ? -18.343 -14.452 21.637 1.00 94.62 328 TRP A N 1
ATOM 2702 C CA . TRP A 1 328 ? -17.422 -13.332 21.851 1.00 94.62 328 TRP A CA 1
ATOM 2703 C C . TRP A 1 328 ? -16.118 -13.520 21.084 1.00 94.62 328 TRP A C 1
ATOM 2705 O O . TRP A 1 328 ? -15.617 -12.591 20.456 1.00 94.62 328 TRP A O 1
ATOM 2715 N N . THR A 1 329 ? -15.545 -14.724 21.130 1.00 93.50 329 THR A N 1
ATOM 2716 C CA . THR A 1 329 ? -14.241 -14.952 20.505 1.00 93.50 329 THR A CA 1
ATOM 2717 C C . THR A 1 329 ? -14.286 -14.889 18.981 1.00 93.50 329 THR A C 1
ATOM 2719 O O . THR A 1 329 ? -13.256 -14.572 18.398 1.00 93.50 329 THR A O 1
ATOM 2722 N N . GLU A 1 330 ? -15.431 -15.156 18.339 1.00 92.19 330 GLU A N 1
ATOM 2723 C CA . GLU A 1 330 ? -15.616 -15.044 16.883 1.00 92.19 330 GLU A CA 1
ATOM 2724 C C . GLU A 1 330 ? -15.491 -13.601 16.377 1.00 92.19 330 GLU A C 1
ATOM 2726 O O . GLU A 1 330 ? -15.180 -13.388 15.206 1.00 92.19 330 GLU A O 1
ATOM 2731 N N . GLU A 1 331 ? -15.670 -12.623 17.266 1.00 91.38 331 GLU A N 1
ATOM 2732 C CA . GLU A 1 331 ? -15.544 -11.204 16.964 1.00 91.38 331 GLU A CA 1
ATOM 2733 C C . GLU A 1 331 ? -14.076 -10.754 16.972 1.00 91.38 331 GLU A C 1
ATOM 2735 O O . GLU A 1 331 ? -13.208 -11.301 17.669 1.00 91.38 331 GLU A O 1
ATOM 2740 N N . MET A 1 332 ? -13.791 -9.710 16.193 1.00 90.50 332 MET A N 1
ATOM 2741 C CA . MET A 1 332 ? -12.461 -9.111 16.124 1.00 90.50 332 MET A CA 1
ATOM 2742 C C . MET A 1 332 ? -12.216 -8.213 17.342 1.00 90.50 332 MET A C 1
ATOM 2744 O O . MET A 1 332 ? -12.882 -7.197 17.528 1.00 90.50 332 MET A O 1
ATOM 2748 N N . ARG A 1 333 ? -11.228 -8.577 18.157 1.00 93.56 333 ARG A N 1
ATOM 2749 C CA . ARG A 1 333 ? -10.927 -7.957 19.455 1.00 93.56 333 ARG A CA 1
ATOM 2750 C C . ARG A 1 333 ? -9.580 -7.253 19.411 1.00 93.56 333 ARG A C 1
ATOM 2752 O O . ARG A 1 333 ? -8.630 -7.784 18.840 1.00 93.56 333 ARG A O 1
ATOM 2759 N N . PHE A 1 334 ? -9.499 -6.071 20.013 1.00 94.06 334 PHE A N 1
ATOM 2760 C CA . PHE A 1 334 ? -8.335 -5.189 19.928 1.00 94.06 334 PHE A CA 1
ATOM 2761 C C . PHE A 1 334 ? -7.727 -4.979 21.313 1.00 94.06 334 PHE A C 1
ATOM 2763 O O . PHE A 1 334 ? -8.369 -4.438 22.211 1.00 94.06 334 PHE A O 1
ATOM 2770 N N . TYR A 1 335 ? -6.469 -5.379 21.468 1.00 93.31 335 TYR A N 1
ATOM 2771 C CA . TYR A 1 335 ? -5.737 -5.353 22.728 1.00 93.31 335 TYR A CA 1
ATOM 2772 C C . TYR A 1 335 ? -4.552 -4.405 22.623 1.00 93.31 335 TYR A C 1
ATOM 2774 O O . TYR A 1 335 ? -3.624 -4.634 21.848 1.00 93.31 335 TYR A O 1
ATOM 2782 N N . TRP A 1 336 ? -4.586 -3.342 23.419 1.00 91.81 336 TRP A N 1
ATOM 2783 C CA . TRP A 1 336 ? -3.493 -2.386 23.539 1.00 91.81 336 TRP A CA 1
ATOM 2784 C C . TRP A 1 336 ? -2.636 -2.703 24.763 1.00 91.81 336 TRP A C 1
ATOM 2786 O O . TRP A 1 336 ? -3.164 -2.796 25.872 1.00 91.81 336 TRP A O 1
ATOM 2796 N N . ASN A 1 337 ? -1.325 -2.842 24.573 1.00 88.00 337 ASN A N 1
ATOM 2797 C CA . ASN A 1 337 ? -0.366 -3.046 25.654 1.00 88.00 337 ASN A CA 1
ATOM 2798 C C . ASN A 1 337 ? 0.733 -1.981 25.602 1.00 88.00 337 ASN A C 1
ATOM 2800 O O . ASN A 1 337 ? 1.599 -2.012 24.736 1.00 88.00 337 ASN A O 1
ATOM 2804 N N . GLU A 1 338 ? 0.727 -1.055 26.562 1.00 76.12 338 GLU A N 1
ATOM 2805 C CA . GLU A 1 338 ? 1.658 0.080 26.590 1.00 76.12 338 GLU A CA 1
ATOM 2806 C C . GLU A 1 338 ? 3.134 -0.315 26.745 1.00 76.12 338 GLU A C 1
ATOM 2808 O O . GLU A 1 338 ? 4.006 0.450 26.339 1.00 76.12 338 GLU A O 1
ATOM 2813 N N . LYS A 1 339 ? 3.418 -1.483 27.338 1.00 76.31 339 LYS A N 1
ATOM 2814 C CA . LYS A 1 339 ? 4.783 -1.922 27.679 1.00 76.31 339 LYS A CA 1
ATOM 2815 C C . LYS A 1 339 ? 5.503 -2.638 26.537 1.00 76.31 339 LYS A C 1
ATOM 2817 O O . LYS A 1 339 ? 6.693 -2.918 26.650 1.00 76.31 339 LYS A O 1
ATOM 2822 N N . GLU A 1 340 ? 4.773 -2.974 25.483 1.00 78.12 340 GLU A N 1
ATOM 2823 C CA . GLU A 1 340 ? 5.279 -3.709 24.330 1.00 78.12 340 GLU A CA 1
ATOM 2824 C C . GLU A 1 340 ? 5.946 -2.776 23.312 1.00 78.12 340 GLU A C 1
ATOM 2826 O O . GLU A 1 340 ? 5.723 -1.563 23.295 1.00 78.12 340 GLU A O 1
ATOM 2831 N N . SER A 1 341 ? 6.776 -3.355 22.441 1.00 72.69 341 SER A N 1
ATOM 2832 C CA . SER A 1 341 ? 7.395 -2.620 21.333 1.00 72.69 341 SER A CA 1
ATOM 2833 C C . SER A 1 341 ? 6.333 -2.017 20.402 1.00 72.69 341 SER A C 1
ATOM 2835 O O . SER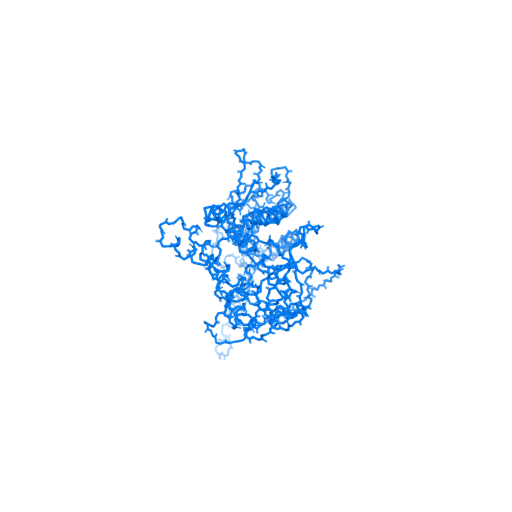 A 1 341 ? 5.232 -2.553 20.299 1.00 72.69 341 SER A O 1
ATOM 2837 N N . HIS A 1 342 ? 6.657 -0.952 19.657 1.00 68.50 342 HIS A N 1
ATOM 2838 C CA . HIS A 1 342 ? 5.718 -0.341 18.697 1.00 68.50 342 HIS A CA 1
ATOM 2839 C C . HIS A 1 342 ? 5.112 -1.352 17.707 1.00 68.50 342 HIS A C 1
ATOM 2841 O O . HIS A 1 342 ? 3.969 -1.189 17.291 1.00 68.50 342 HIS A O 1
ATOM 2847 N N . GLU A 1 343 ? 5.849 -2.414 17.367 1.00 64.44 343 GLU A N 1
ATOM 2848 C CA . GLU A 1 343 ? 5.404 -3.461 16.443 1.00 64.44 343 GLU A CA 1
ATOM 2849 C C . GLU A 1 343 ? 4.381 -4.421 17.063 1.00 64.44 343 GLU A C 1
ATOM 2851 O O . GLU A 1 343 ? 3.590 -5.004 16.335 1.00 64.44 343 GLU A O 1
ATOM 2856 N N . THR A 1 344 ? 4.368 -4.575 18.389 1.00 72.31 344 THR A N 1
ATOM 2857 C CA . THR A 1 344 ? 3.484 -5.495 19.131 1.00 72.31 344 THR A CA 1
ATOM 2858 C C . THR A 1 344 ? 2.511 -4.773 20.065 1.00 72.31 344 THR A C 1
ATOM 2860 O O . THR A 1 344 ? 1.740 -5.412 20.779 1.00 72.31 344 THR A O 1
ATOM 2863 N N . LYS A 1 345 ? 2.509 -3.435 20.043 1.00 82.81 345 LYS A N 1
ATOM 2864 C CA . LYS A 1 345 ? 1.741 -2.587 20.965 1.00 82.81 345 LYS A CA 1
ATOM 2865 C C . LYS A 1 345 ? 0.227 -2.751 20.824 1.00 82.81 345 LYS A C 1
ATOM 2867 O O . LYS A 1 345 ? -0.497 -2.669 21.814 1.00 82.81 345 LYS A O 1
ATOM 2872 N N . LEU A 1 346 ? -0.248 -3.003 19.601 1.00 87.44 346 LEU A N 1
ATOM 2873 C CA . LEU A 1 346 ? -1.648 -3.299 19.299 1.00 87.44 346 LEU A CA 1
ATOM 2874 C C . LEU A 1 346 ? -1.772 -4.700 18.699 1.00 87.44 346 LEU A C 1
ATOM 2876 O O . LEU A 1 346 ? -1.309 -4.950 17.585 1.00 87.44 346 LEU A O 1
ATOM 2880 N N . MET A 1 347 ? -2.450 -5.587 19.421 1.00 90.38 347 MET A N 1
ATOM 2881 C CA . MET A 1 347 ? -2.739 -6.951 18.995 1.00 90.38 347 MET A CA 1
ATOM 2882 C C . MET A 1 347 ? -4.219 -7.098 18.660 1.00 90.38 347 MET A C 1
ATOM 2884 O O . MET A 1 347 ? -5.091 -6.735 19.446 1.00 90.38 347 MET A O 1
ATOM 2888 N N . ILE A 1 348 ? -4.510 -7.670 17.499 1.00 90.62 348 ILE A N 1
ATOM 2889 C CA . ILE A 1 348 ? -5.860 -7.992 17.049 1.00 90.62 348 ILE A CA 1
ATOM 2890 C C . ILE A 1 348 ? -6.049 -9.495 17.175 1.00 90.62 348 ILE A C 1
ATOM 2892 O O . ILE A 1 348 ? -5.251 -10.250 16.625 1.00 90.62 348 ILE A O 1
ATOM 2896 N N . SER A 1 349 ? -7.098 -9.941 17.864 1.00 90.69 349 SER A N 1
ATOM 2897 C CA . SER A 1 349 ? -7.414 -11.368 17.980 1.00 90.69 349 SER A CA 1
ATOM 2898 C C . SER A 1 349 ? -8.816 -11.694 17.494 1.00 90.69 349 SER A C 1
ATOM 2900 O O . SER A 1 349 ? -9.761 -10.948 17.732 1.00 90.69 349 SER A O 1
ATOM 2902 N N . ILE A 1 350 ? -8.951 -12.843 16.845 1.00 90.50 350 ILE A N 1
ATOM 2903 C CA . ILE A 1 350 ? -10.207 -13.373 16.318 1.00 90.50 350 ILE A CA 1
ATOM 2904 C C . ILE A 1 350 ? -10.154 -14.900 16.374 1.00 90.50 350 ILE A C 1
ATOM 2906 O O . ILE A 1 350 ? -9.199 -15.533 15.929 1.00 90.50 350 ILE A O 1
ATOM 2910 N N . ALA A 1 351 ? -11.160 -15.496 17.001 1.00 91.75 351 ALA A N 1
ATOM 2911 C CA . ALA A 1 351 ? -11.150 -16.866 17.498 1.00 91.75 351 ALA A CA 1
ATOM 2912 C C . ALA A 1 351 ? -9.826 -17.199 18.223 1.00 91.75 351 ALA A C 1
ATOM 2914 O O . ALA A 1 351 ? -9.524 -16.610 19.265 1.00 91.75 351 ALA A O 1
ATOM 2915 N N . ASN A 1 352 ? -9.042 -18.123 17.669 1.00 89.62 352 ASN A N 1
ATOM 2916 C CA . ASN A 1 352 ? -7.725 -18.561 18.143 1.00 89.62 352 ASN A CA 1
ATOM 2917 C C . ASN A 1 352 ? -6.537 -17.882 17.430 1.00 89.62 352 ASN A C 1
ATOM 2919 O O . ASN A 1 352 ? -5.395 -18.231 17.719 1.00 89.62 352 ASN A O 1
ATOM 2923 N N . ALA A 1 353 ? -6.785 -16.977 16.483 1.00 87.44 353 ALA A N 1
ATOM 2924 C CA . ALA A 1 353 ? -5.747 -16.272 15.744 1.00 87.44 353 ALA A CA 1
ATOM 2925 C C . ALA A 1 353 ? -5.470 -14.902 16.378 1.00 87.44 353 ALA A C 1
ATOM 2927 O O . ALA A 1 353 ? -6.401 -14.203 16.786 1.00 87.44 353 ALA A O 1
ATOM 2928 N N . SER A 1 354 ? -4.198 -14.505 16.418 1.00 88.31 354 SER A N 1
ATOM 2929 C CA . SER A 1 354 ? -3.759 -13.201 16.922 1.00 88.31 354 SER A CA 1
ATOM 2930 C C . SER A 1 354 ? -2.693 -12.610 16.005 1.00 88.31 354 SER A C 1
ATOM 2932 O O . SER A 1 354 ? -1.749 -13.295 15.617 1.00 88.31 354 SER A O 1
ATOM 2934 N N . PHE A 1 355 ? -2.828 -11.326 15.691 1.00 86.56 355 PHE A N 1
ATOM 2935 C CA . PHE A 1 355 ? -1.969 -10.609 14.756 1.00 86.56 355 PHE A CA 1
ATOM 2936 C C . PHE A 1 355 ? -1.566 -9.254 15.323 1.00 86.56 355 PHE A C 1
ATOM 2938 O O . PHE A 1 355 ? -2.379 -8.566 15.938 1.00 86.56 355 PHE A O 1
ATOM 2945 N N . ALA A 1 356 ? -0.327 -8.847 15.069 1.00 87.62 356 ALA A N 1
ATOM 2946 C CA . ALA A 1 356 ? 0.112 -7.489 15.341 1.00 87.62 356 ALA A CA 1
ATOM 2947 C C . ALA A 1 356 ? -0.461 -6.523 14.296 1.00 87.62 356 ALA A C 1
ATOM 2949 O O . ALA A 1 356 ? -0.512 -6.839 13.100 1.00 87.62 356 ALA A O 1
ATOM 2950 N N . TYR A 1 357 ? -0.881 -5.338 14.735 1.00 87.38 357 TYR A N 1
ATOM 2951 C CA . TYR A 1 357 ? -1.320 -4.290 13.822 1.00 87.38 357 TYR A CA 1
ATOM 2952 C C . TYR A 1 357 ? -0.139 -3.722 13.030 1.00 87.38 357 TYR A C 1
ATOM 2954 O O . TYR A 1 357 ? 0.914 -3.422 13.588 1.00 87.38 357 TYR A O 1
ATOM 2962 N N . GLY A 1 358 ? -0.311 -3.550 11.717 1.00 84.81 358 GLY A N 1
ATOM 2963 C CA . GLY A 1 358 ? 0.788 -3.142 10.834 1.00 84.81 358 GLY A CA 1
ATOM 2964 C C . GLY A 1 358 ? 1.226 -1.677 10.954 1.00 84.81 358 GLY A C 1
ATOM 2965 O O . GLY A 1 358 ? 2.331 -1.351 10.519 1.00 84.81 358 GLY A O 1
ATOM 2966 N N . PHE A 1 359 ? 0.374 -0.809 11.516 1.00 88.88 359 PHE A N 1
ATOM 2967 C CA . PHE A 1 359 ? 0.557 0.652 11.538 1.00 88.88 359 PHE A CA 1
ATOM 2968 C C . PHE A 1 359 ? 0.933 1.233 10.162 1.00 88.88 359 PHE A C 1
ATOM 2970 O O . PHE A 1 359 ? 1.790 2.104 10.044 1.00 88.88 359 PHE A O 1
ATOM 2977 N N . GLU A 1 360 ? 0.285 0.739 9.106 1.00 90.25 360 GLU A N 1
ATOM 2978 C CA . GLU A 1 360 ? 0.299 1.392 7.797 1.00 90.25 360 GLU A CA 1
ATOM 2979 C C . GLU A 1 360 ? -0.652 2.587 7.844 1.00 90.25 360 GLU A C 1
ATOM 2981 O O . GLU A 1 360 ? -1.799 2.439 8.277 1.00 90.25 360 GLU A O 1
ATOM 2986 N N . TYR A 1 361 ? -0.209 3.758 7.387 1.00 91.56 361 TYR A N 1
ATOM 2987 C CA . TYR A 1 361 ? -1.106 4.901 7.263 1.00 91.56 361 TYR A CA 1
ATOM 2988 C C . TYR A 1 361 ? -2.059 4.693 6.093 1.00 91.56 361 TYR A C 1
ATOM 2990 O O . TYR A 1 361 ? -1.628 4.528 4.950 1.00 91.56 361 TYR A O 1
ATOM 2998 N N . LEU A 1 362 ? -3.358 4.711 6.383 1.00 88.12 362 LEU A N 1
ATOM 2999 C CA . LEU A 1 362 ? -4.411 4.519 5.388 1.00 88.12 362 LEU A CA 1
ATOM 3000 C C . LEU A 1 362 ? -5.008 5.845 4.910 1.00 88.12 362 LEU A C 1
ATOM 3002 O O . LEU A 1 362 ? -5.593 5.889 3.834 1.00 88.12 362 LEU A O 1
ATOM 3006 N N . GLY A 1 363 ? -4.833 6.933 5.664 1.00 88.62 363 GLY A N 1
ATOM 3007 C CA . GLY A 1 363 ? -5.560 8.176 5.423 1.00 88.62 363 GLY A CA 1
ATOM 3008 C C . GLY A 1 363 ? -7.065 7.998 5.642 1.00 88.62 363 GLY A C 1
ATOM 3009 O O . GLY A 1 363 ? -7.504 7.153 6.428 1.00 88.62 363 GLY A O 1
ATOM 3010 N N . VAL A 1 364 ? -7.874 8.784 4.929 1.00 86.25 364 VAL A N 1
ATOM 3011 C CA . VAL A 1 364 ? -9.332 8.815 5.112 1.00 86.25 364 VAL A CA 1
ATOM 3012 C C . VAL A 1 364 ? -10.012 7.975 4.029 1.00 86.25 364 VAL A C 1
ATOM 3014 O O . VAL A 1 364 ? -10.662 8.486 3.114 1.00 86.25 364 VAL A O 1
ATOM 3017 N N . VAL A 1 365 ? -9.825 6.658 4.132 1.00 81.25 365 VAL A N 1
ATOM 3018 C CA . VAL A 1 365 ? -10.417 5.664 3.220 1.00 81.25 365 VAL A CA 1
ATOM 3019 C C . VAL A 1 365 ? -11.875 5.392 3.543 1.00 81.25 365 VAL A C 1
ATOM 3021 O O . VAL A 1 365 ? -12.248 5.353 4.710 1.00 81.25 365 VAL A O 1
ATOM 3024 N N . ASP A 1 366 ? -12.682 5.134 2.516 1.00 77.81 366 ASP A N 1
ATOM 3025 C CA . ASP A 1 366 ? -14.085 4.783 2.712 1.00 77.81 366 ASP A CA 1
ATOM 3026 C C . ASP A 1 366 ? -14.211 3.459 3.475 1.00 77.81 366 ASP A C 1
ATOM 3028 O O . ASP A 1 366 ? -13.529 2.469 3.189 1.00 77.81 366 ASP A O 1
ATOM 3032 N N . LYS A 1 367 ? -15.103 3.442 4.465 1.00 77.44 367 LYS A N 1
ATOM 3033 C CA . LYS A 1 367 ? -15.279 2.298 5.354 1.00 77.44 367 LYS A CA 1
ATOM 3034 C C . LYS A 1 367 ? -16.436 1.413 4.904 1.00 77.44 367 LYS A C 1
ATOM 3036 O O . LYS A 1 367 ? -17.552 1.879 4.688 1.00 77.44 367 LYS A O 1
ATOM 3041 N N . LEU A 1 368 ? -16.181 0.109 4.810 1.00 78.44 368 LEU A N 1
ATOM 3042 C CA . LEU A 1 368 ? -17.218 -0.875 4.515 1.00 78.44 368 LEU A CA 1
ATOM 3043 C C . LEU A 1 368 ? -18.111 -1.099 5.743 1.00 78.44 368 LEU A C 1
ATOM 3045 O O . LEU A 1 368 ? -17.621 -1.259 6.862 1.00 78.44 368 LEU A O 1
ATOM 3049 N N . VAL A 1 369 ? -19.421 -1.193 5.520 1.00 81.00 369 VAL A N 1
ATOM 3050 C CA . VAL A 1 369 ? -20.368 -1.624 6.553 1.00 81.00 369 VAL A CA 1
ATOM 3051 C C . VAL A 1 369 ? -20.093 -3.084 6.924 1.00 81.00 369 VAL A C 1
ATOM 3053 O O . VAL A 1 369 ? -20.084 -3.974 6.066 1.00 81.00 369 VAL A O 1
ATOM 3056 N N . GLN A 1 370 ? -19.879 -3.341 8.215 1.00 79.25 370 GLN A N 1
ATOM 3057 C CA . GLN A 1 370 ? -19.704 -4.696 8.731 1.00 79.25 370 GLN A CA 1
ATOM 3058 C C . GLN A 1 370 ? -21.058 -5.391 8.835 1.00 79.25 370 GLN A C 1
ATOM 3060 O O . GLN A 1 370 ? -21.896 -5.070 9.674 1.00 79.25 370 GLN A O 1
ATOM 3065 N N . THR A 1 371 ? -21.270 -6.340 7.929 1.00 84.31 371 THR A N 1
ATOM 3066 C CA . THR A 1 371 ? -22.437 -7.223 7.921 1.00 84.31 371 THR A CA 1
ATOM 3067 C C . THR A 1 371 ? -22.044 -8.589 8.484 1.00 84.31 371 THR A C 1
ATOM 3069 O O . THR A 1 371 ? -20.868 -8.945 8.399 1.00 84.31 371 THR A O 1
ATOM 3072 N N . PRO A 1 372 ? -23.001 -9.431 8.916 1.00 83.56 372 PRO A N 1
ATOM 3073 C CA . PRO A 1 372 ? -22.691 -10.797 9.348 1.00 83.56 372 PRO A CA 1
ATOM 3074 C C . PRO A 1 372 ? -21.926 -11.620 8.299 1.00 83.56 372 PRO A C 1
ATOM 3076 O O . PRO A 1 372 ? -21.164 -12.523 8.633 1.00 83.56 372 PRO A O 1
ATOM 3079 N N . LEU A 1 373 ? -22.118 -11.320 7.009 1.00 82.56 373 LEU A N 1
ATOM 3080 C CA . LEU A 1 373 ? -21.353 -11.951 5.937 1.00 82.56 373 LEU A CA 1
ATOM 3081 C C . LEU A 1 373 ? -19.906 -11.434 5.890 1.00 82.56 373 LEU A C 1
ATOM 3083 O O . LEU A 1 373 ? -18.991 -12.223 5.673 1.00 82.56 373 LEU A O 1
ATOM 3087 N N . THR A 1 374 ? -19.698 -10.133 6.107 1.00 81.62 374 THR A N 1
ATOM 3088 C CA . THR A 1 374 ? -18.363 -9.531 6.230 1.00 81.62 374 THR A CA 1
ATOM 3089 C C . THR A 1 374 ? -17.601 -10.135 7.412 1.00 81.62 374 THR A C 1
ATOM 3091 O O . THR A 1 374 ? -16.446 -10.513 7.243 1.00 81.62 374 THR A O 1
ATOM 3094 N N . ASP A 1 375 ? -18.252 -10.310 8.563 1.00 82.94 375 ASP A N 1
ATOM 3095 C CA . ASP A 1 375 ? -17.615 -10.872 9.762 1.00 82.94 375 ASP A CA 1
ATOM 3096 C C . ASP A 1 375 ? -17.185 -12.328 9.543 1.00 82.94 375 ASP A C 1
ATOM 3098 O O . ASP A 1 375 ? -16.049 -12.698 9.839 1.00 82.94 375 ASP A O 1
ATOM 3102 N N . ARG A 1 376 ? -18.027 -13.144 8.890 1.00 84.12 376 ARG A N 1
ATOM 3103 C CA . ARG A 1 376 ? -17.642 -14.505 8.472 1.00 84.12 376 ARG A CA 1
ATOM 3104 C C . ARG A 1 376 ? -16.479 -14.510 7.483 1.00 84.12 376 ARG A C 1
ATOM 3106 O O . ARG A 1 376 ? -15.623 -15.394 7.557 1.00 84.12 376 ARG A O 1
ATOM 3113 N N . CYS A 1 377 ? -16.439 -13.552 6.553 1.00 84.44 377 CYS A N 1
ATOM 3114 C CA . CYS A 1 377 ? -15.297 -13.399 5.653 1.00 84.44 377 CYS A CA 1
ATOM 3115 C C . CYS A 1 377 ? -14.024 -13.086 6.448 1.00 84.44 377 CYS A C 1
ATOM 3117 O O . CYS A 1 377 ? -13.015 -13.746 6.221 1.00 84.44 377 CYS A O 1
ATOM 3119 N N . TYR A 1 378 ? -14.065 -12.153 7.403 1.00 84.19 378 TYR A N 1
ATOM 3120 C CA . TYR A 1 378 ? -12.912 -11.848 8.253 1.00 84.19 378 TYR A CA 1
ATOM 3121 C C . TYR A 1 378 ? -12.468 -13.039 9.085 1.00 84.19 378 TYR A C 1
ATOM 3123 O O . TYR A 1 378 ? -11.278 -13.340 9.087 1.00 84.19 378 TYR A O 1
ATOM 3131 N N . LEU A 1 379 ? -13.389 -13.767 9.714 1.00 85.75 379 LEU A N 1
ATOM 3132 C CA . LEU A 1 379 ? -13.060 -14.992 10.436 1.00 85.75 379 LEU A CA 1
ATOM 3133 C C . LEU A 1 379 ? -12.357 -15.998 9.514 1.00 85.75 379 LEU A C 1
ATOM 3135 O O . LEU A 1 379 ? -11.278 -16.479 9.829 1.00 85.75 379 LEU A O 1
ATOM 3139 N N . THR A 1 380 ? -12.907 -16.259 8.329 1.00 86.94 380 THR A N 1
ATOM 3140 C CA . THR A 1 380 ? -12.323 -17.232 7.389 1.00 86.94 380 THR A CA 1
ATOM 3141 C C . THR A 1 380 ? -10.936 -16.803 6.902 1.00 86.94 380 THR A C 1
ATOM 3143 O O . THR A 1 380 ? -10.007 -17.608 6.890 1.00 86.94 380 THR A O 1
ATOM 3146 N N . LEU A 1 381 ? -10.777 -15.532 6.524 1.00 85.25 381 LEU A N 1
ATOM 3147 C CA . LEU A 1 381 ? -9.514 -14.991 6.016 1.00 85.25 381 LEU A CA 1
ATOM 3148 C C . LEU A 1 381 ? -8.437 -14.951 7.101 1.00 85.25 381 LEU A C 1
ATOM 3150 O O . LEU A 1 381 ? -7.292 -15.306 6.846 1.00 85.25 381 LEU A O 1
ATOM 3154 N N . THR A 1 382 ? -8.795 -14.564 8.322 1.00 85.25 382 THR A N 1
ATOM 3155 C CA . THR A 1 382 ? -7.854 -14.539 9.450 1.00 85.25 382 THR A CA 1
ATOM 3156 C C . THR A 1 382 ? -7.446 -15.943 9.883 1.00 85.25 382 THR A C 1
ATOM 3158 O O . THR A 1 382 ? -6.282 -16.154 10.212 1.00 85.25 382 THR A O 1
ATOM 3161 N N . GLN A 1 383 ? -8.343 -16.929 9.797 1.00 87.69 383 GLN A N 1
ATOM 3162 C CA . GLN A 1 383 ? -7.987 -18.335 9.997 1.00 87.69 383 GLN A CA 1
ATOM 3163 C C . GLN A 1 383 ? -7.056 -18.858 8.899 1.00 87.69 383 GLN A C 1
ATOM 3165 O O . GLN A 1 383 ? -6.052 -19.494 9.214 1.00 87.69 383 GLN A O 1
ATOM 3170 N N . ALA A 1 384 ? -7.327 -18.543 7.629 1.00 85.06 384 ALA A N 1
ATOM 3171 C CA . ALA A 1 384 ? -6.425 -18.883 6.529 1.00 85.06 384 ALA A CA 1
ATOM 3172 C C . ALA A 1 384 ? -5.032 -18.269 6.747 1.00 85.06 384 ALA A C 1
ATOM 3174 O O . ALA A 1 384 ? -4.035 -18.984 6.690 1.00 85.06 384 ALA A O 1
ATOM 3175 N N . LEU A 1 385 ? -4.963 -16.985 7.116 1.00 84.31 385 LEU A N 1
ATOM 3176 C CA . LEU A 1 385 ? -3.706 -16.301 7.432 1.00 84.31 385 LEU A CA 1
ATOM 3177 C C . LEU A 1 385 ? -2.967 -16.937 8.614 1.00 84.31 385 LEU A C 1
ATOM 3179 O O . LEU A 1 385 ? -1.752 -17.117 8.546 1.00 84.31 385 LEU A O 1
ATOM 3183 N N . ASN A 1 386 ? -3.680 -17.322 9.674 1.00 84.88 386 ASN A N 1
ATOM 3184 C CA . ASN A 1 386 ? -3.097 -18.013 10.827 1.00 84.88 386 ASN A CA 1
ATOM 3185 C C . ASN A 1 386 ? -2.480 -19.367 10.432 1.00 84.88 386 ASN A C 1
ATOM 3187 O O . ASN A 1 386 ? -1.451 -19.772 10.968 1.00 84.88 386 ASN A O 1
ATOM 3191 N N . LEU A 1 387 ? -3.081 -20.038 9.446 1.00 86.31 387 LEU A N 1
ATOM 3192 C CA . LEU A 1 387 ? -2.592 -21.282 8.851 1.00 86.31 387 LEU A CA 1
ATOM 3193 C C . LEU A 1 387 ? -1.579 -21.067 7.715 1.00 86.31 387 LEU A C 1
ATOM 3195 O O . LEU A 1 387 ? -1.127 -22.043 7.122 1.00 86.31 387 LEU A O 1
ATOM 3199 N N . ARG A 1 388 ? -1.199 -19.815 7.420 1.00 84.19 388 ARG A N 1
ATOM 3200 C CA . ARG A 1 388 ? -0.313 -19.438 6.303 1.00 84.19 388 ARG A CA 1
ATOM 3201 C C . ARG A 1 388 ? -0.845 -19.863 4.929 1.00 84.19 388 ARG A C 1
ATOM 3203 O O . ARG A 1 388 ? -0.076 -20.187 4.029 1.00 84.19 388 ARG A O 1
ATOM 3210 N N . LEU A 1 389 ? -2.163 -19.852 4.774 1.00 81.81 389 LEU A N 1
ATOM 3211 C CA . LEU A 1 389 ? -2.868 -20.111 3.524 1.00 81.81 389 LEU A CA 1
ATOM 3212 C C . LEU A 1 389 ? -3.346 -18.798 2.895 1.00 81.81 389 LEU A C 1
ATOM 3214 O O . LEU A 1 389 ? -3.617 -17.814 3.586 1.00 81.81 389 LEU A O 1
ATOM 3218 N N . GLY A 1 390 ? -3.489 -18.803 1.570 1.00 80.38 390 GLY A N 1
ATOM 3219 C CA . GLY A 1 390 ? -4.148 -17.722 0.842 1.00 80.38 390 GLY A CA 1
ATOM 3220 C C . GLY A 1 390 ? -5.661 -17.697 1.090 1.00 80.38 390 GLY A C 1
ATOM 3221 O O . GLY A 1 390 ? -6.285 -18.723 1.362 1.00 80.38 390 GLY A O 1
ATOM 3222 N N . GLY A 1 391 ? -6.263 -16.512 0.977 1.00 76.75 391 GLY A N 1
ATOM 3223 C CA . GLY A 1 391 ? -7.710 -16.325 1.056 1.00 76.75 391 GLY A CA 1
ATOM 3224 C C . GLY A 1 391 ? -8.336 -16.140 -0.326 1.00 76.75 391 GLY A C 1
ATOM 3225 O O . GLY A 1 391 ? -8.086 -15.129 -0.975 1.00 76.75 391 GLY A O 1
ATOM 3226 N N . ALA A 1 392 ? -9.185 -17.075 -0.759 1.00 81.50 392 ALA A N 1
ATOM 3227 C CA . ALA A 1 392 ? -9.872 -17.017 -2.055 1.00 81.50 392 ALA A CA 1
ATOM 3228 C C . ALA A 1 392 ? -11.407 -17.023 -1.880 1.00 81.50 392 ALA A C 1
ATOM 3230 O O . ALA A 1 392 ? -12.041 -18.075 -1.995 1.00 81.50 392 ALA A O 1
ATOM 3231 N N . PRO A 1 393 ? -12.045 -15.875 -1.568 1.00 74.56 393 PRO A N 1
ATOM 3232 C CA . PRO A 1 393 ? -13.498 -15.816 -1.439 1.00 74.56 393 PRO A CA 1
ATOM 3233 C C . PRO A 1 393 ? -14.179 -16.028 -2.801 1.00 74.56 393 PRO A C 1
ATOM 3235 O O . PRO A 1 393 ? -14.022 -15.231 -3.726 1.00 74.56 393 PRO A O 1
ATOM 3238 N N . ALA A 1 394 ? -14.983 -17.086 -2.916 1.00 74.12 394 ALA A N 1
ATOM 3239 C CA . ALA A 1 394 ? -15.746 -17.402 -4.121 1.00 74.12 394 ALA A CA 1
ATOM 3240 C C . ALA A 1 394 ? -17.165 -16.801 -4.082 1.00 74.12 394 ALA A C 1
ATOM 3242 O O . ALA A 1 394 ? -17.810 -16.751 -3.036 1.00 74.12 394 ALA A O 1
ATOM 3243 N N . GLY A 1 395 ? -17.665 -16.348 -5.236 1.00 74.81 395 GLY A N 1
ATOM 3244 C CA . GLY A 1 395 ? -19.021 -15.804 -5.384 1.00 74.81 395 GLY A CA 1
ATOM 3245 C C . GLY A 1 395 ? -19.229 -15.033 -6.696 1.00 74.81 395 GLY A C 1
ATOM 3246 O O . GLY A 1 395 ? -18.254 -14.785 -7.408 1.00 74.81 395 GLY A O 1
ATOM 3247 N N . PRO A 1 396 ? -20.464 -14.624 -7.036 1.00 73.38 396 PRO A N 1
ATOM 3248 C CA . PRO A 1 396 ? -20.753 -13.809 -8.222 1.00 73.38 396 PRO A CA 1
ATOM 3249 C C . PRO A 1 396 ? -20.025 -12.454 -8.216 1.00 73.38 396 PRO A C 1
ATOM 3251 O O . PRO A 1 396 ? -19.667 -11.932 -7.152 1.00 73.38 396 PRO A O 1
ATOM 3254 N N . ALA A 1 397 ? -19.809 -11.860 -9.393 1.00 71.12 397 ALA A N 1
ATOM 3255 C CA . ALA A 1 397 ? -19.285 -10.496 -9.502 1.00 71.12 397 ALA A CA 1
ATOM 3256 C C . ALA A 1 397 ? -20.215 -9.493 -8.783 1.00 71.12 397 ALA A C 1
ATOM 3258 O O . ALA A 1 397 ? -21.425 -9.693 -8.729 1.00 71.12 397 ALA A O 1
ATOM 3259 N N . GLY A 1 398 ? -19.652 -8.442 -8.177 1.00 59.81 398 GLY A N 1
ATOM 3260 C CA . GLY A 1 398 ? -20.428 -7.420 -7.452 1.00 59.81 398 GLY A CA 1
ATOM 3261 C C . GLY A 1 398 ? -20.822 -7.765 -6.006 1.00 59.81 398 GLY A C 1
ATOM 3262 O O . GLY A 1 398 ? -21.371 -6.920 -5.311 1.00 59.81 398 GLY A O 1
ATOM 3263 N N . THR A 1 399 ? -20.483 -8.951 -5.486 1.00 60.38 399 THR A N 1
ATOM 3264 C CA . THR A 1 399 ? -20.784 -9.350 -4.086 1.00 60.38 399 THR A CA 1
ATOM 3265 C C . THR A 1 399 ? -19.805 -8.796 -3.035 1.00 60.38 399 THR A C 1
ATOM 3267 O O . THR A 1 399 ? -19.776 -9.253 -1.891 1.00 60.38 399 THR A O 1
ATOM 3270 N N . GLY A 1 400 ? -18.993 -7.801 -3.408 1.00 54.31 400 GLY A N 1
ATOM 3271 C CA . GLY A 1 400 ? -18.033 -7.141 -2.516 1.00 54.31 400 GLY A CA 1
ATOM 3272 C C . GLY A 1 400 ? -16.741 -7.925 -2.252 1.00 54.31 400 GLY A C 1
ATOM 3273 O O . GLY A 1 400 ? -16.035 -7.600 -1.305 1.00 54.31 400 GLY A O 1
ATOM 3274 N N . LYS A 1 401 ? -16.406 -8.938 -3.066 1.00 57.78 401 LYS A N 1
ATOM 3275 C CA . LYS A 1 401 ? -15.197 -9.776 -2.899 1.00 57.78 401 LYS A CA 1
ATOM 3276 C C . LYS A 1 401 ? -13.900 -8.954 -2.831 1.00 57.78 401 LYS A C 1
ATOM 3278 O O . LYS A 1 401 ? -13.157 -9.084 -1.865 1.00 57.78 401 LYS A O 1
ATOM 3283 N N . SER A 1 402 ? -13.670 -8.060 -3.798 1.00 46.66 402 SER A N 1
ATOM 3284 C CA . SER A 1 402 ? -12.457 -7.225 -3.850 1.00 46.66 402 SER A CA 1
ATOM 3285 C C . SER A 1 402 ? -12.398 -6.199 -2.711 1.00 46.66 402 SER A C 1
ATOM 3287 O O . SER A 1 402 ? -11.344 -6.006 -2.119 1.00 46.66 402 SER A O 1
ATOM 3289 N N . LEU A 1 403 ? -13.545 -5.617 -2.336 1.00 40.56 403 LEU A N 1
ATOM 3290 C CA . LEU A 1 403 ? -13.661 -4.647 -1.233 1.00 40.56 403 LEU A CA 1
ATOM 3291 C C . LEU A 1 403 ? -13.451 -5.287 0.153 1.00 40.56 403 LEU A C 1
ATOM 3293 O O . LEU A 1 403 ? -12.968 -4.649 1.085 1.00 40.56 403 LEU A O 1
ATOM 3297 N N . ARG A 1 404 ? -13.819 -6.564 0.310 1.00 43.41 404 ARG A N 1
ATOM 3298 C CA . ARG A 1 404 ? -13.575 -7.322 1.547 1.00 43.41 404 ARG A CA 1
ATOM 3299 C C . ARG A 1 404 ? -12.108 -7.733 1.668 1.00 43.41 404 ARG A C 1
ATOM 3301 O O . ARG A 1 404 ? -11.548 -7.620 2.754 1.00 43.41 404 ARG A O 1
ATOM 3308 N N . ASN A 1 405 ? -11.477 -8.129 0.559 1.00 42.03 405 ASN A N 1
ATOM 3309 C CA . ASN A 1 405 ? -10.041 -8.427 0.516 1.00 42.03 405 ASN A CA 1
ATOM 3310 C C . ASN A 1 405 ? -9.187 -7.180 0.771 1.00 42.03 405 ASN A C 1
ATOM 3312 O O . ASN A 1 405 ? -8.203 -7.261 1.496 1.00 42.03 405 ASN A O 1
ATOM 3316 N N . SER A 1 406 ? -9.596 -6.007 0.280 1.00 36.28 406 SER A N 1
ATOM 3317 C CA . SER A 1 406 ? -8.892 -4.752 0.561 1.00 36.28 406 SER A CA 1
ATOM 3318 C C . SER A 1 406 ? -8.983 -4.305 2.024 1.00 36.28 406 SER A C 1
ATOM 3320 O O . SER A 1 406 ? -8.400 -3.296 2.369 1.00 36.28 406 SER A O 1
ATOM 3322 N N . THR A 1 407 ? -9.705 -4.998 2.911 1.00 33.84 407 THR A N 1
ATOM 3323 C CA . THR A 1 407 ? -9.675 -4.681 4.354 1.00 33.84 407 THR A CA 1
ATOM 3324 C C . THR A 1 407 ? -8.712 -5.585 5.136 1.00 33.84 407 THR A C 1
ATOM 3326 O O . THR A 1 407 ? -8.368 -5.288 6.277 1.00 33.84 407 THR A O 1
ATOM 3329 N N . ILE A 1 408 ? -8.236 -6.675 4.527 1.00 38.03 408 ILE A N 1
ATOM 3330 C CA . ILE A 1 408 ? -7.249 -7.588 5.107 1.00 38.03 408 ILE A CA 1
ATOM 3331 C C . ILE A 1 408 ? -6.121 -7.756 4.089 1.00 38.03 408 ILE A C 1
ATOM 3333 O O . ILE A 1 408 ? -6.178 -8.643 3.242 1.00 38.03 408 ILE A O 1
ATOM 3337 N N . VAL A 1 409 ? -5.083 -6.920 4.175 1.00 42.19 409 VAL A N 1
ATOM 3338 C CA . VAL A 1 409 ? -3.867 -7.093 3.364 1.00 42.19 409 VAL A CA 1
ATOM 3339 C C . VAL A 1 409 ? -2.656 -7.337 4.253 1.00 42.19 409 VAL A C 1
ATOM 3341 O O . VAL A 1 409 ? -2.500 -6.751 5.331 1.00 42.19 409 VAL A O 1
ATOM 3344 N N . TYR A 1 410 ? -1.823 -8.247 3.764 1.00 37.12 410 TYR A N 1
ATOM 3345 C CA . TYR A 1 410 ? -0.568 -8.709 4.329 1.00 37.12 410 TYR A CA 1
ATOM 3346 C C . TYR A 1 410 ? 0.600 -7.913 3.736 1.00 37.12 410 TYR A C 1
ATOM 3348 O O . TYR A 1 410 ? 0.681 -7.742 2.521 1.00 37.12 410 TYR A O 1
ATOM 3356 N N . THR A 1 411 ? 1.522 -7.461 4.584 1.00 31.75 411 THR A N 1
ATOM 3357 C CA . THR A 1 411 ? 2.837 -6.963 4.163 1.00 31.75 411 THR A CA 1
ATOM 3358 C C . THR A 1 411 ? 3.915 -7.972 4.580 1.00 31.75 411 THR A C 1
ATOM 3360 O O . THR A 1 411 ? 4.161 -8.145 5.778 1.00 31.75 411 THR A O 1
ATOM 3363 N N . PRO A 1 412 ? 4.554 -8.684 3.631 1.00 31.20 412 PRO A N 1
ATOM 3364 C CA . PRO A 1 412 ? 5.676 -9.557 3.951 1.00 31.20 412 PRO A CA 1
ATOM 3365 C C . PRO A 1 412 ? 6.887 -8.734 4.399 1.00 31.20 412 PRO A C 1
ATOM 3367 O O . PRO A 1 412 ? 7.383 -7.904 3.645 1.00 31.20 412 PRO A O 1
ATOM 3370 N N . ASN A 1 413 ? 7.411 -9.031 5.590 1.00 29.66 413 ASN A N 1
ATOM 3371 C CA . ASN A 1 413 ? 8.795 -8.732 5.966 1.00 29.66 413 ASN A CA 1
ATOM 3372 C C . ASN A 1 413 ? 9.552 -10.068 6.042 1.00 29.66 413 ASN A C 1
ATOM 3374 O O . ASN A 1 413 ? 9.560 -10.713 7.091 1.00 29.66 413 ASN A O 1
ATOM 3378 N N . GLY A 1 414 ? 10.126 -10.519 4.925 1.00 30.70 414 GLY A N 1
ATOM 3379 C CA . GLY A 1 414 ? 10.872 -11.784 4.827 1.00 30.70 414 GLY A CA 1
ATOM 3380 C C . GLY A 1 414 ? 10.729 -12.462 3.456 1.00 30.70 414 GLY A C 1
ATOM 3381 O O . GLY A 1 414 ? 9.825 -12.090 2.705 1.00 30.70 414 GLY A O 1
ATOM 3382 N N . PRO A 1 415 ? 11.626 -13.406 3.096 1.00 26.44 415 PRO A N 1
ATOM 3383 C CA . PRO A 1 415 ? 11.729 -13.938 1.738 1.00 26.44 415 PRO A CA 1
ATOM 3384 C C . PRO A 1 415 ? 10.478 -14.727 1.325 1.00 26.44 415 PRO A C 1
ATOM 3386 O O . PRO A 1 415 ? 9.764 -15.278 2.165 1.00 26.44 415 PRO A O 1
ATOM 3389 N N . LYS A 1 416 ? 10.222 -14.752 0.008 1.00 35.34 416 LYS A N 1
ATOM 3390 C CA . LYS A 1 416 ? 9.101 -15.453 -0.637 1.00 35.34 416 LYS A CA 1
ATOM 3391 C C . LYS A 1 416 ? 9.016 -16.912 -0.163 1.00 35.34 416 LYS A C 1
ATOM 3393 O O . LYS A 1 416 ? 10.015 -17.624 -0.145 1.00 35.34 416 LYS A O 1
ATOM 3398 N N . LEU A 1 417 ? 7.805 -17.363 0.166 1.00 30.02 417 LEU A N 1
ATOM 3399 C CA . LEU A 1 417 ? 7.492 -18.787 0.289 1.00 30.02 417 LEU A CA 1
ATOM 3400 C C . LEU A 1 417 ? 7.366 -19.378 -1.123 1.00 30.02 417 LEU A C 1
ATOM 3402 O O . LEU A 1 417 ? 6.589 -18.869 -1.928 1.00 30.02 417 LEU A O 1
ATOM 3406 N N . ASN A 1 418 ? 8.131 -20.435 -1.411 1.00 28.30 418 ASN A N 1
ATOM 3407 C CA . ASN A 1 418 ? 8.003 -21.233 -2.631 1.00 28.30 418 ASN A CA 1
ATOM 3408 C C . ASN A 1 418 ? 6.615 -21.888 -2.697 1.00 28.30 418 ASN A C 1
ATOM 3410 O O . ASN A 1 418 ? 6.228 -22.630 -1.793 1.00 28.30 418 ASN A O 1
ATOM 3414 N N . GLY A 1 419 ? 5.901 -21.631 -3.788 1.00 27.16 419 GLY A N 1
ATOM 3415 C CA . GLY A 1 419 ? 4.604 -22.210 -4.120 1.00 27.16 419 GLY A CA 1
ATOM 3416 C C . GLY A 1 419 ? 3.834 -21.240 -5.007 1.00 27.16 419 GLY A C 1
ATOM 3417 O O . GLY A 1 419 ? 3.780 -20.056 -4.686 1.00 27.16 419 GLY A O 1
ATOM 3418 N N . ASP A 1 420 ? 3.290 -21.729 -6.120 1.00 26.62 420 ASP A N 1
ATOM 3419 C CA . ASP A 1 420 ? 2.575 -20.958 -7.142 1.00 26.62 420 ASP A CA 1
ATOM 3420 C C . ASP A 1 420 ? 1.464 -20.072 -6.547 1.00 26.62 420 ASP A C 1
ATOM 3422 O O . ASP A 1 420 ? 0.302 -20.462 -6.437 1.00 26.62 420 ASP A O 1
ATOM 3426 N N . LEU A 1 421 ? 1.817 -18.849 -6.152 1.00 29.86 421 LEU A N 1
ATOM 3427 C CA . LEU A 1 421 ? 0.875 -17.782 -5.853 1.00 29.86 421 LEU A CA 1
ATOM 3428 C C . LEU A 1 421 ? 0.770 -16.912 -7.105 1.00 29.86 421 LEU A C 1
ATOM 3430 O O . LEU A 1 421 ? 1.462 -15.905 -7.248 1.00 29.86 421 LEU A O 1
ATOM 3434 N N . GLN A 1 422 ? -0.125 -17.293 -8.016 1.00 24.05 422 GLN A N 1
ATOM 3435 C CA . GLN A 1 422 ? -0.681 -16.343 -8.975 1.00 24.05 422 GLN A CA 1
ATOM 3436 C C . GLN A 1 422 ? -1.534 -15.334 -8.194 1.00 24.05 422 GLN A C 1
ATOM 3438 O O . GLN A 1 422 ? -2.716 -15.549 -7.927 1.00 24.05 422 GLN A O 1
ATOM 3443 N N . ILE A 1 423 ? -0.914 -14.232 -7.777 1.00 27.88 423 ILE A N 1
ATOM 3444 C CA . ILE A 1 423 ? -1.640 -13.042 -7.342 1.00 27.88 423 ILE A CA 1
ATOM 3445 C C . ILE A 1 423 ? -2.026 -12.317 -8.630 1.00 27.88 423 ILE A C 1
ATOM 3447 O O . ILE A 1 423 ? -1.200 -11.632 -9.221 1.00 27.88 423 ILE A O 1
ATOM 3451 N N . GLY A 1 424 ? -3.257 -12.531 -9.101 1.00 23.83 424 GLY A N 1
ATOM 3452 C CA . GLY A 1 424 ? -3.805 -11.768 -10.223 1.00 23.83 424 GLY A CA 1
ATOM 3453 C C . GLY A 1 424 ? -3.739 -10.260 -9.948 1.00 23.83 424 GLY A C 1
ATOM 3454 O O . GLY A 1 424 ? -3.942 -9.828 -8.810 1.00 23.83 424 GLY A O 1
ATOM 3455 N N . ASP A 1 425 ? -3.465 -9.491 -11.002 1.00 23.81 425 ASP A N 1
ATOM 3456 C CA . ASP A 1 425 ? -3.062 -8.072 -11.061 1.00 23.81 425 ASP A CA 1
ATOM 3457 C C . ASP A 1 425 ? -3.986 -7.011 -10.403 1.00 23.81 425 ASP A C 1
ATOM 3459 O O . ASP A 1 425 ? -3.852 -5.820 -10.675 1.00 23.81 425 ASP A O 1
ATOM 3463 N N . GLU A 1 426 ? -4.905 -7.360 -9.498 1.00 24.67 426 GLU A N 1
ATOM 3464 C CA . GLU A 1 426 ? -5.870 -6.395 -8.934 1.00 24.67 426 GLU A CA 1
ATOM 3465 C C . GLU A 1 426 ? -5.949 -6.294 -7.404 1.00 24.67 426 GLU A C 1
ATOM 3467 O O . GLU A 1 426 ? -6.784 -5.546 -6.889 1.00 24.67 426 GLU A O 1
ATOM 3472 N N . VAL A 1 427 ? -5.108 -6.972 -6.618 1.00 27.23 427 VAL A N 1
ATOM 3473 C CA . VAL A 1 427 ? -5.308 -6.975 -5.155 1.00 27.23 427 VAL A CA 1
ATOM 3474 C C . VAL A 1 427 ? -4.003 -6.853 -4.379 1.00 27.23 427 VAL A C 1
ATOM 3476 O O . VAL A 1 427 ? -3.395 -7.852 -4.021 1.00 27.23 427 VAL A O 1
ATOM 3479 N N . CYS A 1 428 ? -3.608 -5.618 -4.054 1.00 25.39 428 CYS A N 1
ATOM 3480 C CA . CYS A 1 428 ? -2.741 -5.336 -2.902 1.00 25.39 428 CYS A CA 1
ATOM 3481 C C . CYS A 1 428 ? -2.711 -3.833 -2.575 1.00 25.39 428 CYS A C 1
ATOM 3483 O O . CYS A 1 428 ? -1.760 -3.129 -2.901 1.00 25.39 428 CYS A O 1
ATOM 3485 N N . LYS A 1 429 ? -3.755 -3.309 -1.922 1.00 28.20 429 LYS A N 1
ATOM 3486 C CA . LYS A 1 429 ? -3.676 -2.039 -1.178 1.00 28.20 429 LYS A CA 1
ATOM 3487 C C . LYS A 1 429 ? -4.493 -2.156 0.108 1.00 28.20 429 LYS A C 1
ATOM 3489 O O . LYS A 1 429 ? -5.615 -2.648 0.041 1.00 28.20 429 LYS A O 1
ATOM 3494 N N . ILE A 1 430 ? -3.915 -1.646 1.211 1.00 31.61 430 ILE A N 1
ATOM 3495 C CA . ILE A 1 430 ? -4.406 -1.536 2.613 1.00 31.61 430 ILE A CA 1
ATOM 3496 C C . ILE A 1 430 ? -3.847 -2.620 3.564 1.00 31.61 430 ILE A C 1
ATOM 3498 O O . ILE A 1 430 ? -4.532 -3.561 3.958 1.00 31.61 430 ILE A O 1
ATOM 3502 N N . GLY A 1 431 ? -2.583 -2.463 3.977 1.00 34.78 431 GLY A N 1
ATOM 3503 C CA . GLY A 1 431 ? -1.944 -3.297 5.004 1.00 34.78 431 GLY A CA 1
ATOM 3504 C C . GLY A 1 431 ? -2.577 -3.099 6.385 1.00 34.78 431 GLY A C 1
ATOM 3505 O O . GLY A 1 431 ? -2.548 -1.998 6.925 1.00 34.78 431 GLY A O 1
ATOM 3506 N N . VAL A 1 432 ? -3.143 -4.158 6.969 1.00 41.44 432 VAL A N 1
ATOM 3507 C CA . VAL A 1 432 ? -3.767 -4.100 8.311 1.00 41.44 432 VAL A CA 1
ATOM 3508 C C . VAL A 1 432 ? -3.051 -5.013 9.313 1.00 41.44 432 VAL A C 1
ATOM 3510 O O . VAL A 1 432 ? -3.007 -4.701 10.503 1.00 41.44 432 VAL A O 1
ATOM 3513 N N . PHE A 1 433 ? -2.396 -6.083 8.849 1.00 36.28 433 PHE A N 1
ATOM 3514 C CA . PHE A 1 433 ? -1.782 -7.095 9.713 1.00 36.28 433 PHE A CA 1
ATOM 3515 C C . PHE A 1 433 ? -0.306 -7.324 9.386 1.00 36.28 433 PHE A C 1
ATOM 3517 O O . PHE A 1 433 ? 0.064 -7.445 8.218 1.00 36.28 433 PHE A O 1
ATOM 3524 N N . ARG A 1 434 ? 0.527 -7.447 10.427 1.00 36.34 434 ARG A N 1
ATOM 3525 C CA . ARG A 1 434 ? 1.937 -7.842 10.318 1.00 36.34 434 ARG A CA 1
ATOM 3526 C C . ARG A 1 434 ? 2.126 -9.252 10.872 1.00 36.34 434 ARG A C 1
ATOM 3528 O O . ARG A 1 434 ? 1.737 -9.541 12.003 1.00 36.34 434 ARG A O 1
ATOM 3535 N N . VAL A 1 435 ? 2.743 -10.127 10.080 1.00 32.94 435 VAL A N 1
ATOM 3536 C CA . VAL A 1 435 ? 3.115 -11.489 10.494 1.00 32.94 435 VAL A CA 1
ATOM 3537 C C . VAL A 1 435 ? 4.637 -11.560 10.559 1.00 32.94 435 VAL A C 1
ATOM 3539 O O . VAL A 1 435 ? 5.310 -11.365 9.550 1.00 32.94 435 VAL A O 1
ATOM 3542 N N . HIS A 1 436 ? 5.188 -11.814 11.746 1.00 30.61 436 HIS A N 1
ATOM 3543 C CA . HIS A 1 436 ? 6.623 -12.042 11.924 1.00 30.61 436 HIS A CA 1
ATOM 3544 C C . HIS A 1 436 ? 6.963 -13.509 11.634 1.00 30.61 436 HIS A C 1
ATOM 3546 O O . HIS A 1 436 ? 6.415 -14.413 12.267 1.00 30.61 436 HIS A O 1
ATOM 3552 N N . PHE A 1 437 ? 7.892 -13.752 10.707 1.00 33.00 437 PHE A N 1
ATOM 3553 C CA . PHE A 1 437 ? 8.457 -15.080 10.460 1.00 33.00 437 PHE A CA 1
ATOM 3554 C C . PHE A 1 437 ? 9.736 -15.240 11.288 1.00 33.00 437 PHE A C 1
ATOM 3556 O O . PHE A 1 437 ? 10.599 -14.367 11.273 1.00 33.00 437 PHE A O 1
ATOM 3563 N N . LYS A 1 438 ? 9.840 -16.338 12.047 1.00 27.77 438 LYS A N 1
ATOM 3564 C CA . LYS A 1 438 ? 10.981 -16.618 12.937 1.00 27.77 438 LYS A CA 1
ATOM 3565 C C . LYS A 1 438 ? 12.208 -17.205 12.228 1.00 27.77 438 LYS A C 1
ATOM 3567 O O . LYS A 1 438 ? 13.267 -17.244 12.842 1.00 27.77 438 LYS A O 1
ATOM 3572 N N . ASP A 1 439 ? 12.095 -17.597 10.961 1.00 29.31 439 ASP A N 1
ATOM 3573 C CA . ASP A 1 439 ? 13.124 -18.395 10.292 1.00 29.31 439 ASP A CA 1
ATOM 3574 C C . ASP A 1 439 ? 13.700 -17.640 9.084 1.00 29.31 439 ASP A C 1
ATOM 3576 O O . ASP A 1 439 ? 13.089 -17.552 8.020 1.00 29.31 439 ASP A O 1
ATOM 3580 N N . GLY A 1 440 ? 14.881 -17.047 9.277 1.00 29.50 440 GLY A N 1
ATOM 3581 C CA . GLY A 1 440 ? 15.664 -16.378 8.238 1.00 29.50 440 GLY A CA 1
ATOM 3582 C C . GLY A 1 440 ? 16.441 -17.376 7.379 1.00 29.50 440 GLY A C 1
ATOM 3583 O O . GLY A 1 440 ? 17.602 -17.659 7.665 1.00 29.50 440 GLY A O 1
ATOM 3584 N N . GLY A 1 441 ? 15.810 -17.895 6.325 1.00 23.55 441 GLY A N 1
ATOM 3585 C CA . GLY A 1 441 ? 16.445 -18.778 5.343 1.00 23.55 441 GLY A CA 1
ATOM 3586 C C . GLY A 1 441 ? 16.408 -18.203 3.925 1.00 23.55 441 GLY A C 1
ATOM 3587 O O . GLY A 1 441 ? 15.356 -17.777 3.458 1.00 23.55 441 GLY A O 1
ATOM 3588 N N . PHE A 1 442 ? 17.558 -18.208 3.246 1.00 23.22 442 PHE A N 1
ATOM 3589 C CA . PHE A 1 442 ? 17.698 -17.983 1.801 1.00 23.22 442 PHE A CA 1
ATOM 3590 C C . PHE A 1 442 ? 17.366 -19.264 1.031 1.00 23.22 442 PHE A C 1
ATOM 3592 O O . PHE A 1 442 ? 17.864 -20.319 1.423 1.00 23.22 442 PHE A O 1
ATOM 3599 N N . VAL A 1 443 ? 16.651 -19.164 -0.097 1.00 21.72 443 VAL A N 1
ATOM 3600 C CA . VAL A 1 443 ? 16.704 -20.167 -1.176 1.00 21.72 443 VAL A CA 1
ATOM 3601 C C . VAL A 1 443 ? 16.566 -19.476 -2.536 1.00 21.72 443 VAL A C 1
ATOM 3603 O O . VAL A 1 443 ? 15.667 -18.668 -2.754 1.00 21.72 443 VAL A O 1
ATOM 3606 N N . ASP A 1 444 ? 17.519 -19.805 -3.398 1.00 23.86 444 ASP A N 1
ATOM 3607 C CA . ASP A 1 444 ? 17.684 -19.436 -4.801 1.00 23.86 444 ASP A CA 1
ATOM 3608 C C . ASP A 1 444 ? 16.772 -20.309 -5.683 1.00 23.86 444 ASP A C 1
ATOM 3610 O O . ASP A 1 444 ? 16.663 -21.504 -5.411 1.00 23.86 444 ASP A O 1
ATOM 3614 N N . CYS A 1 445 ? 16.141 -19.750 -6.720 1.00 21.42 445 CYS A N 1
ATOM 3615 C CA . CYS A 1 445 ? 15.506 -20.536 -7.787 1.00 21.42 445 CYS A CA 1
ATOM 3616 C C . CYS A 1 445 ? 15.486 -19.744 -9.103 1.00 21.42 445 CYS A C 1
ATOM 3618 O O . CYS A 1 445 ? 14.589 -18.942 -9.364 1.00 21.42 445 CYS A O 1
ATOM 3620 N N . SER A 1 446 ? 16.481 -20.024 -9.941 1.00 22.09 446 SER A N 1
ATOM 3621 C CA . SER A 1 446 ? 16.343 -20.068 -11.394 1.00 22.09 446 SER A CA 1
ATOM 3622 C C . SER A 1 446 ? 15.392 -21.207 -11.780 1.00 22.09 446 SER A C 1
ATOM 3624 O O . SER A 1 446 ? 15.653 -22.345 -11.398 1.00 22.09 446 SER A O 1
ATOM 3626 N N . ASP A 1 447 ? 14.293 -20.909 -12.472 1.00 20.92 447 ASP A N 1
ATOM 3627 C CA . ASP A 1 447 ? 13.909 -21.547 -13.745 1.00 20.92 447 ASP A CA 1
ATOM 3628 C C . ASP A 1 447 ? 12.451 -21.247 -14.133 1.00 20.92 447 ASP A C 1
ATOM 3630 O O . ASP A 1 447 ? 11.565 -21.037 -13.304 1.00 20.92 447 ASP A O 1
ATOM 3634 N N . ASP A 1 448 ? 12.274 -21.183 -15.450 1.00 23.98 448 ASP A N 1
ATOM 3635 C CA . ASP A 1 448 ? 11.084 -20.865 -16.229 1.00 23.98 448 ASP A CA 1
ATOM 3636 C C . ASP A 1 448 ? 9.845 -21.729 -15.912 1.00 23.98 448 ASP A C 1
ATOM 3638 O O . ASP A 1 448 ? 9.973 -22.924 -15.661 1.00 23.98 448 ASP A O 1
ATOM 3642 N N . HIS A 1 449 ? 8.638 -21.139 -16.018 1.00 20.73 449 HIS A N 1
ATOM 3643 C CA . HIS A 1 449 ? 7.519 -21.596 -16.879 1.00 20.73 449 HIS A CA 1
ATOM 3644 C C . HIS A 1 449 ? 6.145 -20.956 -16.525 1.00 20.73 449 HIS A C 1
ATOM 3646 O O . HIS A 1 449 ? 5.517 -21.275 -15.527 1.00 20.73 449 HIS A O 1
ATOM 3652 N N . LEU A 1 450 ? 5.673 -20.059 -17.408 1.00 19.34 450 LEU A N 1
ATOM 3653 C CA . LEU A 1 450 ? 4.401 -20.103 -18.172 1.00 19.34 450 LEU A CA 1
ATOM 3654 C C . LEU A 1 450 ? 3.078 -20.650 -17.559 1.00 19.34 450 LEU A C 1
ATOM 3656 O O . LEU A 1 450 ? 2.974 -21.841 -17.294 1.00 19.34 450 LEU A O 1
ATOM 3660 N N . LEU A 1 451 ? 2.024 -19.798 -17.595 1.00 18.75 451 LEU A N 1
ATOM 3661 C CA . LEU A 1 451 ? 0.665 -19.952 -18.215 1.00 18.75 451 LEU A CA 1
ATOM 3662 C C . LEU A 1 451 ? -0.454 -19.303 -17.360 1.00 18.75 451 LEU A C 1
ATOM 3664 O O . LEU A 1 451 ? -0.652 -19.662 -16.206 1.00 18.75 451 LEU A O 1
ATOM 3668 N N . VAL A 1 452 ? -1.070 -18.199 -17.814 1.00 18.56 452 VAL A N 1
ATOM 3669 C CA . VAL A 1 452 ? -2.278 -18.109 -18.680 1.00 18.56 452 VAL A CA 1
ATOM 3670 C C . VAL A 1 452 ? -3.526 -18.758 -18.059 1.00 18.56 452 VAL A C 1
ATOM 3672 O O . VAL A 1 452 ? -3.715 -19.965 -18.196 1.00 18.56 452 VAL A O 1
ATOM 3675 N N . CYS A 1 453 ? -4.374 -17.929 -17.431 1.00 20.56 453 CYS A N 1
ATOM 3676 C CA . CYS A 1 453 ? -5.829 -17.791 -17.642 1.00 20.56 453 CYS A CA 1
ATOM 3677 C C . CYS A 1 453 ? -6.425 -16.780 -16.655 1.00 20.56 453 CYS A C 1
ATOM 3679 O O . CYS A 1 453 ? -6.255 -16.985 -15.434 1.00 20.56 453 CYS A O 1
#

Foldseek 3Di:
DVPDPPCVVCVVVVVVVVVVVVLLVLLVVLVVLLVVLLVVVCCLLVVFPQSCVVCVVLSVLNVVLVVLVVVLVVVCVVPVPSVVNSVPPCSSVSSVVSNVSSVVSVVVLVVVLVVLCVLAVLSVLDDPVLSSQCQRPLPPQVSNLPCVVSSAQFFNHFDADPVRQWGQWGAGPLRDIFGFPDTQRSNVDDGNSVSVVVVLVSLLVRLLVLLVVLLVQVCVQVVPVDRDLVSVLVSLVPRFLVSLLLSCQQVLLVQQQVLLAPVNQVSLVVSLVVLVVVLVSLVVVLPDDDRPRSNLSSVSSNLSSVVSNVLSVVCNVVVRRHCLDLSNQQDWHWHADPVDDSQQRIWIGHNHAIFTWSSGDNGSDHDDRDDPVLSVLVSVCRVCVSVVHHRDDDDDPPPCRQVSQQQDAEDDPADDDDDDDPPDPRDDHHHTGYDDDPDHDDDDDDDDDDDDD

InterPro domains:
  IPR013602 Dynein heavy chain, linker [PF08393] (1-211)
  IPR026983 Dynein heavy chain [PTHR45703] (1-401)
  IPR027417 P-loop containing nucleoside triphosphate hydrolase [G3DSA:3.40.50.300] (372-406)
  IPR035699 Dynein heavy chain, hydrolytic ATP-binding dynein motor region [PF12774] (357-402)
  IPR042222 Dynein heavy chain, domain 2, N-terminal [G3DSA:1.20.140.100] (1-118)
  IPR042228 Dynein heavy chain, linker, subdomain 3 [G3DSA:3.20.180.20] (119-216)

Mean predicted aligned error: 10.52 Å

Solvent-accessible surface area (backbone atoms only — not comparable to full-atom values): 25885 Å² total; per-residue (Å²): 114,94,86,46,91,73,39,81,83,46,42,71,61,52,50,55,48,49,55,51,51,53,53,49,49,57,44,49,59,48,43,54,53,35,50,54,54,46,57,54,49,44,56,53,52,73,69,23,74,52,43,32,69,76,40,48,71,52,40,54,54,46,55,52,52,50,52,55,50,53,55,48,50,52,56,38,69,75,42,73,52,66,72,58,47,72,64,42,84,63,47,64,63,49,41,53,52,48,36,55,54,49,49,52,47,51,50,53,51,50,55,51,52,51,53,52,26,71,68,30,66,51,49,72,59,45,54,72,69,58,49,48,54,41,63,43,37,58,85,42,62,79,68,43,34,74,53,35,57,58,56,34,69,12,40,43,41,70,37,60,43,98,83,66,47,30,39,39,27,38,22,18,86,82,66,53,72,48,63,32,90,66,61,44,53,47,77,82,47,90,51,56,55,59,45,51,51,49,50,56,49,37,48,28,51,29,51,50,49,52,38,53,51,49,41,53,52,50,51,61,47,59,69,45,104,58,74,52,64,68,61,50,54,51,49,60,65,76,44,54,57,61,45,52,53,49,41,51,44,29,53,48,37,52,52,50,53,52,11,29,74,44,70,20,70,60,41,46,48,54,52,44,51,53,47,48,56,52,46,53,52,48,60,58,57,68,74,52,95,63,60,72,63,54,47,50,40,47,52,52,43,47,50,49,47,53,42,54,44,54,50,49,52,49,41,58,75,70,62,58,62,51,82,84,36,60,85,58,28,59,41,83,36,38,46,76,40,91,89,47,56,79,66,56,19,40,33,40,34,36,62,93,36,75,36,24,43,46,49,56,59,54,43,87,64,89,72,79,76,71,42,79,66,50,50,52,49,50,48,53,40,47,50,26,49,68,70,75,42,83,73,82,85,82,76,70,88,89,73,48,59,70,67,56,48,41,64,62,25,78,53,86,70,70,78,84,77,91,67,96,72,84,74,64,99,82,78,89,57,39,51,45,40,38,67,86,72,92,74,94,69,90,84,88,79,92,80,90,82,92,84,92,134

Radius of gyration: 30.72 Å; Cα contacts (8 Å, |Δi|>4): 486; chains: 1; bounding box: 60×52×102 Å

pLDDT: mean 81.41, std 20.13, range [18.56, 96.19]

Sequence (453 aa):
MKTLHFIKVFEEEAIAWEDKLNRLHLLFDTWIDVQRKWVYLEGVFCGSSDIQQLLPQESSKFKTIDNDFLIMMKKVAKSPHILDVLNIQGLQHTLERLSDMLSKVQKALGEYLEKQRSAFPRFYFVGDEDLLEIIGHSKDVVKIQRHLRKMFAGIALLKLSDDETSIIGMLSREHEEINFPDPVKYKEISKIHEWLNMVENQMRVSLGNCLDISLREFIQLSSKDELDKDLFLKWVETTPAQIIVLTIKVIWTQKVENALSNNSQVFLKQTLDWIGNILDLLAFNVLFDLQPITRKKYEHLIIELIHQRDVIRRLIQAGVKTLKDFAWTEEMRFYWNEKESHETKLMISIANASFAYGFEYLGVVDKLVQTPLTDRCYLTLTQALNLRLGGAPAGPAGTGKSLRNSTIVYTPNGPKLNGDLQIGDEVCKIGVFRVHFKDGGFVDCSDDHLLVC

Nearest PDB structures (foldseek):
  3vkg-assembly3_B  TM=8.940E-01  e=2.017E-31  Dictyostelium discoideum
  8pqy-assembly1_A  TM=7.442E-01  e=2.879E-33  Homo sapiens
  5nug-assembly2_B  TM=7.482E-01  e=4.667E-32  Homo sapiens
  8ptk-assembly1_e  TM=7.454E-01  e=2.017E-31  Homo sapiens
  8ptk-assembly1_f  TM=7.456E-01  e=1.688E-30  Homo sapiens